Protein AF-A0A7L3HP27-F1 (afdb_monomer)

InterPro domains:
  IPR001217 Transcription factor STAT [PTHR11801] (2-447)
  IPR008967 p53-like transcription factor, DNA-binding domain superfamily [SSF49417] (355-447)
  IPR012345 STAT transcription factor, DNA-binding, N-terminal [G3DSA:2.60.40.630] (361-447)
  IPR013799 STAT transcription factor, protein interaction [PF02865] (3-96)
  IPR013799 STAT transcription factor, protein interaction [SM00964] (3-154)
  IPR013800 STAT transcription factor, all-alpha domain [PF01017] (174-351)
  IPR013801 STAT transcription factor, DNA-binding [PF02864] (364-447)
  IPR015988 STAT transcription factor, coiled coil [SSF47655] (164-360)
  IPR036535 STAT transcription factor, N-terminal domain superfamily [G3DSA:1.10.532.10] (1-100)
  IPR036535 STAT transcription factor, N-terminal domain superfamily [SSF48092] (2-98)
  IPR046994 STAT5a/5b, coiled-coil domain [cd16855] (167-358)

Solvent-accessible surface area (backbone atoms only — not comparable to full-atom values): 25496 Å² total; per-residue (Å²): 128,84,57,67,64,65,54,49,71,68,48,57,72,68,57,33,52,57,56,54,68,70,36,64,68,86,43,56,58,63,58,52,62,78,40,37,71,62,62,71,68,51,71,65,87,77,59,59,89,88,44,79,81,45,46,62,58,29,42,51,51,52,52,50,52,34,50,52,31,44,53,57,18,70,71,44,68,62,84,86,25,50,66,54,23,54,54,32,44,48,52,30,51,61,52,57,63,82,84,76,79,92,81,85,80,91,75,80,89,77,68,76,65,66,68,66,64,70,77,78,61,87,58,77,43,36,63,83,41,28,56,58,48,52,52,50,51,49,50,50,55,52,51,48,53,49,49,43,50,52,60,74,70,48,93,53,72,66,59,56,52,54,52,50,52,51,50,52,55,48,52,55,52,50,53,51,51,52,53,51,51,54,55,53,50,52,51,51,52,51,53,50,52,49,54,52,50,54,52,49,52,52,56,48,51,49,51,55,51,54,56,55,51,58,70,56,46,76,79,51,57,76,71,64,30,55,58,50,49,54,53,49,50,53,52,48,52,55,48,53,54,48,50,57,52,49,53,52,51,52,51,49,54,50,43,55,51,50,54,49,48,51,55,50,51,52,53,48,49,54,53,46,43,52,48,55,67,43,53,46,44,52,40,54,52,32,43,56,40,27,77,75,73,44,68,79,52,71,82,61,62,67,60,27,54,52,41,30,52,49,51,51,55,53,50,52,52,52,52,50,53,55,49,51,51,50,53,41,70,76,55,79,70,94,65,70,52,64,61,52,53,52,51,51,52,50,54,53,49,50,52,49,52,50,50,60,60,70,36,53,40,72,76,38,72,54,72,92,77,76,62,87,98,54,76,42,43,36,27,35,32,32,45,43,29,58,74,69,54,41,66,80,65,48,55,75,46,73,65,78,52,62,45,75,66,55,52,57,36,52,78,69,70,46,96,55,93,83,69,61,73,59,87,67,55,72,30,66,37,59,41,44,72,40,81,95,76,51,43,28,34,28,74,40,72,64,52

Mean predicted aligned error: 16.18 Å

Foldseek 3Di:
DPQLVVLLVVDDDPLVVVLPVLADQAHHVLLCVQCSVVLSPDPLVVQDLPDPVSQVVLVVVLVVSLVVLQVSLVPQDDPVRPVVNVVSPVVSVQLDPDDDPDDDDPDDDDDPVVVVVSPPRNHDNCVVPSSSVSVSSVVSVVSSVVSSVCVVPDPDCVVVVVVVVVVLLVVLVVLLVVLVVLLVVLVVLLVVLVVLLVVLVVLVVVLVVLVVVLVVLVVDDDVVSVVVVVVSVVVNVVSVVVSVVSLVVSVVSLVVSLVSLVVSLVSLVVSLCCLLVPVVVQLVVQCVVVLVVHDHSDDCQSSLVSLQSSLVSLVSSLVSLVSSVVSCVVPPDDDDSVVSSVVSNVSSVVSVVCSQVSQFAWPADWNPDDDPPDWIKTKTWRSNCLNVVCQVPWDKDFDAADDPVLVVCVVVVNPPPPDGPDDDPPRIFTWDADPVSRITMTIGGGD

Secondary structure (DSSP, 8-state):
---HHHHHTT--HHHHHHHHHTSSSSS-HHHHHHTHHHHHHS-GGGS-TT-GGGHHHHHHHHHHHHHHHHHHHHT--STTTHHHHHHHHHHHHHHH-SS----S--SS---THHHHHTTS-----TTT-HHHHHHHHHHHHHHHHHHHHHHHH---HHHHHHHHHHHHHHHHHHHHHHHHHHHHHHHHHHHHHHHHHHHHHHHHHHHHHHHHHHHHGGGS-HHHHHHHHHHHHHHHHHHHHHHHHHHHHHHHHHHHHHHHHHHHHHHHHHHHHIIIIIIHHHHHHHHHHHHTT-S----SHHHHHHHHHHHHHHHHHHHHHHHHHHHHHHS---STHHHHHHHHHHHHHHHHHHHHHHHEEEEEPPPSS--TT----EEEEETTTTTTTGGGSPPEEE-----HHHHHHHHTT-S-TT--SS--TT-EEE-EEETTTTEEEEEE---

Organism: NCBI:txid245048

Structure (mmCIF, N/CA/C/O backbone):
data_AF-A0A7L3HP27-F1
#
_entry.id   AF-A0A7L3HP27-F1
#
loop_
_atom_site.group_PDB
_atom_site.id
_atom_site.type_symbol
_atom_site.label_atom_id
_atom_site.label_alt_id
_atom_site.label_comp_id
_atom_site.label_asym_id
_atom_site.label_entity_id
_atom_site.label_seq_id
_atom_site.pdbx_PDB_ins_code
_atom_site.Cartn_x
_atom_site.Cartn_y
_atom_site.Cartn_z
_atom_site.occupancy
_atom_site.B_iso_or_equiv
_atom_site.auth_seq_id
_atom_site.auth_comp_id
_atom_site.auth_asym_id
_atom_site.auth_atom_id
_atom_site.pdbx_PDB_model_num
ATOM 1 N N . THR A 1 1 ? 5.873 41.128 -27.837 1.00 43.28 1 THR A N 1
ATOM 2 C CA . THR A 1 1 ? 5.773 39.832 -28.541 1.00 43.28 1 THR A CA 1
ATOM 3 C C . THR A 1 1 ? 6.577 38.838 -27.732 1.00 43.28 1 THR A C 1
ATOM 5 O O . THR A 1 1 ? 7.699 39.183 -27.385 1.00 43.28 1 THR A O 1
ATOM 8 N N . MET A 1 2 ? 6.016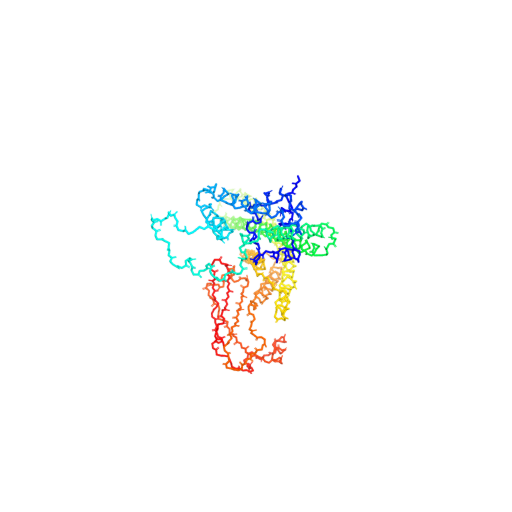 37.700 -27.302 1.00 51.94 2 MET A N 1
ATOM 9 C CA . MET A 1 2 ? 6.828 36.690 -26.599 1.00 51.94 2 MET A CA 1
ATOM 10 C C . MET A 1 2 ? 7.944 36.218 -27.535 1.00 51.94 2 MET A C 1
ATOM 12 O O . MET A 1 2 ? 7.677 36.007 -28.717 1.00 51.94 2 MET A O 1
ATOM 16 N N . ALA A 1 3 ? 9.166 36.082 -27.017 1.00 69.62 3 ALA A N 1
ATOM 17 C CA . ALA A 1 3 ? 10.281 35.519 -27.774 1.00 69.62 3 ALA A CA 1
ATOM 18 C C . ALA A 1 3 ? 9.918 34.102 -28.242 1.00 69.62 3 ALA A C 1
ATOM 20 O O . ALA A 1 3 ? 9.350 33.325 -27.465 1.00 69.62 3 ALA A O 1
ATOM 21 N N . VAL A 1 4 ? 10.247 33.763 -29.490 1.00 80.94 4 VAL A N 1
ATOM 22 C CA . VAL A 1 4 ? 9.984 32.437 -30.082 1.00 80.94 4 VAL A CA 1
ATOM 23 C C . VAL A 1 4 ? 10.604 31.348 -29.211 1.00 80.94 4 VAL A C 1
ATOM 25 O O . VAL A 1 4 ? 9.995 30.303 -28.995 1.00 80.94 4 VAL A O 1
ATOM 28 N N . TRP A 1 5 ? 11.761 31.638 -28.616 1.00 87.75 5 TRP A N 1
ATOM 29 C CA . TRP A 1 5 ? 12.429 30.757 -27.669 1.00 87.75 5 TRP A CA 1
ATOM 30 C C . TRP A 1 5 ? 11.568 30.339 -26.473 1.00 87.75 5 TRP A C 1
ATOM 32 O O . TRP A 1 5 ? 11.575 29.173 -26.095 1.00 87.75 5 TRP A O 1
ATOM 42 N N . ILE A 1 6 ? 10.794 31.261 -25.888 1.00 83.69 6 ILE A N 1
ATOM 43 C CA . ILE A 1 6 ? 9.945 30.961 -24.721 1.00 83.69 6 ILE A CA 1
ATOM 44 C C . ILE A 1 6 ? 8.849 29.962 -25.107 1.00 83.69 6 ILE A C 1
ATOM 46 O O . ILE A 1 6 ? 8.510 29.079 -24.326 1.00 83.69 6 ILE A O 1
ATOM 50 N N . GLN A 1 7 ? 8.319 30.076 -26.325 1.00 82.94 7 GLN A N 1
ATOM 51 C CA . GLN A 1 7 ? 7.328 29.136 -26.850 1.00 82.94 7 GLN A CA 1
ATOM 52 C C . GLN A 1 7 ? 7.978 27.796 -27.220 1.00 82.94 7 GLN A C 1
ATOM 54 O O . GLN A 1 7 ? 7.426 26.741 -26.922 1.00 82.94 7 GLN A O 1
ATOM 59 N N . ALA A 1 8 ? 9.186 27.816 -27.790 1.00 83.94 8 ALA A N 1
ATOM 60 C CA . ALA A 1 8 ? 9.949 26.609 -28.101 1.00 83.94 8 ALA A CA 1
ATOM 61 C C . ALA A 1 8 ? 10.299 25.794 -26.840 1.00 83.94 8 ALA A C 1
ATOM 63 O O . ALA A 1 8 ? 10.256 24.567 -26.869 1.00 83.94 8 ALA A O 1
ATOM 64 N N . GLN A 1 9 ? 10.563 26.456 -25.708 1.00 84.12 9 GLN A N 1
ATOM 65 C CA . GLN A 1 9 ? 10.792 25.803 -24.410 1.00 84.12 9 GLN A CA 1
ATOM 66 C C . GLN A 1 9 ? 9.570 25.049 -23.867 1.00 84.12 9 GLN A C 1
ATOM 68 O O . GLN A 1 9 ? 9.723 24.191 -23.001 1.00 84.12 9 GLN A O 1
ATOM 73 N N . GLN A 1 10 ? 8.369 25.364 -24.355 1.00 81.75 10 GLN A N 1
ATOM 74 C CA . GLN A 1 10 ? 7.125 24.706 -23.953 1.00 81.75 10 GLN A CA 1
ATOM 75 C C . GLN A 1 10 ? 6.784 23.496 -24.836 1.00 81.75 10 GLN A C 1
ATOM 77 O O . GLN A 1 10 ? 5.823 22.786 -24.541 1.00 81.75 10 GLN A O 1
ATOM 82 N N . LEU A 1 11 ? 7.558 23.236 -25.899 1.00 82.31 11 LEU A N 1
ATOM 83 C CA . LEU A 1 11 ? 7.376 22.055 -26.742 1.00 82.31 11 LEU A CA 1
ATOM 84 C C . LEU A 1 11 ? 7.579 20.771 -25.928 1.00 82.31 11 LEU A C 1
ATOM 86 O O . LEU A 1 11 ? 8.460 20.678 -25.074 1.00 82.31 11 LEU A O 1
ATOM 90 N N . GLN A 1 12 ? 6.780 19.749 -26.231 1.00 77.38 12 GLN A N 1
ATOM 91 C CA . GLN A 1 12 ? 6.839 18.437 -25.583 1.00 77.38 12 GLN A CA 1
ATOM 92 C C . GLN A 1 12 ? 6.890 17.310 -26.623 1.00 77.38 12 GLN A C 1
ATOM 94 O O . GLN A 1 12 ? 6.641 17.514 -27.812 1.00 77.38 12 GLN A O 1
ATOM 99 N N . GLY A 1 13 ? 7.217 16.096 -26.172 1.00 82.06 13 GLY A N 1
ATOM 100 C CA . GLY A 1 13 ? 7.156 14.891 -27.001 1.00 82.06 13 GLY A CA 1
ATOM 101 C C . GLY A 1 13 ? 8.091 14.930 -28.214 1.00 82.06 13 GLY A C 1
ATOM 102 O O . GLY A 1 13 ? 9.275 15.244 -28.095 1.00 82.06 13 GLY A O 1
ATOM 103 N N . GLU A 1 14 ? 7.568 14.564 -29.385 1.00 76.56 14 GLU A N 1
ATOM 104 C CA . GLU A 1 14 ? 8.347 14.498 -30.626 1.00 76.56 14 GLU A CA 1
ATOM 105 C C . GLU A 1 14 ? 8.834 15.877 -31.089 1.00 76.56 14 GLU A C 1
ATOM 107 O O . GLU A 1 14 ? 9.984 15.999 -31.506 1.00 76.56 14 GLU A O 1
ATOM 112 N N . ALA A 1 15 ? 8.023 16.925 -30.916 1.00 81.31 15 ALA A N 1
ATOM 113 C CA .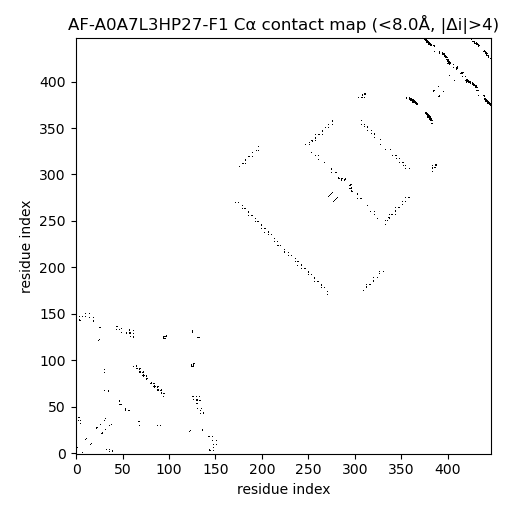 ALA A 1 15 ? 8.408 18.291 -31.266 1.00 81.31 15 ALA A CA 1
ATOM 114 C C . ALA A 1 15 ? 9.619 18.774 -30.449 1.00 81.31 15 ALA A C 1
ATOM 116 O O . ALA A 1 15 ? 10.523 19.399 -31.001 1.00 81.31 15 ALA A O 1
ATOM 117 N N . LEU A 1 16 ? 9.695 18.417 -29.158 1.00 85.12 16 LEU A N 1
ATOM 118 C CA . LEU A 1 16 ? 10.864 18.717 -28.325 1.00 85.12 16 LEU A CA 1
ATOM 119 C C . LEU A 1 16 ? 12.108 17.944 -28.779 1.00 85.12 16 LEU A C 1
ATOM 121 O O . LEU A 1 16 ? 13.196 18.509 -28.805 1.00 85.12 16 LEU A O 1
ATOM 125 N N . ARG A 1 17 ? 11.971 16.669 -29.170 1.00 82.44 17 ARG A N 1
ATOM 126 C CA . ARG A 1 17 ? 13.107 15.884 -29.691 1.00 82.44 17 ARG A CA 1
ATOM 127 C C . ARG A 1 17 ? 13.627 16.448 -31.009 1.00 82.44 17 ARG A C 1
ATOM 129 O O . ARG A 1 17 ? 14.837 16.547 -31.186 1.00 82.44 17 ARG A O 1
ATOM 136 N N . GLN A 1 18 ? 12.723 16.829 -31.911 1.00 84.12 18 GLN A N 1
ATOM 137 C CA . GLN A 1 18 ? 13.087 17.479 -33.169 1.00 84.12 18 GLN A CA 1
ATOM 138 C C . GLN A 1 18 ? 13.772 18.826 -32.907 1.00 84.12 18 GLN A C 1
ATOM 140 O O . GLN A 1 18 ? 14.791 19.107 -33.525 1.00 84.12 18 GLN A O 1
ATOM 145 N N . MET A 1 19 ? 13.283 19.607 -31.938 1.00 88.06 19 MET A N 1
ATOM 146 C CA . MET A 1 19 ? 13.918 20.853 -31.502 1.00 88.06 19 MET A CA 1
ATOM 147 C C . MET A 1 19 ? 15.325 20.612 -30.928 1.00 88.06 19 MET A C 1
ATOM 149 O O . MET A 1 19 ? 16.268 21.282 -31.334 1.00 88.06 19 MET A O 1
ATOM 153 N N . GLN A 1 20 ? 15.508 19.619 -30.052 1.00 84.56 20 GLN A N 1
ATOM 154 C CA . GLN A 1 20 ? 16.817 19.269 -29.482 1.00 84.56 20 GLN A CA 1
ATOM 155 C C . GLN A 1 20 ? 17.821 18.818 -30.550 1.00 84.56 20 GLN A C 1
ATOM 157 O O . GLN A 1 20 ? 19.000 19.149 -30.450 1.00 84.56 20 GLN A O 1
ATOM 162 N N . ALA A 1 21 ? 17.358 18.114 -31.587 1.00 84.31 21 ALA A N 1
ATOM 163 C CA . ALA A 1 21 ? 18.195 17.664 -32.697 1.00 84.31 21 ALA A CA 1
ATOM 164 C C . ALA A 1 21 ? 18.736 18.813 -33.572 1.00 84.31 21 ALA A C 1
ATOM 166 O O . ALA A 1 21 ? 19.707 18.603 -34.297 1.00 84.31 21 ALA A O 1
ATOM 167 N N . LEU A 1 22 ? 18.156 20.021 -33.494 1.00 83.69 22 LEU A N 1
ATOM 168 C CA . LEU A 1 22 ? 18.671 21.212 -34.188 1.00 83.69 22 LEU A CA 1
ATOM 169 C C . LEU A 1 22 ? 19.979 21.739 -33.572 1.00 83.69 22 LEU A C 1
ATOM 171 O O . LEU A 1 22 ? 20.691 22.509 -34.217 1.00 83.69 22 LEU A O 1
ATOM 175 N N . TYR A 1 23 ? 20.305 21.340 -32.339 1.00 83.06 23 TYR A N 1
ATOM 176 C CA . TYR A 1 23 ? 21.460 21.840 -31.594 1.00 83.06 23 TYR A CA 1
ATOM 177 C C . TYR A 1 23 ? 22.509 20.755 -31.343 1.00 83.06 23 TYR A C 1
ATOM 179 O O . TYR A 1 23 ? 22.212 19.565 -31.285 1.00 83.06 23 TYR A O 1
ATOM 187 N N . GLY A 1 24 ? 23.762 21.177 -31.152 1.00 70.50 24 GLY A N 1
ATOM 188 C CA . GLY A 1 24 ? 24.864 20.302 -30.735 1.00 70.50 24 GLY A CA 1
ATOM 189 C C . GLY A 1 24 ? 26.041 20.294 -31.705 1.00 70.50 24 GLY A C 1
ATOM 190 O O . GLY A 1 24 ? 27.128 20.732 -31.335 1.00 70.50 24 GLY A O 1
ATOM 191 N N . GLN A 1 25 ? 25.845 19.820 -32.941 1.00 65.75 25 GLN A N 1
ATOM 192 C CA . GLN A 1 25 ? 26.948 19.721 -33.914 1.00 65.75 25 GLN A CA 1
ATOM 193 C C . GLN A 1 25 ? 27.324 21.070 -34.540 1.00 65.75 25 GLN A C 1
ATOM 195 O O . GLN A 1 25 ? 28.505 21.335 -34.747 1.00 65.75 25 GLN A O 1
ATOM 200 N N . HIS A 1 26 ? 26.337 21.931 -34.808 1.00 71.50 26 HIS A N 1
ATOM 201 C CA . HIS A 1 26 ? 26.550 23.182 -35.545 1.00 71.50 26 HIS A CA 1
ATOM 202 C C . HIS A 1 26 ? 26.404 24.426 -34.664 1.00 71.50 26 HIS A C 1
ATOM 204 O O . HIS A 1 26 ? 27.229 25.330 -34.744 1.00 71.50 26 HIS A O 1
ATOM 210 N N . PHE A 1 27 ? 25.415 24.466 -33.768 1.00 83.12 27 PHE A N 1
ATOM 211 C CA . PHE A 1 27 ? 25.201 25.604 -32.873 1.00 83.12 27 PHE A CA 1
ATOM 212 C C . PHE A 1 27 ? 24.903 25.134 -31.440 1.00 83.12 27 PHE A C 1
ATOM 214 O O . PHE A 1 27 ? 24.058 24.246 -31.261 1.00 83.12 27 PHE A O 1
ATOM 221 N N . PRO A 1 28 ? 25.564 25.692 -30.408 1.00 85.00 28 PRO A N 1
ATOM 222 C CA . PRO A 1 28 ? 25.279 25.340 -29.021 1.00 85.00 28 PRO A CA 1
ATOM 223 C C . PRO A 1 28 ? 23.900 25.845 -28.580 1.00 85.00 28 PRO A C 1
ATOM 225 O O . PRO A 1 28 ? 23.584 27.032 -28.717 1.00 85.00 28 PRO A O 1
ATOM 228 N N . ILE A 1 29 ? 23.092 24.963 -27.985 1.00 86.69 29 ILE A N 1
ATOM 229 C CA . ILE A 1 29 ? 21.766 25.327 -27.461 1.00 86.69 29 ILE A CA 1
ATOM 230 C C . ILE A 1 29 ? 21.869 26.369 -26.343 1.00 86.69 29 ILE A C 1
ATOM 232 O O . ILE A 1 29 ? 20.979 27.192 -26.160 1.00 86.69 29 ILE A O 1
ATOM 236 N N . GLU A 1 30 ? 22.982 26.385 -25.617 1.00 86.38 30 GLU A N 1
ATOM 237 C CA . GLU A 1 30 ? 23.238 27.344 -24.552 1.00 86.38 30 GLU A CA 1
ATOM 238 C C . GLU A 1 30 ? 23.428 28.761 -25.093 1.00 86.38 30 GLU A C 1
ATOM 240 O O . GLU A 1 30 ? 22.888 29.704 -24.516 1.00 86.38 30 GLU A O 1
ATOM 245 N N . VAL A 1 31 ? 24.114 28.925 -26.229 1.00 88.00 31 VAL A N 1
ATOM 246 C CA . VAL A 1 31 ? 24.237 30.234 -26.894 1.00 88.00 31 VAL A CA 1
ATOM 247 C C . VAL A 1 31 ? 22.854 30.708 -27.347 1.00 88.00 31 VAL A C 1
ATOM 249 O O . VAL A 1 31 ? 22.474 31.846 -27.065 1.00 88.00 31 VAL A O 1
ATOM 252 N N . ARG A 1 32 ? 22.052 29.814 -27.947 1.00 89.88 32 ARG A N 1
ATOM 253 C CA . ARG A 1 32 ? 20.653 30.099 -28.312 1.00 89.88 32 ARG A CA 1
ATOM 254 C C . ARG A 1 32 ? 19.805 30.508 -27.107 1.00 89.88 32 ARG A C 1
ATOM 256 O O . ARG A 1 32 ? 19.007 31.437 -27.225 1.00 89.88 32 ARG A O 1
ATOM 263 N N . HIS A 1 33 ? 19.969 29.825 -25.974 1.00 89.06 33 HIS A N 1
ATOM 264 C CA . HIS A 1 33 ? 19.206 30.057 -24.752 1.00 89.06 33 HIS A CA 1
ATOM 265 C C . HIS A 1 33 ? 19.539 31.412 -24.129 1.00 89.06 33 HIS A C 1
ATOM 267 O O . HIS A 1 33 ? 18.656 32.252 -23.927 1.00 89.06 33 HIS A O 1
ATOM 273 N N . TYR A 1 34 ? 20.823 31.643 -23.853 1.00 87.31 34 TYR A N 1
ATOM 274 C CA . TYR A 1 34 ? 21.265 32.827 -23.131 1.00 87.31 34 TYR A CA 1
ATOM 275 C C . TYR A 1 34 ? 21.212 34.087 -23.993 1.00 87.31 34 TYR A C 1
ATOM 277 O O . TYR A 1 34 ? 20.931 35.150 -23.451 1.00 87.31 34 TYR A O 1
ATOM 285 N N . LEU A 1 35 ? 21.404 34.009 -25.309 1.00 90.19 35 LEU A N 1
ATOM 286 C CA . LEU A 1 35 ? 21.303 35.172 -26.200 1.00 90.19 35 LEU A CA 1
ATOM 287 C C . LEU A 1 35 ? 20.021 35.195 -27.035 1.00 90.19 35 LEU A C 1
ATOM 289 O O . LEU A 1 35 ? 19.952 35.905 -28.032 1.00 90.19 35 LEU A O 1
ATOM 293 N N . SER A 1 36 ? 18.982 34.474 -26.609 1.00 90.06 36 SER A N 1
ATOM 294 C CA . SER A 1 36 ? 17.710 34.351 -27.334 1.00 90.06 36 SER A CA 1
ATOM 295 C C . SER A 1 36 ? 17.125 35.684 -27.805 1.00 90.06 36 SER A C 1
ATOM 297 O O . SER A 1 36 ? 16.789 35.819 -28.976 1.00 90.06 36 SER A O 1
ATOM 299 N N . GLN A 1 37 ? 17.066 36.687 -26.927 1.00 86.62 37 GLN A N 1
ATOM 300 C CA . GLN A 1 37 ? 16.538 38.014 -27.263 1.00 86.62 37 GLN A CA 1
ATOM 301 C C . GLN A 1 37 ? 17.392 38.770 -28.286 1.00 86.62 37 GLN A C 1
ATOM 303 O O . GLN A 1 37 ? 16.846 39.458 -29.144 1.00 86.62 37 GLN A O 1
ATOM 308 N N . TRP A 1 38 ? 18.720 38.663 -28.189 1.00 92.38 38 TRP A N 1
ATOM 309 C CA . TRP A 1 38 ? 19.624 39.330 -29.123 1.00 92.38 38 TRP A CA 1
ATOM 310 C C . TRP A 1 38 ? 19.594 38.647 -30.488 1.00 92.38 38 TRP A C 1
ATOM 312 O O . TRP A 1 38 ? 19.499 39.323 -31.504 1.00 92.38 38 TRP A O 1
ATOM 322 N N . ILE A 1 39 ? 19.605 37.312 -30.513 1.00 91.25 39 ILE A N 1
ATOM 323 C CA . ILE A 1 39 ? 19.528 36.532 -31.750 1.00 91.25 39 ILE A CA 1
ATOM 324 C C . ILE A 1 39 ? 18.209 36.832 -32.469 1.00 91.25 39 ILE A C 1
ATOM 326 O O . ILE A 1 39 ? 18.220 37.110 -33.660 1.00 91.25 39 ILE A O 1
ATOM 330 N N . GLU A 1 40 ? 17.075 36.840 -31.771 1.00 91.06 40 GLU A N 1
ATOM 331 C CA . GLU A 1 40 ? 15.768 37.087 -32.398 1.00 91.06 40 GLU A CA 1
ATOM 332 C C . GLU A 1 40 ? 15.563 38.537 -32.871 1.00 91.06 40 GLU A C 1
ATOM 334 O O . GLU A 1 40 ? 14.672 38.784 -33.681 1.00 91.06 40 GLU A O 1
ATOM 339 N N . SER A 1 41 ? 16.366 39.495 -32.396 1.00 88.94 41 SER A N 1
ATOM 340 C CA . SER A 1 41 ? 16.258 40.900 -32.806 1.00 88.94 41 SER A CA 1
ATOM 341 C C . SER A 1 41 ? 17.072 41.253 -34.053 1.00 88.94 41 SER A C 1
ATOM 343 O O . SER A 1 41 ? 16.875 42.336 -34.607 1.00 88.94 41 SER A O 1
ATOM 345 N N . GLN A 1 42 ? 17.954 40.363 -34.524 1.00 91.75 42 GLN A N 1
ATOM 346 C CA . GLN A 1 42 ? 18.734 40.610 -35.739 1.00 91.75 42 GLN A CA 1
ATOM 347 C C . GLN A 1 42 ? 17.931 40.285 -37.002 1.00 91.75 42 GLN A C 1
ATOM 349 O O . GLN A 1 42 ? 17.168 39.320 -37.064 1.00 91.75 42 GLN A O 1
ATOM 354 N N . ALA A 1 43 ? 18.162 41.060 -38.060 1.00 87.38 43 ALA A N 1
ATOM 355 C CA . ALA A 1 43 ? 17.510 40.887 -39.354 1.00 87.38 43 ALA A CA 1
ATOM 356 C C . ALA A 1 43 ? 18.203 39.810 -40.213 1.00 87.38 43 ALA A C 1
ATOM 358 O O . ALA A 1 43 ? 18.672 40.099 -41.315 1.00 87.38 43 ALA A O 1
ATOM 359 N N . TRP A 1 44 ? 18.275 38.565 -39.726 1.00 87.81 44 TRP A N 1
ATOM 360 C CA . TRP A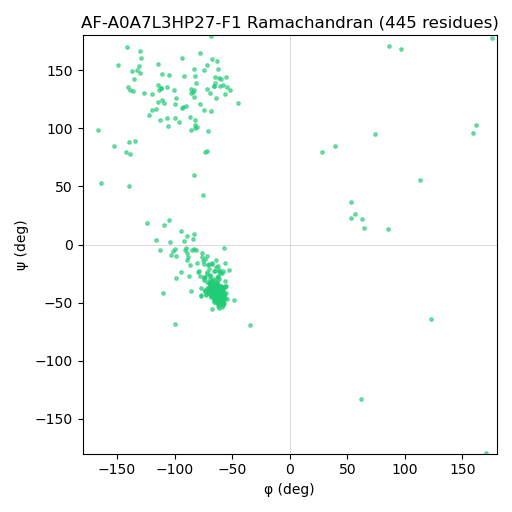 1 44 ? 18.980 37.471 -40.413 1.00 87.81 44 TRP A CA 1
ATOM 361 C C . TRP A 1 44 ? 18.485 37.234 -41.848 1.00 87.81 44 TRP A C 1
ATOM 363 O O . TRP A 1 44 ? 19.285 36.948 -42.734 1.00 87.81 44 TRP A O 1
ATOM 373 N N . ASP A 1 45 ? 17.180 37.391 -42.097 1.00 84.81 45 ASP A N 1
ATOM 374 C CA . ASP A 1 45 ? 16.572 37.195 -43.422 1.00 84.81 45 ASP A CA 1
ATOM 375 C C . ASP A 1 45 ? 16.861 38.313 -44.431 1.00 84.81 45 ASP A C 1
ATOM 377 O O . ASP A 1 45 ? 16.612 38.135 -45.620 1.00 84.81 45 ASP A O 1
ATOM 381 N N . SER A 1 46 ? 17.400 39.448 -43.974 1.00 83.50 46 SER A N 1
ATOM 382 C CA . SER A 1 46 ? 17.792 40.569 -44.841 1.00 83.50 46 SER A CA 1
ATOM 383 C C . SER A 1 46 ? 19.163 40.389 -45.499 1.00 83.50 46 SER A C 1
ATOM 385 O O . SER A 1 46 ? 19.550 41.231 -46.307 1.00 83.50 46 SER A O 1
ATOM 387 N N . ILE A 1 47 ? 19.884 39.317 -45.144 1.00 85.62 47 ILE A N 1
ATOM 388 C CA . ILE A 1 47 ? 21.185 38.979 -45.718 1.00 85.62 47 ILE A CA 1
ATOM 389 C C . ILE A 1 47 ? 20.987 38.036 -46.906 1.00 85.62 47 ILE A C 1
ATOM 391 O O . ILE A 1 47 ? 20.500 36.909 -46.753 1.00 85.62 47 ILE A O 1
ATOM 395 N N . ASP A 1 48 ? 21.398 38.501 -48.078 1.00 82.00 48 ASP A N 1
ATOM 396 C CA . ASP A 1 48 ? 21.480 37.731 -49.307 1.00 82.00 48 ASP A CA 1
ATOM 397 C C . ASP A 1 48 ? 22.681 36.778 -49.246 1.00 82.00 48 ASP A C 1
ATOM 399 O O . ASP A 1 48 ? 23.843 37.185 -49.167 1.00 82.00 48 ASP A O 1
ATOM 403 N N . LEU A 1 49 ? 22.383 35.478 -49.263 1.00 79.44 49 LEU A N 1
ATOM 404 C CA . LEU A 1 49 ? 23.377 34.420 -49.119 1.00 79.44 49 LEU A CA 1
ATOM 405 C C . LEU A 1 49 ? 24.230 34.210 -50.375 1.00 79.44 49 LEU A C 1
ATOM 407 O O . LEU A 1 49 ? 25.286 33.580 -50.269 1.00 79.44 49 LEU A O 1
ATOM 411 N N . ASP A 1 50 ? 23.783 34.731 -51.520 1.00 75.81 50 ASP A N 1
ATOM 412 C CA . ASP A 1 50 ? 24.427 34.563 -52.824 1.00 75.81 50 ASP A CA 1
ATOM 413 C C . ASP A 1 50 ? 25.241 35.798 -53.237 1.00 75.81 50 ASP A C 1
ATOM 415 O O . ASP A 1 50 ? 25.966 35.762 -54.234 1.00 75.81 50 ASP A O 1
ATOM 419 N N . ASN A 1 51 ? 25.178 36.881 -52.451 1.00 79.69 51 ASN A N 1
ATOM 420 C CA . ASN A 1 51 ? 25.922 38.111 -52.689 1.00 79.69 51 ASN A CA 1
ATOM 421 C C . ASN A 1 51 ? 27.190 38.193 -51.807 1.00 79.69 51 ASN A C 1
ATOM 423 O O . ASN A 1 51 ? 27.101 38.473 -50.607 1.00 79.69 51 ASN A O 1
ATOM 427 N N . PRO A 1 52 ? 28.405 38.058 -52.380 1.00 73.94 52 PRO A N 1
ATOM 428 C CA . PRO A 1 52 ? 29.657 38.108 -51.620 1.00 73.94 52 PRO A CA 1
ATOM 429 C C . PRO A 1 52 ? 29.915 39.442 -50.905 1.00 73.94 52 PRO A C 1
ATOM 431 O O . PRO A 1 52 ? 30.684 39.483 -49.945 1.00 73.94 52 PRO A O 1
ATOM 434 N N . GLN A 1 53 ? 29.289 40.537 -51.351 1.00 75.94 53 GLN A N 1
ATOM 435 C CA . GLN A 1 53 ? 29.439 41.858 -50.730 1.00 75.94 53 GLN A CA 1
ATOM 436 C C . GLN A 1 53 ? 28.762 41.936 -49.354 1.00 75.94 53 GLN A C 1
ATOM 438 O O . GLN A 1 53 ? 29.134 42.768 -48.527 1.00 75.94 53 GLN A O 1
ATOM 443 N N . GLU A 1 54 ? 27.811 41.044 -49.071 1.00 83.12 54 GLU A N 1
ATOM 444 C CA . GLU A 1 54 ? 27.110 40.995 -47.786 1.00 83.12 54 GLU A CA 1
ATOM 445 C C . GLU A 1 54 ? 27.852 40.194 -46.714 1.00 83.12 54 GLU A C 1
ATOM 447 O O . GLU A 1 54 ? 27.470 40.232 -45.544 1.00 83.12 54 GLU A O 1
ATOM 452 N N . ASN A 1 55 ? 28.977 39.564 -47.070 1.00 81.12 55 ASN A N 1
ATOM 453 C CA . ASN A 1 55 ? 29.839 38.873 -46.114 1.00 81.12 55 ASN A CA 1
ATOM 454 C C . ASN A 1 55 ? 30.301 39.810 -44.981 1.00 81.12 55 ASN A C 1
ATOM 456 O O . ASN A 1 55 ? 30.415 39.384 -43.839 1.00 81.12 55 ASN A O 1
ATOM 460 N N . VAL A 1 56 ? 30.464 41.110 -45.261 1.00 83.69 56 VAL A N 1
ATOM 461 C CA . VAL A 1 56 ? 30.782 42.129 -44.244 1.00 83.69 56 VAL A CA 1
ATOM 462 C C . VAL A 1 56 ? 29.688 42.225 -43.172 1.00 83.69 56 VAL A C 1
ATOM 464 O O . VAL A 1 56 ? 29.998 42.334 -41.988 1.00 83.69 56 VAL A O 1
ATOM 467 N N . LYS A 1 57 ? 28.407 42.134 -43.558 1.00 84.81 57 LYS A N 1
ATOM 468 C CA . LYS A 1 57 ? 27.275 42.135 -42.613 1.00 84.81 57 LYS A CA 1
ATOM 469 C C . LYS A 1 57 ? 27.266 40.857 -41.770 1.00 84.81 57 LYS A C 1
ATOM 471 O O . LYS A 1 57 ? 26.998 40.911 -40.573 1.00 84.81 57 LYS A O 1
ATOM 476 N N . ALA A 1 58 ? 27.592 39.714 -42.376 1.00 83.69 58 ALA A N 1
ATOM 477 C CA . ALA A 1 58 ? 27.699 38.445 -41.662 1.00 83.69 58 ALA A CA 1
ATOM 478 C C . ALA A 1 58 ? 28.851 38.452 -40.639 1.00 83.69 58 ALA A C 1
ATOM 480 O O . ALA A 1 58 ? 28.662 37.995 -39.512 1.00 83.69 58 ALA A O 1
ATOM 481 N N . THR A 1 59 ? 30.005 39.038 -40.982 1.00 84.50 59 THR A N 1
ATOM 482 C CA . THR A 1 59 ? 31.117 39.252 -40.041 1.00 84.50 59 THR A CA 1
ATOM 483 C C . THR A 1 59 ? 30.701 40.149 -38.874 1.00 84.50 59 THR A C 1
ATOM 485 O O . THR A 1 59 ? 30.950 39.799 -37.725 1.00 84.50 59 THR A O 1
ATOM 488 N N . GLN A 1 60 ? 29.994 41.254 -39.137 1.00 86.94 60 GLN A N 1
ATOM 489 C CA . GLN A 1 60 ? 29.490 42.147 -38.083 1.00 86.94 60 GLN A CA 1
ATOM 490 C C . GLN A 1 60 ? 28.527 41.439 -37.120 1.00 86.94 60 GLN A C 1
ATOM 492 O O . GLN A 1 60 ? 28.566 41.681 -35.914 1.00 86.94 60 GLN A O 1
ATOM 497 N N . LEU A 1 61 ? 27.676 40.540 -37.624 1.00 89.12 61 LEU A N 1
ATOM 498 C CA . LEU A 1 61 ? 26.788 39.739 -36.779 1.00 89.12 61 LEU A CA 1
ATOM 499 C C . LEU A 1 61 ? 27.551 38.709 -35.940 1.00 89.12 61 LEU A C 1
ATOM 501 O O . LEU A 1 61 ? 27.203 38.500 -34.780 1.00 89.12 61 LEU A O 1
ATOM 505 N N . LEU A 1 62 ? 28.598 38.090 -36.489 1.00 87.25 62 LEU A N 1
ATOM 506 C CA . LEU A 1 62 ? 29.469 37.194 -35.726 1.00 87.25 62 LEU A CA 1
ATOM 507 C C . LEU A 1 62 ? 30.193 37.950 -34.600 1.00 87.25 62 LEU A C 1
ATOM 509 O O . LEU A 1 62 ? 30.166 37.508 -33.452 1.00 87.25 62 LEU A O 1
ATOM 513 N N . GLU A 1 63 ? 30.776 39.111 -34.899 1.00 86.25 63 GLU A N 1
ATOM 514 C CA . GLU A 1 63 ? 31.428 39.967 -33.901 1.00 86.25 63 GLU A CA 1
ATOM 515 C C . GLU A 1 63 ? 30.442 40.432 -32.821 1.00 86.25 63 GLU A C 1
ATOM 517 O O . GLU A 1 63 ? 30.747 40.355 -31.630 1.00 86.25 63 GLU A O 1
ATOM 522 N N . GLY A 1 64 ? 29.233 40.844 -33.214 1.00 88.19 64 GLY A N 1
ATOM 523 C CA . GLY A 1 64 ? 28.172 41.231 -32.284 1.00 88.19 64 GLY A CA 1
ATOM 524 C C . GLY A 1 64 ? 27.733 40.088 -31.363 1.00 88.19 64 GLY A C 1
ATOM 525 O O . GLY A 1 64 ? 27.541 40.301 -30.165 1.00 88.19 64 GLY A O 1
ATOM 526 N N . LEU A 1 65 ? 27.644 38.860 -31.887 1.00 88.62 65 LEU A N 1
ATOM 527 C CA . LEU A 1 65 ? 27.319 37.671 -31.096 1.00 88.62 65 LEU A CA 1
ATOM 528 C C . LEU A 1 65 ? 28.409 37.383 -30.052 1.00 88.62 65 LEU A C 1
ATOM 530 O O . LEU A 1 65 ? 28.096 37.098 -28.894 1.00 88.62 65 LEU A O 1
ATOM 534 N N . ILE A 1 66 ? 29.684 37.483 -30.443 1.00 87.31 66 ILE A N 1
ATOM 535 C CA . ILE A 1 66 ? 30.832 37.291 -29.543 1.00 87.31 66 ILE A CA 1
ATOM 536 C C . ILE A 1 66 ? 30.837 38.361 -28.444 1.00 87.31 66 ILE A C 1
ATOM 538 O O . ILE A 1 66 ? 30.987 38.026 -27.267 1.00 87.31 66 ILE A O 1
ATOM 542 N N . GLN A 1 67 ? 30.618 39.628 -28.802 1.00 89.12 67 GLN A N 1
ATOM 543 C CA . GLN A 1 67 ? 30.566 40.730 -27.839 1.00 89.12 67 GLN A CA 1
ATOM 544 C C . GLN A 1 67 ? 29.440 40.549 -26.817 1.00 89.12 67 GLN A C 1
ATOM 546 O O . GLN A 1 67 ? 29.656 40.746 -25.622 1.00 89.12 67 GLN A O 1
ATOM 551 N N . GLU A 1 68 ? 28.248 40.129 -27.245 1.00 90.56 68 GLU A N 1
ATOM 552 C CA . GLU A 1 68 ? 27.140 39.883 -26.318 1.00 90.56 68 GLU A CA 1
ATOM 553 C C . GLU A 1 68 ? 27.375 38.654 -25.429 1.00 90.56 68 GLU A C 1
ATOM 555 O O . GLU A 1 68 ? 26.995 38.672 -24.255 1.00 90.56 68 GLU A O 1
ATOM 560 N N . LEU A 1 69 ? 28.070 37.617 -25.914 1.00 87.81 69 LEU A N 1
ATOM 561 C CA . LEU A 1 69 ? 28.507 36.499 -25.066 1.00 87.81 69 LEU A CA 1
ATOM 562 C C . LEU A 1 69 ? 29.492 36.959 -23.987 1.00 87.81 69 LEU A C 1
ATOM 564 O O . LEU A 1 69 ? 29.312 36.613 -22.818 1.00 87.81 69 LEU A O 1
ATOM 568 N N . GLN A 1 70 ? 30.501 37.750 -24.362 1.00 86.94 70 GLN A N 1
ATOM 569 C CA . GLN A 1 70 ? 31.504 38.293 -23.438 1.00 86.94 70 GLN A CA 1
ATOM 570 C C . GLN A 1 70 ? 30.853 39.198 -22.394 1.00 86.94 70 GLN A C 1
ATOM 572 O O . GLN A 1 70 ? 30.987 38.966 -21.194 1.00 86.94 70 GLN A O 1
ATOM 577 N N . LYS A 1 71 ? 30.032 40.151 -22.842 1.00 88.88 71 LYS A N 1
ATOM 578 C CA . LYS A 1 71 ? 29.254 41.029 -21.968 1.00 88.88 71 LYS A CA 1
ATOM 579 C C . LYS A 1 71 ? 28.399 40.219 -21.000 1.00 88.88 71 LYS A C 1
ATOM 581 O O . LYS A 1 71 ? 28.410 40.494 -19.802 1.00 88.88 71 LYS A O 1
ATOM 586 N N . LYS A 1 72 ? 27.687 39.194 -21.474 1.00 86.56 72 LYS A N 1
ATOM 587 C CA . LYS A 1 72 ? 26.833 38.367 -20.614 1.00 86.56 72 LYS A CA 1
ATOM 588 C C . LYS A 1 72 ? 27.626 37.509 -19.628 1.00 86.56 72 LYS A C 1
ATOM 590 O O . LYS A 1 72 ? 27.121 37.279 -18.529 1.00 86.56 72 LYS A O 1
ATOM 595 N N . ALA A 1 73 ? 28.835 37.076 -19.986 1.00 86.31 73 ALA A N 1
ATOM 596 C CA . ALA A 1 73 ? 29.765 36.390 -19.091 1.00 86.31 73 ALA A CA 1
ATOM 597 C C . ALA A 1 73 ? 30.302 37.330 -17.997 1.00 86.31 73 ALA A C 1
ATOM 599 O O . ALA A 1 73 ? 30.328 36.958 -16.825 1.00 86.31 73 ALA A O 1
ATOM 600 N N . ASP A 1 74 ? 30.673 38.561 -18.354 1.00 84.38 74 ASP A N 1
ATOM 601 C CA . ASP A 1 74 ? 31.234 39.545 -17.422 1.00 84.38 74 ASP A CA 1
ATOM 602 C C . ASP A 1 74 ? 30.220 40.058 -16.398 1.00 84.38 74 ASP A C 1
ATOM 604 O O . ASP A 1 74 ? 30.591 40.346 -15.261 1.00 84.38 74 ASP A O 1
ATOM 608 N N . HIS A 1 75 ? 28.938 40.097 -16.766 1.00 85.19 75 HIS A N 1
ATOM 609 C CA . HIS A 1 75 ? 27.847 40.459 -15.858 1.00 85.19 75 HIS A CA 1
ATOM 610 C C . HIS A 1 75 ? 27.463 39.338 -14.872 1.00 85.19 75 HIS A C 1
ATOM 612 O O . HIS A 1 75 ? 26.652 39.583 -13.979 1.00 85.19 75 HIS A O 1
ATOM 618 N N . GLN A 1 76 ? 28.010 38.119 -14.998 1.00 82.31 76 GLN A N 1
ATOM 619 C CA . GLN A 1 76 ? 27.780 37.062 -14.005 1.00 82.31 76 GLN A CA 1
ATOM 620 C C . GLN A 1 76 ? 28.655 37.295 -12.762 1.00 82.31 76 GLN A C 1
ATOM 622 O O . GLN A 1 76 ? 29.885 37.311 -12.851 1.00 82.31 76 GLN A O 1
ATOM 627 N N . VAL A 1 77 ? 28.018 37.437 -11.595 1.00 75.12 77 VAL A N 1
ATOM 628 C CA . VAL A 1 77 ? 28.666 37.645 -10.287 1.00 75.12 77 VAL A CA 1
ATOM 629 C C . VAL A 1 77 ? 28.098 36.644 -9.270 1.00 75.12 77 VAL A C 1
ATOM 631 O O . VAL A 1 77 ? 26.924 36.295 -9.348 1.00 75.12 77 VAL A O 1
ATOM 634 N N . GLY A 1 78 ? 28.915 36.201 -8.307 1.00 69.88 78 GLY A N 1
ATOM 635 C CA . GLY A 1 78 ? 28.521 35.268 -7.238 1.00 69.88 78 GLY A CA 1
ATOM 636 C C . GLY A 1 78 ? 28.873 33.800 -7.519 1.00 69.88 78 GLY A C 1
ATOM 637 O O . GLY A 1 78 ? 29.257 33.450 -8.636 1.00 69.88 78 GLY A O 1
ATOM 638 N N . GLU A 1 79 ? 28.757 32.944 -6.496 1.00 60.31 79 GLU A N 1
ATOM 639 C CA . GLU A 1 79 ? 29.094 31.508 -6.582 1.00 60.31 79 GLU A CA 1
ATOM 640 C C . GLU A 1 79 ? 28.223 30.766 -7.613 1.00 60.31 79 GLU A C 1
ATOM 642 O O . GLU A 1 79 ? 28.744 29.968 -8.392 1.00 60.31 79 GLU A O 1
ATOM 647 N N . ASP A 1 80 ? 26.939 31.124 -7.724 1.00 60.84 80 ASP A N 1
ATOM 648 C CA . ASP A 1 80 ? 26.002 30.521 -8.685 1.00 60.84 80 ASP A CA 1
ATOM 649 C C . ASP A 1 80 ? 26.272 30.937 -10.149 1.00 60.84 80 ASP A C 1
ATOM 651 O O . ASP A 1 80 ? 25.955 30.204 -11.088 1.00 60.84 80 ASP A O 1
ATOM 655 N N . GLY A 1 81 ? 26.893 32.104 -10.370 1.00 74.75 81 GLY A N 1
ATOM 656 C CA . GLY A 1 81 ? 27.194 32.650 -11.702 1.00 74.75 81 GLY A CA 1
ATOM 657 C C . GLY A 1 81 ? 28.548 32.217 -12.275 1.00 74.75 81 GLY A C 1
ATOM 658 O O . GLY A 1 81 ? 28.799 32.384 -13.473 1.00 74.75 81 GLY A O 1
ATOM 659 N N . PHE A 1 82 ? 29.426 31.642 -11.448 1.00 79.31 82 PHE A N 1
ATOM 660 C CA . PHE A 1 82 ? 30.802 31.302 -11.819 1.00 79.31 82 PHE A CA 1
ATOM 661 C C . PHE A 1 82 ? 30.878 30.290 -12.971 1.00 79.31 82 PHE A C 1
ATOM 663 O O . PHE A 1 82 ? 31.595 30.501 -13.952 1.00 79.31 82 PHE A O 1
ATOM 670 N N . LEU A 1 83 ? 30.091 29.212 -12.895 1.00 81.06 83 LEU A N 1
ATOM 671 C CA . LEU A 1 83 ? 30.082 28.175 -13.929 1.00 81.06 83 LEU A CA 1
ATOM 672 C C . LEU A 1 83 ? 29.543 28.713 -15.262 1.00 81.06 83 LEU A C 1
ATOM 674 O O . LEU A 1 83 ? 30.074 28.398 -16.330 1.00 81.06 83 LEU A O 1
ATOM 678 N N . LEU A 1 84 ? 28.515 29.564 -15.201 1.00 81.62 84 LEU A N 1
ATOM 679 C CA . LEU A 1 84 ? 27.934 30.196 -16.380 1.00 81.62 84 LEU A CA 1
ATOM 680 C C . LEU A 1 84 ? 28.926 31.161 -17.043 1.00 81.62 84 LEU A C 1
ATOM 682 O O . LEU A 1 84 ? 29.057 31.147 -18.266 1.00 81.62 84 LEU A O 1
ATOM 686 N N . LYS A 1 85 ? 29.681 31.933 -16.250 1.00 83.50 85 LYS A N 1
ATOM 687 C CA . LYS A 1 85 ? 30.750 32.811 -16.744 1.00 83.50 85 LYS A CA 1
ATOM 688 C C . LYS A 1 85 ? 31.804 32.045 -17.542 1.00 83.50 85 LYS A C 1
ATOM 690 O O . LYS A 1 85 ? 32.108 32.426 -18.670 1.00 83.50 85 LYS A O 1
ATOM 695 N N . ILE A 1 86 ? 32.317 30.943 -16.987 1.00 83.88 86 ILE A N 1
ATOM 696 C CA . ILE A 1 86 ? 33.307 30.091 -17.667 1.00 83.88 86 ILE A CA 1
ATOM 697 C C . ILE A 1 86 ? 32.733 29.544 -18.976 1.00 83.88 86 ILE A C 1
ATOM 699 O O . ILE A 1 86 ? 33.386 29.605 -20.017 1.00 83.88 86 ILE A O 1
ATOM 703 N N . LYS A 1 87 ? 31.496 29.037 -18.940 1.00 83.31 87 LYS A N 1
ATOM 704 C CA . LYS A 1 87 ? 30.857 28.413 -20.100 1.00 83.31 87 LYS A CA 1
ATOM 705 C C . LYS A 1 87 ? 30.607 29.413 -21.237 1.00 83.31 87 LYS A C 1
ATOM 707 O O . LYS A 1 87 ? 30.926 29.114 -22.385 1.00 83.31 87 LYS A O 1
ATOM 712 N N . LEU A 1 88 ? 30.097 30.610 -20.934 1.00 84.19 88 LEU A N 1
ATOM 713 C CA . LEU A 1 88 ? 29.879 31.669 -21.930 1.00 84.19 88 LEU A CA 1
ATOM 714 C C . LEU A 1 88 ? 31.198 32.210 -22.502 1.00 84.19 88 LEU A C 1
ATOM 716 O O . LEU A 1 88 ? 31.299 32.395 -23.714 1.00 84.19 88 LEU A O 1
ATOM 720 N N . GLY A 1 89 ? 32.223 32.392 -21.661 1.00 82.88 89 GLY A N 1
ATOM 721 C CA . GLY A 1 89 ? 33.559 32.800 -22.108 1.00 82.88 89 GLY A CA 1
ATOM 722 C C . GLY A 1 89 ? 34.219 31.767 -23.027 1.00 82.88 89 GLY A C 1
ATOM 723 O O . GLY A 1 89 ? 34.851 32.127 -24.022 1.00 82.88 89 GLY A O 1
ATOM 724 N N . HIS A 1 90 ? 34.007 30.477 -22.755 1.00 83.69 90 HIS A N 1
ATOM 725 C CA . HIS A 1 90 ? 34.453 29.402 -23.635 1.00 83.69 90 HIS A CA 1
ATOM 726 C C . HIS A 1 90 ? 33.769 29.466 -25.008 1.00 83.69 90 HIS A C 1
ATOM 728 O O . HIS A 1 90 ? 34.467 29.424 -26.017 1.00 83.69 90 HIS A O 1
ATOM 734 N N . TYR A 1 91 ? 32.445 29.658 -25.073 1.00 82.75 91 TYR A N 1
ATOM 735 C CA . TYR A 1 91 ? 31.746 29.813 -26.358 1.00 82.75 91 TYR A CA 1
ATOM 736 C C . TYR A 1 91 ? 32.209 31.045 -27.143 1.00 82.75 91 TYR A C 1
ATOM 738 O O . TYR A 1 91 ? 32.429 30.941 -28.346 1.00 82.75 91 TYR A O 1
ATOM 746 N N . ALA A 1 92 ? 32.416 32.187 -26.479 1.00 82.69 92 ALA A N 1
ATOM 747 C CA . ALA A 1 92 ? 32.963 33.380 -27.129 1.00 82.69 92 ALA A CA 1
ATOM 748 C C . ALA A 1 92 ? 34.341 33.099 -27.750 1.00 82.69 92 ALA A C 1
ATOM 750 O O . ALA A 1 92 ? 34.594 33.470 -28.891 1.00 82.69 92 ALA A O 1
ATOM 751 N N . THR A 1 93 ? 35.197 32.370 -27.030 1.00 79.75 93 THR A N 1
ATOM 752 C CA . THR A 1 93 ? 36.537 31.997 -27.504 1.00 79.75 93 THR A CA 1
ATOM 753 C C . THR A 1 93 ? 36.471 31.005 -28.667 1.00 79.75 93 THR A C 1
ATOM 755 O O . THR A 1 93 ? 37.185 31.171 -29.651 1.00 79.75 93 THR A O 1
ATOM 758 N N . GLN A 1 94 ? 35.591 30.000 -28.601 1.00 75.69 94 GLN A N 1
ATOM 759 C CA . GLN A 1 94 ? 35.398 29.019 -29.677 1.00 75.69 94 GLN A CA 1
ATOM 760 C C . GLN A 1 94 ? 34.951 29.666 -30.994 1.00 75.69 94 GLN A C 1
ATOM 762 O O . GLN A 1 94 ? 35.370 29.233 -32.065 1.00 75.69 94 GLN A O 1
ATOM 767 N N . LEU A 1 95 ? 34.132 30.717 -30.918 1.00 72.94 95 LEU A N 1
ATOM 768 C CA . LEU A 1 95 ? 33.653 31.459 -32.084 1.00 72.94 95 LEU A CA 1
ATOM 769 C C . LEU A 1 95 ? 34.718 32.393 -32.698 1.00 72.94 95 LEU A C 1
ATOM 771 O O . LEU A 1 95 ? 34.528 32.837 -33.826 1.00 72.94 95 LEU A O 1
ATOM 775 N N . GLN A 1 96 ? 35.828 32.664 -31.994 1.00 67.12 96 GLN A N 1
ATOM 776 C CA . GLN A 1 96 ? 36.815 33.704 -32.333 1.00 67.12 96 GLN A CA 1
ATOM 777 C C . GLN A 1 96 ? 38.127 33.181 -32.974 1.00 67.12 96 GLN A C 1
ATOM 779 O O . GLN A 1 96 ? 38.953 33.978 -33.409 1.00 67.12 96 GLN A O 1
ATOM 784 N N . VAL A 1 97 ? 38.389 31.868 -33.031 1.00 52.47 97 VAL A N 1
ATOM 785 C CA . VAL A 1 97 ? 39.694 31.340 -33.505 1.00 52.47 97 VAL A CA 1
ATOM 786 C C . VAL A 1 97 ? 39.755 31.314 -35.046 1.00 52.47 97 VAL A C 1
ATOM 788 O O . VAL A 1 97 ? 39.281 30.368 -35.676 1.00 52.47 97 VAL A O 1
ATOM 791 N N . SER A 1 98 ? 40.410 32.275 -35.708 1.00 46.94 98 SER A N 1
ATOM 792 C CA . SER A 1 98 ? 41.863 32.336 -35.935 1.00 46.94 98 SER A CA 1
ATOM 793 C C . SER A 1 98 ? 42.309 33.725 -36.437 1.00 46.94 98 SER A C 1
ATOM 795 O O . SER A 1 98 ? 42.329 33.983 -37.638 1.00 46.94 98 SER A O 1
ATOM 797 N N . GLY A 1 99 ? 42.806 34.586 -35.547 1.00 37.03 99 GLY A N 1
ATOM 798 C CA . GLY A 1 99 ? 43.355 35.883 -35.957 1.00 37.03 99 GLY A CA 1
ATOM 799 C C . GLY A 1 99 ? 44.218 36.560 -34.900 1.00 37.03 99 GLY A C 1
ATOM 800 O O . GLY A 1 99 ? 43.962 37.701 -34.543 1.00 37.03 99 GLY A O 1
ATOM 801 N N . GLY A 1 100 ? 45.228 35.870 -34.365 1.00 33.66 100 GLY A N 1
ATOM 802 C CA . GLY A 1 100 ? 46.198 36.509 -33.475 1.00 33.66 100 GLY A CA 1
ATOM 803 C C . GLY A 1 100 ? 46.990 35.520 -32.638 1.00 33.66 100 GLY A C 1
ATOM 804 O O . GLY A 1 100 ? 46.504 35.000 -31.639 1.00 33.66 100 GLY A O 1
ATOM 805 N N . LEU A 1 101 ? 48.234 35.274 -33.041 1.00 36.62 101 LEU A N 1
ATOM 806 C CA . LEU A 1 101 ? 49.242 34.710 -32.156 1.00 36.62 101 LEU A CA 1
ATOM 807 C C . LEU A 1 101 ? 49.367 35.565 -30.886 1.00 36.62 101 LEU A C 1
ATOM 809 O O . LEU A 1 101 ? 49.483 36.782 -30.974 1.00 36.62 101 LEU A O 1
ATOM 813 N N . TRP A 1 102 ? 49.432 34.892 -29.735 1.00 41.44 102 TRP A N 1
ATOM 814 C CA . TRP A 1 102 ? 50.379 35.169 -28.651 1.00 41.44 102 TRP A CA 1
ATOM 815 C C . TRP A 1 102 ? 50.867 36.621 -28.533 1.00 41.44 102 TRP A C 1
ATOM 817 O O . TRP A 1 102 ? 51.998 36.938 -28.893 1.00 41.44 102 TRP A O 1
ATOM 827 N N . ALA A 1 103 ? 50.054 37.491 -27.945 1.00 32.34 103 ALA A N 1
ATOM 828 C CA . ALA A 1 103 ? 50.541 38.758 -27.416 1.00 32.34 103 ALA A CA 1
ATOM 829 C C . ALA A 1 103 ? 49.849 39.046 -26.082 1.00 32.34 103 ALA A C 1
ATOM 831 O O . ALA A 1 103 ? 48.806 39.687 -26.031 1.00 32.34 103 ALA A O 1
ATOM 832 N N . GLY A 1 104 ? 50.445 38.550 -24.993 1.00 35.59 104 GLY A N 1
ATOM 833 C CA . GLY A 1 104 ? 50.193 39.104 -23.661 1.00 35.59 104 GLY A CA 1
ATOM 834 C C . GLY A 1 104 ? 49.470 38.211 -22.657 1.00 35.59 104 GLY A C 1
ATOM 835 O O . GLY A 1 104 ? 48.505 38.657 -22.058 1.00 35.59 104 GLY A O 1
ATOM 836 N N . VAL A 1 105 ? 49.973 37.002 -22.383 1.00 36.25 105 VAL A N 1
ATOM 837 C CA . VAL A 1 105 ? 49.784 36.379 -21.056 1.00 36.25 105 VAL A CA 1
ATOM 838 C C . VAL A 1 105 ? 51.093 35.706 -20.631 1.00 36.25 105 VAL A C 1
ATOM 840 O O . VAL A 1 105 ? 51.271 34.496 -20.738 1.00 36.25 105 VAL A O 1
ATOM 843 N N . GLN A 1 106 ? 52.054 36.505 -20.165 1.00 37.97 106 GLN A N 1
ATOM 844 C CA . GLN A 1 106 ? 53.044 36.010 -19.209 1.00 37.97 106 GLN A CA 1
ATOM 845 C C . GLN A 1 106 ? 52.392 36.084 -17.829 1.00 37.97 106 GLN A C 1
ATOM 847 O O . GLN A 1 106 ? 52.308 37.156 -17.240 1.00 37.97 106 GLN A O 1
ATOM 852 N N . GLY A 1 107 ? 51.897 34.955 -17.327 1.00 37.00 107 GLY A N 1
ATOM 853 C CA . GLY A 1 107 ? 51.376 34.899 -15.966 1.00 37.00 107 GLY A CA 1
ATOM 854 C C . GLY A 1 107 ? 50.431 33.736 -15.720 1.00 37.00 107 GLY A C 1
ATOM 855 O O . GLY A 1 107 ? 49.238 33.859 -15.939 1.00 37.00 107 GLY A O 1
ATOM 856 N N . GLN A 1 108 ? 50.998 32.656 -15.181 1.00 36.59 108 GLN A N 1
ATOM 857 C CA . GLN A 1 108 ? 50.328 31.580 -14.441 1.00 36.59 108 GLN A CA 1
ATOM 858 C C . GLN A 1 108 ? 49.483 30.568 -15.244 1.00 36.59 108 GLN A C 1
ATOM 860 O O . GLN A 1 108 ? 48.299 30.733 -15.496 1.00 36.59 108 GLN A O 1
ATOM 865 N N . GLY A 1 109 ? 50.150 29.451 -15.564 1.00 43.41 109 GLY A N 1
ATOM 866 C CA . GLY A 1 109 ? 49.640 28.076 -15.494 1.00 43.41 109 GLY A CA 1
ATOM 867 C C . GLY A 1 109 ? 48.197 27.801 -15.913 1.00 43.41 109 GLY A C 1
ATOM 868 O O . GLY A 1 109 ? 47.338 27.608 -15.060 1.00 43.41 109 GLY A O 1
ATOM 869 N N . VAL A 1 110 ? 47.977 27.604 -17.213 1.00 37.34 110 VAL A N 1
ATOM 870 C CA . VAL A 1 110 ? 46.840 26.813 -17.708 1.00 37.34 110 VAL A CA 1
ATOM 871 C C . VAL A 1 110 ? 47.361 25.405 -18.036 1.00 37.34 110 VAL A C 1
ATOM 873 O O . VAL A 1 110 ? 48.352 25.292 -18.762 1.00 37.34 110 VAL A O 1
ATOM 876 N N . PRO A 1 111 ? 46.772 24.319 -17.501 1.00 37.75 111 PRO A N 1
ATOM 877 C CA . PRO A 1 111 ? 47.263 22.969 -17.745 1.00 37.75 111 PRO A CA 1
ATOM 878 C C . PRO A 1 111 ? 47.094 22.581 -19.220 1.00 37.75 111 PRO A C 1
ATOM 880 O O . PRO A 1 111 ? 46.042 22.788 -19.825 1.00 37.75 111 PRO A O 1
ATOM 883 N N . ALA A 1 112 ? 48.133 21.952 -19.777 1.00 34.09 112 ALA A N 1
ATOM 884 C CA . ALA A 1 112 ? 48.254 21.513 -21.172 1.00 34.09 112 ALA A CA 1
ATOM 885 C C . ALA A 1 112 ? 47.143 20.553 -21.669 1.00 34.09 112 ALA A C 1
ATOM 887 O O . ALA A 1 112 ? 47.102 20.218 -22.850 1.00 34.09 112 ALA A O 1
ATOM 888 N N . LEU A 1 113 ? 46.210 20.147 -20.801 1.00 34.94 113 LEU A N 1
ATOM 889 C CA . LEU A 1 113 ? 45.021 19.366 -21.148 1.00 34.94 113 LEU A CA 1
ATOM 890 C C . LEU A 1 113 ? 43.934 20.182 -21.870 1.00 34.94 113 LEU A C 1
ATOM 892 O O . LEU A 1 113 ? 43.244 19.618 -22.716 1.00 34.94 113 LEU A O 1
ATOM 896 N N . CYS A 1 114 ? 43.820 21.498 -21.640 1.00 37.84 114 CYS A N 1
ATOM 897 C CA . CYS A 1 114 ? 42.839 22.325 -22.367 1.00 37.84 114 CYS A CA 1
ATOM 898 C C . CYS A 1 114 ? 43.185 22.490 -23.858 1.00 37.84 114 CYS A C 1
ATOM 900 O O . CYS A 1 114 ? 42.293 22.652 -24.687 1.00 37.84 114 CYS A O 1
ATOM 902 N N . LEU A 1 115 ? 44.470 22.404 -24.222 1.00 36.66 115 LEU A N 1
ATOM 903 C CA . LEU A 1 115 ? 44.921 22.546 -25.611 1.00 36.66 115 LEU A CA 1
ATOM 904 C C . LEU A 1 115 ? 44.686 21.276 -26.443 1.00 36.66 115 LEU A C 1
ATOM 906 O O . LEU A 1 115 ? 44.482 21.366 -27.650 1.00 36.66 115 LEU A O 1
ATOM 910 N N . ALA A 1 116 ? 44.655 20.101 -25.810 1.00 31.23 116 ALA A N 1
ATOM 911 C CA . ALA A 1 116 ? 44.436 18.833 -26.507 1.00 31.23 116 ALA A CA 1
ATOM 912 C C . ALA A 1 116 ? 42.954 18.577 -26.850 1.00 31.23 116 ALA A C 1
ATOM 914 O O . ALA A 1 116 ? 42.658 17.838 -27.785 1.00 31.23 116 ALA A O 1
ATOM 915 N N . GLN A 1 117 ? 42.016 19.211 -26.138 1.00 34.16 117 GLN A N 1
ATOM 916 C CA . GLN A 1 117 ? 40.574 19.031 -26.358 1.00 34.16 117 GLN A CA 1
ATOM 917 C C . GLN A 1 117 ? 40.000 19.954 -27.448 1.00 34.16 117 GLN A C 1
ATOM 919 O O . GLN A 1 117 ? 38.945 19.664 -28.011 1.00 34.16 117 GLN A O 1
ATOM 924 N N . ALA A 1 118 ? 40.724 21.016 -27.811 1.00 35.06 118 ALA A N 1
ATOM 925 C CA . ALA A 1 118 ? 40.321 21.962 -28.853 1.00 35.06 118 ALA A CA 1
ATOM 926 C C . ALA A 1 118 ? 40.517 21.436 -30.293 1.00 35.06 118 ALA A C 1
ATOM 928 O O . ALA A 1 118 ? 40.024 22.047 -31.235 1.00 35.06 118 ALA A O 1
ATOM 929 N N . VAL A 1 119 ? 41.213 20.307 -30.486 1.00 36.09 119 VAL A N 1
ATOM 930 C CA . VAL A 1 119 ? 41.628 19.822 -31.822 1.00 36.09 119 VAL A CA 1
ATOM 931 C C . VAL A 1 119 ? 40.717 18.712 -32.384 1.00 36.09 119 VAL A C 1
ATOM 933 O O . VAL A 1 119 ? 40.871 18.312 -33.533 1.00 36.09 119 VAL A O 1
ATOM 936 N N . LEU A 1 120 ? 39.720 18.229 -31.629 1.00 33.22 120 LEU A N 1
ATOM 937 C CA . LEU A 1 120 ? 38.884 17.078 -32.029 1.00 33.22 120 LEU A CA 1
ATOM 938 C C . LEU A 1 120 ? 37.367 17.341 -32.075 1.00 33.22 120 LEU A C 1
ATOM 940 O O . LEU A 1 120 ? 36.588 16.391 -32.094 1.00 33.22 120 LEU A O 1
ATOM 944 N N . SER A 1 121 ? 36.922 18.599 -32.132 1.00 39.59 121 SER A N 1
ATOM 945 C CA . SER A 1 121 ? 35.495 18.917 -32.308 1.00 39.59 121 SER A CA 1
ATOM 946 C C . SER A 1 121 ? 35.244 19.486 -33.712 1.00 39.59 121 SER A C 1
ATOM 948 O O . SER A 1 121 ? 35.830 20.515 -34.036 1.00 39.59 121 SER A O 1
ATOM 950 N N . PRO A 1 122 ? 34.374 18.887 -34.550 1.00 38.34 122 PRO A N 1
ATOM 951 C CA . PRO A 1 122 ? 34.018 19.405 -35.876 1.00 38.34 122 PRO A CA 1
ATOM 952 C C . PRO A 1 122 ? 33.060 20.613 -35.788 1.00 38.34 122 PRO A C 1
ATOM 954 O O . PRO A 1 122 ? 32.087 20.711 -36.530 1.00 38.34 122 PRO A O 1
ATOM 957 N N . GLN A 1 123 ? 33.312 21.532 -34.852 1.00 44.38 123 GLN A N 1
ATOM 958 C CA . GLN A 1 123 ? 32.569 22.780 -34.710 1.00 44.38 123 GLN A CA 1
ATOM 959 C C . GLN A 1 123 ? 33.214 23.810 -35.641 1.00 44.38 123 GLN A C 1
ATOM 961 O O . GLN A 1 123 ? 34.267 24.369 -35.341 1.00 44.38 123 GLN A O 1
ATOM 966 N N . ASN A 1 124 ? 32.606 23.976 -36.818 1.00 51.22 124 ASN A N 1
ATOM 967 C CA . ASN A 1 124 ? 32.996 24.936 -37.850 1.00 51.22 124 ASN A CA 1
ATOM 968 C C . ASN A 1 124 ? 33.293 26.312 -37.241 1.00 51.22 124 ASN A C 1
ATOM 970 O O . ASN A 1 124 ? 32.431 26.932 -36.619 1.00 51.22 124 ASN A O 1
ATOM 974 N N . THR A 1 125 ? 34.510 26.804 -37.456 1.00 62.81 125 THR A N 1
ATOM 975 C CA . THR A 1 125 ? 34.898 28.163 -37.093 1.00 62.81 125 THR A CA 1
ATOM 976 C C . THR A 1 125 ? 34.197 29.135 -38.035 1.00 62.81 125 THR A C 1
ATOM 978 O O . THR A 1 125 ? 34.637 29.363 -39.161 1.00 62.81 125 THR A O 1
ATOM 981 N N . TYR A 1 126 ? 33.080 29.706 -37.578 1.00 69.19 126 TYR A N 1
ATOM 982 C CA . TYR A 1 126 ? 32.331 30.753 -38.284 1.00 69.19 126 TYR A CA 1
ATOM 983 C C . TYR A 1 126 ? 33.207 31.944 -38.697 1.00 69.19 126 TYR A C 1
ATOM 985 O O . TYR A 1 126 ? 32.892 32.629 -39.659 1.00 69.19 126 TYR A O 1
ATOM 993 N N . ASP A 1 127 ? 34.349 32.130 -38.040 1.00 64.62 127 ASP A N 1
ATOM 994 C CA . ASP A 1 127 ? 35.403 33.073 -38.413 1.00 64.62 127 ASP A CA 1
ATOM 995 C C . ASP A 1 127 ? 35.939 32.873 -39.850 1.00 64.62 127 ASP A C 1
ATOM 997 O O . ASP A 1 127 ? 36.205 33.832 -40.569 1.00 64.62 127 ASP A O 1
ATOM 1001 N N . ARG A 1 128 ? 36.022 31.623 -40.337 1.00 69.50 128 ARG A N 1
ATOM 1002 C CA . ARG A 1 128 ? 36.470 31.317 -41.712 1.00 69.50 128 ARG A CA 1
ATOM 1003 C C . ARG A 1 128 ? 35.381 31.522 -42.763 1.00 69.50 128 ARG A C 1
ATOM 1005 O O . ARG A 1 128 ? 35.693 31.689 -43.940 1.00 69.50 128 ARG A O 1
ATOM 1012 N N . CYS A 1 129 ? 34.114 31.460 -42.359 1.00 79.06 129 CYS A N 1
ATOM 1013 C CA . CYS A 1 129 ? 32.968 31.675 -43.235 1.00 79.06 129 CYS A CA 1
ATOM 1014 C C . CYS A 1 129 ? 31.766 32.202 -42.426 1.00 79.06 129 CYS A C 1
ATOM 1016 O O . CYS A 1 129 ? 30.902 31.416 -42.026 1.00 79.06 129 CYS A O 1
ATOM 1018 N N . PRO A 1 130 ? 31.675 33.527 -42.192 1.00 81.12 130 PRO A N 1
ATOM 1019 C CA . PRO A 1 130 ? 30.605 34.126 -41.383 1.00 81.12 130 PRO A CA 1
ATOM 1020 C C . PRO A 1 130 ? 29.202 33.872 -41.946 1.00 81.12 130 PRO A C 1
ATOM 1022 O O . PRO A 1 130 ? 28.218 33.817 -41.210 1.00 81.12 130 PRO A O 1
ATOM 1025 N N . MET A 1 131 ? 29.105 33.632 -43.254 1.00 82.44 131 MET A N 1
ATOM 1026 C CA . MET A 1 131 ? 27.859 33.255 -43.926 1.00 82.44 131 MET A CA 1
ATOM 1027 C C . MET A 1 131 ? 27.274 31.927 -43.421 1.00 82.44 131 MET A C 1
ATOM 1029 O O . MET A 1 131 ? 26.054 31.770 -43.403 1.00 82.44 131 MET A O 1
ATOM 1033 N N . GLU A 1 132 ? 28.104 30.990 -42.953 1.00 81.81 132 GLU A N 1
ATOM 1034 C CA . GLU A 1 132 ? 27.624 29.741 -42.349 1.00 81.81 132 GLU A CA 1
ATOM 1035 C C . GLU A 1 132 ? 26.893 29.993 -41.025 1.00 81.81 132 GLU A C 1
ATOM 1037 O O . GLU A 1 132 ? 25.941 29.279 -40.711 1.00 81.81 132 GLU A O 1
ATOM 1042 N N . LEU A 1 133 ? 27.261 31.046 -40.279 1.00 85.31 133 LEU A N 1
ATOM 1043 C CA . LEU A 1 133 ? 26.549 31.439 -39.057 1.00 85.31 133 LEU A CA 1
ATOM 1044 C C . LEU A 1 133 ? 25.140 31.913 -39.400 1.00 85.31 133 LEU A C 1
ATOM 1046 O O . LEU A 1 133 ? 24.168 31.471 -38.790 1.00 85.31 133 LEU A O 1
ATOM 1050 N N . VAL A 1 134 ? 25.031 32.781 -40.408 1.00 86.00 134 VAL A N 1
ATOM 1051 C CA . VAL A 1 134 ? 23.747 33.303 -40.885 1.00 86.00 134 VAL A CA 1
ATOM 1052 C C . VAL A 1 134 ? 22.866 32.155 -41.383 1.00 86.00 134 VAL A C 1
ATOM 1054 O O . VAL A 1 134 ? 21.703 32.070 -40.995 1.00 86.00 134 VAL A O 1
ATOM 1057 N N . ARG A 1 135 ? 23.415 31.221 -42.173 1.00 85.75 135 ARG A N 1
ATOM 1058 C CA . ARG A 1 135 ? 22.697 30.017 -42.633 1.00 85.75 135 ARG A CA 1
ATOM 1059 C C . ARG A 1 135 ? 22.213 29.160 -41.467 1.00 85.75 135 ARG A C 1
ATOM 1061 O O . ARG A 1 135 ? 21.046 28.772 -41.442 1.00 85.75 135 ARG A O 1
ATOM 1068 N N . CYS A 1 136 ? 23.083 28.905 -40.493 1.00 86.12 136 CYS A N 1
ATOM 1069 C CA . CYS A 1 136 ? 22.768 28.089 -39.328 1.00 86.12 136 CYS A CA 1
ATOM 1070 C C . CYS A 1 136 ? 21.665 28.723 -38.468 1.00 86.12 136 CYS A C 1
ATOM 1072 O O . CYS A 1 136 ? 20.670 28.068 -38.160 1.00 86.12 136 CYS A O 1
ATOM 1074 N N . ILE A 1 137 ? 21.783 30.013 -38.140 1.00 88.56 137 ILE A N 1
ATOM 1075 C CA . ILE A 1 137 ? 20.797 30.709 -37.307 1.00 88.56 137 ILE A CA 1
ATOM 1076 C C . ILE A 1 137 ? 19.455 30.849 -38.034 1.00 88.56 137 ILE A C 1
ATOM 1078 O O . ILE A 1 137 ? 18.419 30.588 -37.424 1.00 88.56 137 ILE A O 1
ATOM 1082 N N . ARG A 1 138 ? 19.441 31.170 -39.337 1.00 88.81 138 ARG A N 1
ATOM 1083 C CA . ARG A 1 138 ? 18.196 31.199 -40.132 1.00 88.81 138 ARG A CA 1
ATOM 1084 C C . ARG A 1 138 ? 17.507 29.840 -40.151 1.00 88.81 138 ARG A C 1
ATOM 1086 O O . ARG A 1 138 ? 16.300 29.768 -39.939 1.00 88.81 138 ARG A O 1
ATOM 1093 N N . HIS A 1 139 ? 18.272 28.770 -40.363 1.00 87.12 139 HIS A N 1
ATOM 1094 C CA . HIS A 1 139 ? 17.758 27.404 -40.340 1.00 87.12 139 HIS A CA 1
ATOM 1095 C C . HIS A 1 139 ? 17.131 27.068 -38.981 1.00 87.12 139 HIS A C 1
ATOM 1097 O O . HIS A 1 139 ? 15.981 26.635 -38.923 1.00 87.12 139 HIS A O 1
ATOM 1103 N N . ILE A 1 140 ? 17.844 27.341 -37.887 1.00 89.00 140 ILE A N 1
ATOM 1104 C CA . ILE A 1 140 ? 17.359 27.103 -36.524 1.00 89.00 140 ILE A CA 1
ATOM 1105 C C . ILE A 1 140 ? 16.069 27.887 -36.260 1.00 89.00 140 ILE A C 1
ATOM 1107 O O . ILE A 1 140 ? 15.058 27.284 -35.908 1.00 89.00 140 ILE A O 1
ATOM 1111 N N . LEU A 1 141 ? 16.069 29.205 -36.484 1.00 90.31 141 LEU A N 1
ATOM 1112 C CA . LEU A 1 141 ? 14.908 30.058 -36.213 1.00 90.31 141 LEU A CA 1
ATOM 1113 C C . LEU A 1 141 ? 13.690 29.657 -37.057 1.00 90.31 141 LEU A C 1
ATOM 1115 O O . LEU A 1 141 ? 12.567 29.647 -36.551 1.00 90.31 141 LEU A O 1
ATOM 1119 N N . TYR A 1 142 ? 13.897 29.285 -38.323 1.00 89.88 142 TYR A N 1
ATOM 1120 C CA . TYR A 1 142 ? 12.832 28.790 -39.193 1.00 89.88 142 TYR A CA 1
ATOM 1121 C C . TYR A 1 142 ? 12.210 27.498 -38.650 1.00 89.88 142 TYR A C 1
ATOM 1123 O O . TYR A 1 142 ? 10.985 27.396 -38.538 1.00 89.88 142 TYR A O 1
ATOM 1131 N N . HIS A 1 143 ? 13.038 26.519 -38.279 1.00 87.38 143 HIS A N 1
ATOM 1132 C CA . HIS A 1 143 ? 12.556 25.239 -37.766 1.00 87.38 143 HIS A CA 1
ATOM 1133 C C . HIS A 1 143 ? 11.905 25.365 -36.385 1.00 87.38 143 HIS A C 1
ATOM 1135 O O . HIS A 1 143 ? 10.868 24.745 -36.161 1.00 87.38 143 HIS A O 1
ATOM 1141 N N . GLU A 1 144 ? 12.423 26.215 -35.497 1.00 89.12 144 GLU A N 1
ATOM 1142 C CA . GLU A 1 144 ? 11.774 26.533 -34.220 1.00 89.12 144 GLU A CA 1
ATOM 1143 C C . GLU A 1 144 ? 10.380 27.131 -34.427 1.00 89.12 144 GLU A C 1
ATOM 1145 O O . GLU A 1 144 ? 9.405 26.655 -33.846 1.00 89.12 144 GLU A O 1
ATOM 1150 N N . GLN A 1 145 ? 10.258 28.143 -35.293 1.00 88.19 145 GLN A N 1
ATOM 1151 C CA . GLN A 1 145 ? 8.965 28.764 -35.585 1.00 88.19 145 GLN A CA 1
ATOM 1152 C C . GLN A 1 145 ? 7.989 27.778 -36.225 1.00 88.19 145 GLN A C 1
ATOM 1154 O O . GLN A 1 145 ? 6.796 27.818 -35.920 1.00 88.19 145 GLN A O 1
ATOM 1159 N N . ARG A 1 146 ? 8.472 26.889 -37.101 1.00 88.81 146 ARG A N 1
ATOM 1160 C CA . ARG A 1 146 ? 7.645 25.849 -37.716 1.00 88.81 146 ARG A CA 1
ATOM 1161 C C . ARG A 1 146 ? 7.122 24.869 -36.666 1.00 88.81 146 ARG A C 1
ATOM 1163 O O . ARG A 1 146 ? 5.915 24.666 -36.607 1.00 88.81 146 ARG A O 1
ATOM 1170 N N . LEU A 1 147 ? 7.995 24.352 -35.799 1.00 85.12 147 LEU A N 1
ATOM 1171 C CA . LEU A 1 147 ? 7.631 23.418 -34.727 1.00 85.12 147 LEU A CA 1
ATOM 1172 C C . LEU A 1 147 ? 6.648 24.040 -33.730 1.00 85.12 147 LEU A C 1
ATOM 1174 O O . LEU A 1 147 ? 5.672 23.403 -33.345 1.00 85.12 147 LEU A O 1
ATOM 1178 N N . VAL A 1 148 ? 6.856 25.303 -33.352 1.00 85.62 148 VAL A N 1
ATOM 1179 C CA . VAL A 1 148 ? 5.934 26.041 -32.475 1.00 85.62 148 VAL A CA 1
ATOM 1180 C C . VAL A 1 148 ? 4.569 26.241 -33.142 1.00 85.62 148 VAL A C 1
ATOM 1182 O O . VAL A 1 148 ? 3.536 26.057 -32.500 1.00 85.62 148 VAL A O 1
ATOM 1185 N N . ARG A 1 149 ? 4.526 26.567 -34.441 1.00 83.88 149 ARG A N 1
ATOM 1186 C CA . ARG A 1 149 ? 3.262 26.684 -35.192 1.00 83.88 149 ARG A CA 1
ATOM 1187 C C . ARG A 1 149 ? 2.552 25.339 -35.344 1.00 83.88 149 ARG A C 1
ATOM 1189 O O . ARG A 1 149 ? 1.338 25.288 -35.186 1.00 83.88 149 ARG A O 1
ATOM 1196 N N . GLU A 1 150 ? 3.284 24.265 -35.629 1.00 81.25 150 GLU A N 1
ATOM 1197 C CA . GLU A 1 150 ? 2.750 22.900 -35.745 1.00 81.25 150 GLU A CA 1
ATOM 1198 C C . GLU A 1 150 ? 2.187 22.394 -34.409 1.00 81.25 150 GLU A C 1
ATOM 1200 O O . GLU A 1 150 ? 1.114 21.787 -34.391 1.00 81.25 150 GLU A O 1
ATOM 1205 N N . ALA A 1 151 ? 2.855 22.706 -33.294 1.00 74.06 151 ALA A N 1
ATOM 1206 C CA . ALA A 1 151 ? 2.386 22.395 -31.947 1.00 74.06 151 ALA A CA 1
ATOM 1207 C C . ALA A 1 151 ? 1.141 23.206 -31.550 1.00 74.06 151 ALA A C 1
ATOM 1209 O O . ALA A 1 151 ? 0.232 22.657 -30.934 1.00 74.06 151 ALA A O 1
ATOM 1210 N N . ASN A 1 152 ? 1.063 24.481 -31.946 1.00 74.19 152 ASN A N 1
ATOM 1211 C CA . ASN A 1 152 ? -0.097 25.336 -31.671 1.00 74.19 152 ASN A CA 1
ATOM 1212 C C . ASN A 1 152 ? -1.318 25.012 -32.552 1.00 74.19 152 ASN A C 1
ATOM 1214 O O . ASN A 1 152 ? -2.448 25.243 -32.128 1.00 74.19 152 ASN A O 1
ATOM 1218 N N . ASN A 1 153 ? -1.109 24.490 -33.767 1.00 66.00 153 ASN A N 1
ATOM 1219 C CA . ASN A 1 153 ? -2.179 24.204 -34.732 1.00 66.00 153 ASN A CA 1
ATOM 1220 C C . ASN A 1 153 ? -2.627 22.732 -34.769 1.00 66.00 153 ASN A C 1
ATOM 1222 O O . ASN A 1 153 ? -3.628 22.432 -35.418 1.00 66.00 153 ASN A O 1
ATOM 1226 N N . SER A 1 154 ? -1.922 21.806 -34.109 1.00 49.12 154 SER A N 1
ATOM 1227 C CA . SER A 1 154 ? -2.329 20.395 -34.067 1.00 49.12 154 SER A CA 1
ATOM 1228 C C . SER A 1 154 ? -3.252 20.106 -32.880 1.00 49.12 154 SER A C 1
ATOM 1230 O O . SER A 1 154 ? -2.795 20.185 -31.737 1.00 49.12 154 SER A O 1
ATOM 1232 N N . PRO A 1 155 ? -4.501 19.644 -33.094 1.00 48.62 155 PRO A N 1
ATOM 1233 C CA . PRO A 1 155 ? -5.253 18.953 -32.054 1.00 48.62 155 PRO A CA 1
ATOM 1234 C C . PRO A 1 155 ? -4.616 17.568 -31.863 1.00 48.62 155 PRO A C 1
ATOM 1236 O O . PRO A 1 155 ? -5.034 16.574 -32.453 1.00 48.62 155 PRO A O 1
ATOM 1239 N N . SER A 1 156 ? -3.518 17.510 -31.110 1.00 44.34 156 SER A N 1
ATOM 1240 C CA . SER A 1 156 ? -2.721 16.291 -30.955 1.00 44.34 156 SER A CA 1
ATOM 1241 C C . SER A 1 156 ? -3.319 15.382 -29.868 1.00 44.34 156 SER A C 1
ATOM 1243 O O . SER A 1 156 ? -3.441 15.825 -28.723 1.00 44.34 156 SER A O 1
ATOM 1245 N N . PRO A 1 157 ? -3.595 14.091 -30.140 1.00 46.19 157 PRO A N 1
ATOM 1246 C CA . PRO A 1 157 ? -4.056 13.124 -29.131 1.00 46.19 157 PRO A CA 1
ATOM 1247 C C . PRO A 1 157 ? -3.019 12.846 -28.022 1.00 46.19 157 PRO A C 1
ATOM 1249 O O . PRO A 1 157 ? -3.355 12.306 -26.971 1.00 46.19 157 PRO A O 1
ATOM 1252 N N . SER A 1 158 ? -1.764 13.259 -28.216 1.00 44.84 158 SER A N 1
ATOM 1253 C CA . SER A 1 158 ? -0.682 13.147 -27.231 1.00 44.84 158 SER A CA 1
ATOM 1254 C C . SER A 1 158 ? -0.891 14.040 -26.002 1.00 44.84 158 SER A C 1
ATOM 1256 O O . SER A 1 158 ? -0.569 13.615 -24.897 1.00 44.84 158 SER A O 1
ATOM 1258 N N . GLY A 1 159 ? -1.472 15.238 -26.169 1.00 45.72 159 GLY A N 1
ATOM 1259 C CA . GLY A 1 159 ? -1.827 16.113 -25.041 1.00 45.72 159 GLY A CA 1
ATOM 1260 C C . GLY A 1 159 ? -2.936 15.503 -24.184 1.00 45.72 159 GLY A C 1
ATOM 1261 O O . GLY A 1 159 ? -2.826 15.458 -22.965 1.00 45.72 159 GLY A O 1
ATOM 1262 N N . SER A 1 160 ? -3.930 14.882 -24.831 1.00 48.44 160 SER A N 1
ATOM 1263 C CA . SER A 1 160 ? -5.029 14.190 -24.149 1.00 48.44 160 SER A CA 1
ATOM 1264 C C . SER A 1 160 ? -4.563 12.991 -23.311 1.00 48.44 160 SER A C 1
ATOM 1266 O O . SER A 1 160 ? -5.134 12.745 -22.252 1.00 48.44 160 SER A O 1
ATOM 1268 N N . LEU A 1 161 ? -3.522 12.263 -23.734 1.00 50.34 161 LEU A N 1
ATOM 1269 C CA . LEU A 1 161 ? -2.967 11.143 -22.962 1.00 50.34 161 LEU A CA 1
ATOM 1270 C C . LEU A 1 161 ? -2.172 11.608 -21.732 1.00 50.34 161 LEU A C 1
ATOM 1272 O O . LEU A 1 161 ? -2.288 10.997 -20.672 1.00 50.34 161 LEU A O 1
ATOM 1276 N N . VAL A 1 162 ? -1.391 12.688 -21.847 1.00 55.22 162 VAL A N 1
ATOM 1277 C CA . VAL A 1 162 ? -0.640 13.261 -20.713 1.00 55.22 162 VAL A CA 1
ATOM 1278 C C . VAL A 1 162 ? -1.592 13.924 -19.713 1.00 55.22 162 VAL A C 1
ATOM 1280 O O . VAL A 1 162 ? -1.422 13.748 -18.504 1.00 55.22 162 VAL A O 1
ATOM 1283 N N . ASP A 1 163 ? -2.645 14.585 -20.198 1.00 57.47 163 ASP A N 1
ATOM 1284 C CA . ASP A 1 163 ? -3.721 15.124 -19.364 1.00 57.47 163 ASP A CA 1
ATOM 1285 C C . ASP A 1 163 ? -4.503 14.006 -18.663 1.00 57.47 163 ASP A C 1
ATOM 1287 O O . ASP A 1 163 ? -4.735 14.087 -17.458 1.00 57.47 163 ASP A O 1
ATOM 1291 N N . ALA A 1 164 ? -4.824 12.908 -19.358 1.00 61.81 164 ALA A N 1
ATOM 1292 C CA . ALA A 1 164 ? -5.499 11.756 -18.758 1.00 61.81 164 ALA A CA 1
ATOM 1293 C C . ALA A 1 164 ? -4.636 11.050 -17.695 1.00 61.81 164 ALA A C 1
ATOM 1295 O O . ALA A 1 164 ? -5.138 10.693 -16.628 1.00 61.81 164 ALA A O 1
ATOM 1296 N N . MET A 1 165 ? -3.330 10.880 -17.941 1.00 63.97 165 MET A N 1
ATOM 1297 C CA . MET A 1 165 ? -2.400 10.321 -16.949 1.00 63.97 165 MET A CA 1
ATOM 1298 C C . MET A 1 165 ? -2.261 11.234 -15.725 1.00 63.97 165 MET A C 1
ATOM 1300 O O . MET A 1 165 ? -2.273 10.755 -14.589 1.00 63.97 165 MET A O 1
ATOM 1304 N N . SER A 1 166 ? -2.188 12.548 -15.939 1.00 74.75 166 SER A N 1
ATOM 1305 C CA . SER A 1 166 ? -2.124 13.543 -14.861 1.00 74.75 166 SER A CA 1
ATOM 1306 C C . SER A 1 166 ? -3.421 13.578 -14.046 1.00 74.75 166 SER A C 1
ATOM 1308 O O . SER A 1 166 ? -3.386 13.657 -12.817 1.00 74.75 166 SER A O 1
ATOM 1310 N N . GLN A 1 167 ? -4.568 13.430 -14.710 1.00 80.56 167 GLN A N 1
ATOM 1311 C CA . GLN A 1 167 ? -5.880 13.341 -14.075 1.00 80.56 167 GLN A CA 1
ATOM 1312 C C . GLN A 1 167 ? -6.028 12.061 -13.242 1.00 80.56 167 GLN A C 1
ATOM 1314 O O . GLN A 1 167 ? -6.501 12.128 -12.106 1.00 80.56 167 GLN A O 1
ATOM 1319 N N . LYS A 1 168 ? -5.567 10.908 -13.747 1.00 83.31 168 LYS A N 1
ATOM 1320 C CA . LYS A 1 168 ? -5.564 9.647 -12.987 1.00 83.31 168 LYS A CA 1
ATOM 1321 C C . LYS A 1 168 ? -4.639 9.736 -11.769 1.00 83.31 168 LYS A C 1
ATOM 1323 O O . LYS A 1 168 ? -5.032 9.349 -10.670 1.00 83.31 168 LYS A O 1
ATOM 1328 N N . HIS A 1 169 ? -3.455 10.333 -11.927 1.00 85.81 169 HIS A N 1
ATOM 1329 C CA . HIS A 1 169 ? -2.538 10.598 -10.816 1.00 85.81 169 HIS A CA 1
ATOM 1330 C C . HIS A 1 169 ? -3.181 11.501 -9.747 1.00 85.81 169 HIS A C 1
ATOM 1332 O O . HIS A 1 169 ? -3.049 11.239 -8.548 1.00 85.81 169 HIS A O 1
ATOM 1338 N N . LEU A 1 170 ? -3.921 12.538 -10.154 1.00 88.38 170 LEU A N 1
ATOM 1339 C CA . LEU A 1 170 ? -4.663 13.401 -9.233 1.00 88.38 170 LEU A CA 1
ATOM 1340 C C . LEU A 1 170 ? -5.763 12.629 -8.491 1.00 88.38 170 LEU A C 1
ATOM 1342 O O . LEU A 1 170 ? -5.847 12.724 -7.270 1.00 88.38 170 LEU A O 1
ATOM 1346 N N . GLN A 1 171 ? -6.555 11.823 -9.200 1.00 91.88 171 GLN A N 1
ATOM 1347 C CA . GLN A 1 171 ? -7.639 11.029 -8.615 1.00 91.88 171 GLN A CA 1
ATOM 1348 C C . GLN A 1 171 ? -7.126 10.001 -7.593 1.00 91.88 171 GLN A C 1
ATOM 1350 O O . GLN A 1 171 ? -7.704 9.842 -6.514 1.00 91.88 171 GLN A O 1
ATOM 1355 N N . ILE A 1 172 ? -6.004 9.342 -7.897 1.00 93.44 172 ILE A N 1
ATOM 1356 C CA . ILE A 1 172 ? -5.322 8.428 -6.972 1.00 93.44 172 ILE A CA 1
ATOM 1357 C C . ILE A 1 172 ? -4.926 9.177 -5.692 1.00 93.44 172 ILE A C 1
ATOM 1359 O O . ILE A 1 172 ? -5.196 8.694 -4.594 1.00 93.44 172 ILE A O 1
ATOM 1363 N N . ASN A 1 173 ? -4.334 10.369 -5.810 1.00 91.69 173 ASN A N 1
ATOM 1364 C CA . ASN A 1 173 ? -3.932 11.164 -4.646 1.00 91.69 173 ASN A CA 1
ATOM 1365 C C . ASN A 1 173 ? -5.123 11.721 -3.848 1.00 91.69 173 ASN A C 1
ATOM 1367 O O . ASN A 1 173 ? -5.046 11.766 -2.624 1.00 91.69 173 ASN A O 1
ATOM 1371 N N . GLN A 1 174 ? -6.230 12.083 -4.500 1.00 92.94 174 GLN A N 1
ATOM 1372 C CA . GLN A 1 174 ? -7.466 12.482 -3.815 1.00 92.94 174 GLN A CA 1
ATOM 1373 C C . GLN A 1 174 ? -8.039 11.333 -2.981 1.00 92.94 174 GLN A C 1
ATOM 1375 O O . GLN A 1 174 ? -8.371 11.526 -1.816 1.00 92.94 174 GLN A O 1
ATOM 1380 N N . THR A 1 175 ? -8.073 10.124 -3.546 1.00 96.44 175 THR A N 1
ATOM 1381 C CA . THR A 1 175 ? -8.540 8.926 -2.830 1.00 96.44 175 THR A CA 1
ATOM 1382 C C . THR A 1 175 ? -7.626 8.592 -1.645 1.00 96.44 175 THR A C 1
ATOM 1384 O O . THR A 1 175 ? -8.098 8.175 -0.591 1.00 96.44 175 THR A O 1
ATOM 1387 N N . PHE A 1 176 ? -6.311 8.811 -1.772 1.00 97.19 176 PHE A N 1
ATOM 1388 C CA . PHE A 1 176 ? -5.393 8.690 -0.636 1.00 97.19 176 PHE A CA 1
ATOM 1389 C C . PHE A 1 176 ? -5.688 9.693 0.476 1.00 97.19 176 PHE A C 1
ATOM 1391 O O . PHE A 1 176 ? -5.613 9.327 1.646 1.00 97.19 176 PHE A O 1
ATOM 1398 N N . GLU A 1 177 ? -6.006 10.938 0.127 1.00 95.44 177 GLU A N 1
ATOM 1399 C CA . GLU A 1 177 ? -6.340 11.960 1.117 1.00 95.44 177 GLU A CA 1
ATOM 1400 C C . GLU A 1 177 ? -7.660 11.640 1.828 1.00 95.44 177 GLU A C 1
ATOM 1402 O O . GLU A 1 177 ? -7.737 11.728 3.050 1.00 95.44 177 GLU A O 1
ATOM 1407 N N . GLU A 1 178 ? -8.664 11.162 1.092 1.00 96.81 178 GLU A N 1
ATOM 1408 C CA . GLU A 1 178 ? -9.911 10.652 1.668 1.00 96.81 178 GLU A CA 1
ATOM 1409 C C . GLU A 1 178 ? -9.647 9.493 2.644 1.00 96.81 178 GLU A C 1
ATOM 1411 O O . GLU A 1 178 ? -10.060 9.547 3.804 1.00 96.81 178 GLU A O 1
ATOM 1416 N N . LEU A 1 179 ? -8.885 8.479 2.219 1.00 98.31 179 LEU A N 1
ATOM 1417 C CA . LEU A 1 179 ? -8.500 7.353 3.075 1.00 98.31 179 LEU A CA 1
ATOM 1418 C C . LEU A 1 179 ? -7.735 7.808 4.325 1.00 98.31 179 LEU A C 1
ATOM 1420 O O . LEU A 1 179 ? -7.958 7.263 5.409 1.00 98.31 179 LEU A O 1
ATOM 1424 N N . ARG A 1 180 ? -6.854 8.808 4.198 1.00 97.69 180 ARG A N 1
ATOM 1425 C CA . ARG A 1 180 ? -6.100 9.387 5.318 1.00 97.69 180 ARG A CA 1
ATOM 1426 C C . ARG A 1 180 ? -7.037 10.029 6.339 1.00 97.69 180 ARG A C 1
ATOM 1428 O O . ARG A 1 180 ? -6.899 9.761 7.531 1.00 97.69 180 ARG A O 1
ATOM 1435 N N . LEU A 1 181 ? -7.993 10.837 5.881 1.00 97.44 181 LEU A N 1
ATOM 1436 C CA . LEU A 1 181 ? -8.964 11.510 6.745 1.00 97.44 181 LEU A CA 1
ATOM 1437 C C . LEU A 1 181 ? -9.881 10.508 7.453 1.00 97.44 181 LEU A C 1
ATOM 1439 O O . LEU A 1 181 ? -10.031 10.589 8.671 1.00 97.44 181 LEU A O 1
ATOM 1443 N N . ILE A 1 182 ? -10.424 9.522 6.731 1.00 97.94 182 ILE A N 1
ATOM 1444 C CA . ILE A 1 182 ? -11.292 8.491 7.323 1.00 97.94 182 ILE A CA 1
ATOM 1445 C C . ILE A 1 182 ? -10.523 7.662 8.365 1.00 97.94 182 ILE A C 1
ATOM 1447 O O . ILE A 1 182 ? -11.052 7.396 9.442 1.00 97.94 182 ILE A O 1
ATOM 1451 N N . THR A 1 183 ? -9.264 7.306 8.082 1.00 97.88 183 THR A N 1
ATOM 1452 C CA . THR A 1 183 ? -8.403 6.543 9.010 1.00 97.88 183 THR A CA 1
ATOM 1453 C C . THR A 1 183 ? -8.044 7.345 10.266 1.00 97.88 183 THR A C 1
ATOM 1455 O O . THR A 1 183 ? -7.908 6.785 11.356 1.00 97.88 183 THR A O 1
ATOM 1458 N N . GLN A 1 184 ? -7.878 8.664 10.135 1.00 97.88 184 GLN A N 1
ATOM 1459 C CA . GLN A 1 184 ? -7.651 9.548 11.276 1.00 97.88 184 GLN A CA 1
ATOM 1460 C C . GLN A 1 184 ? -8.915 9.694 12.133 1.00 97.88 184 GLN A C 1
ATOM 1462 O O . GLN A 1 184 ? -8.832 9.736 13.360 1.00 97.88 184 GLN A O 1
ATOM 1467 N N . ASP A 1 185 ? -10.080 9.753 11.498 1.00 98.00 185 ASP A N 1
ATOM 1468 C CA . ASP A 1 185 ? -11.359 9.869 12.186 1.00 98.00 185 ASP A CA 1
ATOM 1469 C C . ASP A 1 185 ? -11.729 8.579 12.941 1.00 98.00 185 ASP A C 1
ATOM 1471 O O . ASP A 1 185 ? -12.139 8.638 14.100 1.00 98.00 185 ASP A O 1
ATOM 1475 N N . SER A 1 186 ? -11.490 7.398 12.354 1.00 98.19 186 SER A N 1
ATOM 1476 C CA . SER A 1 186 ? -11.660 6.114 13.056 1.00 98.19 186 SER A CA 1
ATOM 1477 C C . SER A 1 186 ? -10.703 5.957 14.246 1.00 98.19 186 SER A C 1
ATOM 1479 O O . SER A 1 186 ? -11.095 5.425 15.282 1.00 98.19 186 SER A O 1
ATOM 1481 N N . GLU A 1 187 ? -9.477 6.491 14.169 1.00 98.19 187 GLU A N 1
ATOM 1482 C CA . GLU A 1 187 ? -8.561 6.526 15.322 1.00 98.19 187 GLU A CA 1
ATOM 1483 C C . GLU A 1 187 ? -9.121 7.378 16.472 1.00 98.19 187 GLU A C 1
ATOM 1485 O O . GLU A 1 187 ? -8.971 7.026 17.645 1.00 98.19 187 GLU A O 1
ATOM 1490 N N . ASN A 1 188 ? -9.767 8.505 16.161 1.00 98.06 188 ASN A N 1
ATOM 1491 C CA . ASN A 1 188 ? -10.376 9.366 17.174 1.00 98.06 188 ASN A CA 1
ATOM 1492 C C . ASN A 1 188 ? -11.576 8.684 17.844 1.00 98.06 188 ASN A C 1
ATOM 1494 O O . ASN A 1 188 ? -11.701 8.726 19.070 1.00 98.06 188 ASN A O 1
ATOM 1498 N N . GLU A 1 189 ? -12.424 8.016 17.064 1.00 98.12 189 GLU A N 1
ATOM 1499 C CA . GLU A 1 189 ? -13.537 7.215 17.584 1.00 98.12 189 GLU A CA 1
ATOM 1500 C C . GLU A 1 189 ? -13.049 6.055 18.452 1.00 98.12 189 GLU A C 1
ATOM 1502 O O . GLU A 1 189 ? -13.583 5.847 19.539 1.00 98.12 189 GLU A O 1
ATOM 1507 N N . LEU A 1 190 ? -11.987 5.359 18.040 1.00 98.38 190 LEU A N 1
ATOM 1508 C CA . LEU A 1 190 ? -11.369 4.294 18.827 1.00 98.38 190 LEU A CA 1
ATOM 1509 C C . LEU A 1 190 ? -10.840 4.812 20.174 1.00 98.38 190 LEU A C 1
ATOM 1511 O O . LEU A 1 190 ? -11.051 4.175 21.207 1.00 98.38 190 LEU A O 1
ATOM 1515 N N . LYS A 1 191 ? -10.186 5.982 20.196 1.00 98.19 191 LYS A N 1
ATOM 1516 C CA . LYS A 1 191 ? -9.740 6.625 21.447 1.00 98.19 191 LYS A CA 1
ATOM 1517 C C . LYS A 1 191 ? -10.915 6.992 22.349 1.00 98.19 191 LYS A C 1
ATOM 1519 O O . LYS A 1 191 ? -10.847 6.761 23.554 1.00 98.19 191 LYS A O 1
ATOM 1524 N N . LYS A 1 192 ? -11.990 7.540 21.778 1.00 97.56 192 LYS A N 1
ATOM 1525 C CA . LYS A 1 192 ? -13.213 7.866 22.521 1.00 97.56 192 LYS A CA 1
ATOM 1526 C C . LYS A 1 192 ? -13.849 6.602 23.104 1.00 97.56 192 LYS A C 1
ATOM 1528 O O . LYS A 1 192 ? -14.152 6.579 24.291 1.00 97.56 192 LYS A O 1
ATOM 1533 N N . LEU A 1 193 ? -13.988 5.544 22.303 1.00 97.94 193 LEU A N 1
ATOM 1534 C CA . LEU A 1 193 ? -14.500 4.242 22.733 1.00 97.94 193 LEU A CA 1
ATOM 1535 C C . LEU A 1 193 ? -13.680 3.681 23.900 1.00 97.94 193 LEU A C 1
ATOM 1537 O O . LEU A 1 193 ? -14.254 3.254 24.899 1.00 97.94 193 LEU A O 1
ATOM 1541 N N . GLN A 1 194 ? -12.349 3.729 23.798 1.00 98.12 194 GLN A N 1
ATOM 1542 C CA . GLN A 1 194 ? -11.448 3.300 24.865 1.00 98.12 194 GLN A CA 1
ATOM 1543 C C . GLN A 1 194 ? -11.701 4.075 26.169 1.00 98.12 194 GLN A C 1
ATOM 1545 O O . GLN A 1 194 ? -11.897 3.458 27.212 1.00 98.12 194 GLN A O 1
ATOM 1550 N N . GLN A 1 195 ? -11.760 5.408 26.113 1.00 98.00 195 GLN A N 1
ATOM 1551 C CA . GLN A 1 195 ? -12.015 6.247 27.292 1.00 98.00 195 GLN A CA 1
ATOM 1552 C C . GLN A 1 195 ? -13.385 5.964 27.922 1.00 98.00 195 GLN A C 1
ATOM 1554 O O . GLN A 1 195 ? -13.505 5.863 29.143 1.00 98.00 195 GLN A O 1
ATOM 1559 N N . THR A 1 196 ? -14.426 5.808 27.098 1.00 97.25 196 THR A N 1
ATOM 1560 C CA . THR A 1 196 ? -15.769 5.454 27.571 1.00 97.25 196 THR A CA 1
ATOM 1561 C C . THR A 1 196 ? -15.773 4.081 28.242 1.00 97.25 196 THR A C 1
ATOM 1563 O O . THR A 1 196 ? -16.365 3.921 29.307 1.00 97.25 196 THR A O 1
ATOM 1566 N N . GLN A 1 197 ? -15.068 3.101 27.672 1.00 98.12 197 GLN A N 1
ATOM 1567 C CA . GLN A 1 197 ? -14.949 1.764 28.248 1.00 98.12 197 GLN A CA 1
ATOM 1568 C C . GLN A 1 197 ? -14.195 1.782 29.585 1.00 98.12 197 GLN A C 1
ATOM 1570 O O . GLN A 1 197 ? -14.632 1.144 30.541 1.00 98.12 197 GLN A O 1
ATOM 1575 N N . GLU A 1 198 ? -13.097 2.531 29.688 1.00 97.69 198 GLU A N 1
ATOM 1576 C CA . GLU A 1 198 ? -12.348 2.698 30.939 1.00 97.69 198 GLU A CA 1
ATOM 1577 C C . GLU A 1 198 ? -13.230 3.320 32.035 1.00 97.69 198 GLU A C 1
ATOM 1579 O O . GLU A 1 198 ? -13.282 2.813 33.158 1.00 97.69 198 GLU A O 1
ATOM 1584 N N . TYR A 1 199 ? -13.997 4.363 31.700 1.00 97.88 199 TYR A N 1
ATOM 1585 C CA . TYR A 1 199 ? -14.941 4.976 32.635 1.00 97.88 199 TYR A CA 1
ATOM 1586 C C . TYR A 1 199 ? -16.052 4.007 33.057 1.00 97.88 199 TYR A C 1
ATOM 1588 O O . TYR A 1 199 ? -16.362 3.901 34.247 1.00 97.88 199 TYR A O 1
ATOM 1596 N N . PHE A 1 200 ? -16.607 3.253 32.107 1.00 98.06 200 PHE A N 1
ATOM 1597 C CA . PHE A 1 200 ? -17.593 2.215 32.383 1.00 98.06 200 PHE A CA 1
ATOM 1598 C C . PHE A 1 200 ? -17.060 1.169 33.365 1.00 98.06 200 PHE A C 1
ATOM 1600 O O . PHE A 1 200 ? -17.753 0.832 34.318 1.00 98.06 200 PHE A O 1
ATOM 1607 N N . ILE A 1 201 ? -15.824 0.690 33.187 1.00 97.25 201 ILE A N 1
ATOM 1608 C CA . ILE A 1 201 ? -15.205 -0.302 34.081 1.00 97.25 201 ILE A CA 1
ATOM 1609 C C . ILE A 1 201 ? -15.074 0.245 35.511 1.00 97.25 201 ILE A C 1
ATOM 1611 O O . ILE A 1 201 ? -15.315 -0.488 36.472 1.00 97.25 201 ILE A O 1
ATOM 1615 N N . ILE A 1 202 ? -14.751 1.531 35.675 1.00 97.50 202 ILE A N 1
ATOM 1616 C CA . ILE A 1 202 ? -14.663 2.175 36.997 1.00 97.50 202 ILE A CA 1
ATOM 1617 C C . ILE A 1 202 ? -16.043 2.233 37.668 1.00 97.50 202 ILE A C 1
ATOM 1619 O O . ILE A 1 202 ? -16.185 1.836 38.826 1.00 97.50 202 ILE A O 1
ATOM 1623 N N . GLN A 1 203 ? -17.077 2.678 36.946 1.00 97.50 203 GLN A N 1
ATOM 1624 C CA . GLN A 1 203 ? -18.460 2.666 37.450 1.00 97.50 203 GLN A CA 1
ATOM 1625 C C . GLN A 1 203 ? -18.940 1.230 37.739 1.00 97.50 203 GLN A C 1
ATOM 1627 O O . GLN A 1 203 ? -19.625 0.978 38.731 1.00 97.50 203 GLN A O 1
ATOM 1632 N N . TYR A 1 204 ? -18.467 0.295 36.911 1.00 96.06 204 TYR A N 1
ATOM 1633 C CA . TYR A 1 204 ? -18.398 -1.153 37.082 1.00 96.06 204 TYR A CA 1
ATOM 1634 C C . TYR A 1 204 ? -18.144 -1.564 38.531 1.00 96.06 204 TYR A C 1
ATOM 1636 O O . TYR A 1 204 ? -18.961 -2.117 39.272 1.00 96.06 204 TYR A O 1
ATOM 1644 N N . GLN A 1 205 ? -16.914 -1.249 38.914 1.00 96.19 205 GLN A N 1
ATOM 1645 C CA . GLN A 1 205 ? -16.318 -1.583 40.194 1.00 96.19 205 GLN A CA 1
ATOM 1646 C C . GLN A 1 205 ? -17.001 -0.853 41.351 1.00 96.19 205 GLN A C 1
ATOM 1648 O O . GLN A 1 205 ? -17.177 -1.444 42.417 1.00 96.19 205 GLN A O 1
ATOM 1653 N N . GLU A 1 206 ? -17.442 0.394 41.155 1.00 95.06 206 GLU A N 1
ATOM 1654 C CA . GLU A 1 206 ? -18.195 1.117 42.183 1.00 95.06 206 GLU A CA 1
ATOM 1655 C C . GLU A 1 206 ? -19.539 0.442 42.481 1.00 95.06 206 GLU A C 1
ATOM 1657 O O . GLU A 1 206 ? -19.919 0.335 43.647 1.00 95.06 206 GLU A O 1
ATOM 1662 N N . ASN A 1 207 ? -20.228 -0.096 41.469 1.00 93.81 207 ASN A N 1
ATOM 1663 C CA . ASN A 1 207 ? -21.452 -0.870 41.681 1.00 93.81 207 ASN A CA 1
ATOM 1664 C C . ASN A 1 207 ? -21.192 -2.110 42.549 1.00 93.81 207 ASN A C 1
ATOM 1666 O O . ASN A 1 207 ? -21.899 -2.345 43.532 1.00 93.81 207 ASN A O 1
ATOM 1670 N N . MET A 1 208 ? -20.108 -2.836 42.266 1.00 93.31 208 MET A N 1
ATOM 1671 C CA . MET A 1 208 ? -19.671 -3.970 43.088 1.00 93.31 208 MET A CA 1
ATOM 1672 C C . MET A 1 208 ? -19.316 -3.559 44.517 1.00 93.31 208 MET A C 1
ATOM 1674 O O . MET A 1 208 ? -19.677 -4.253 45.470 1.00 93.31 208 MET A O 1
ATOM 1678 N N . ARG A 1 209 ? -18.690 -2.392 44.698 1.00 94.31 209 ARG A N 1
ATOM 1679 C CA . ARG A 1 209 ? -18.405 -1.841 46.027 1.00 94.31 209 ARG A CA 1
ATOM 1680 C C . ARG A 1 209 ? -19.685 -1.499 46.790 1.00 94.31 209 ARG A C 1
ATOM 1682 O O . ARG A 1 209 ? -19.786 -1.828 47.972 1.00 94.31 209 ARG A O 1
ATOM 1689 N N . LEU A 1 210 ? -20.670 -0.882 46.135 1.00 91.38 210 LEU A N 1
ATOM 1690 C CA . LEU A 1 210 ? -21.981 -0.609 46.731 1.00 91.38 210 LEU A CA 1
ATOM 1691 C C . LEU A 1 210 ? -22.697 -1.908 47.120 1.00 91.38 210 LEU A C 1
ATOM 1693 O O . LEU A 1 210 ? -23.280 -1.985 48.199 1.00 91.38 210 LEU A O 1
ATOM 1697 N N . GLN A 1 211 ? -22.603 -2.954 46.297 1.00 89.88 211 GLN A N 1
ATOM 1698 C CA . GLN A 1 211 ? -23.181 -4.261 46.608 1.00 89.88 211 GLN A CA 1
ATOM 1699 C C . GLN A 1 211 ? -22.513 -4.924 47.823 1.00 89.88 211 GLN A C 1
ATOM 1701 O O . GLN A 1 211 ? -23.207 -5.501 48.657 1.00 89.88 211 GLN A O 1
ATOM 1706 N N . ALA A 1 212 ? -21.199 -4.769 48.001 1.00 90.81 212 ALA A N 1
ATOM 1707 C CA . ALA A 1 212 ? -20.511 -5.224 49.210 1.00 90.81 212 ALA A CA 1
ATOM 1708 C C . ALA A 1 212 ? -20.938 -4.442 50.472 1.00 90.81 212 ALA A C 1
ATOM 1710 O O . ALA A 1 212 ? -21.038 -5.021 51.556 1.00 90.81 212 ALA A O 1
ATOM 1711 N N . GLN A 1 213 ? -21.242 -3.142 50.349 1.00 90.06 213 GLN A N 1
ATOM 1712 C CA . GLN A 1 213 ? -21.763 -2.339 51.467 1.00 90.06 213 GLN A CA 1
ATOM 1713 C C . GLN A 1 213 ? -23.141 -2.823 51.939 1.00 90.06 213 GLN A C 1
ATOM 1715 O O . GLN A 1 213 ? -23.421 -2.757 53.135 1.00 90.06 213 GLN A O 1
ATOM 1720 N N . PHE A 1 214 ? -23.974 -3.373 51.046 1.00 87.50 214 PHE A N 1
ATOM 1721 C CA . PHE A 1 214 ? -25.246 -3.992 51.438 1.00 87.50 214 PHE A CA 1
ATOM 1722 C C . PHE A 1 214 ? -25.049 -5.168 52.399 1.00 87.50 214 PHE A C 1
ATOM 1724 O O . PHE A 1 214 ? -25.773 -5.280 53.385 1.00 87.50 214 PHE A O 1
ATOM 1731 N N . SER A 1 215 ? -24.032 -6.005 52.184 1.00 85.25 215 SER A N 1
ATOM 1732 C CA . SER A 1 215 ? -23.723 -7.118 53.093 1.00 85.25 215 SER A CA 1
ATOM 1733 C C . SER A 1 215 ? -23.324 -6.643 54.501 1.00 85.25 215 SER A C 1
ATOM 1735 O O . SER A 1 215 ? -23.592 -7.329 55.490 1.00 85.25 215 SER A O 1
ATOM 1737 N N . GLN A 1 216 ? -22.742 -5.443 54.616 1.00 86.62 216 GLN A N 1
ATOM 1738 C CA . GLN A 1 216 ? -22.311 -4.840 55.885 1.00 86.62 216 GLN A CA 1
ATOM 1739 C C . GLN A 1 216 ? -23.459 -4.188 56.678 1.00 86.62 216 GLN A C 1
ATOM 1741 O O . GLN A 1 216 ? -23.321 -3.968 57.882 1.00 86.62 216 GLN A O 1
ATOM 1746 N N . LEU A 1 217 ? -24.620 -3.932 56.056 1.00 85.19 217 LEU A N 1
ATOM 1747 C CA . LEU A 1 217 ? -25.797 -3.353 56.730 1.00 85.19 217 LEU A CA 1
ATOM 1748 C C . LEU A 1 217 ? -26.331 -4.233 57.873 1.00 85.19 217 LEU A C 1
ATOM 1750 O O . LEU A 1 217 ? -26.973 -3.733 58.802 1.00 85.19 217 LEU A O 1
ATOM 1754 N N . SER A 1 218 ? -26.031 -5.534 57.842 1.00 81.38 218 SER A N 1
ATOM 1755 C CA . SER A 1 218 ? -26.372 -6.493 58.899 1.00 81.38 218 SER A CA 1
ATOM 1756 C C . SER A 1 218 ? -25.795 -6.118 60.276 1.00 81.38 218 SER A C 1
ATOM 1758 O O . SER A 1 218 ? -26.383 -6.484 61.290 1.00 81.38 218 SER A O 1
ATOM 1760 N N . GLN A 1 219 ? -24.726 -5.315 60.337 1.00 83.12 219 GLN A N 1
ATOM 1761 C CA . GLN A 1 219 ? -24.041 -4.932 61.582 1.00 83.12 219 GLN A CA 1
ATOM 1762 C C . GLN A 1 219 ? -24.591 -3.659 62.261 1.00 83.12 219 GLN A C 1
ATOM 1764 O O . GLN A 1 219 ? -24.172 -3.335 63.368 1.00 83.12 219 GLN A O 1
ATOM 1769 N N . LEU A 1 220 ? -25.521 -2.933 61.627 1.00 85.19 220 LEU A N 1
ATOM 1770 C CA . LEU A 1 220 ? -26.054 -1.654 62.132 1.00 85.19 220 LEU A CA 1
ATOM 1771 C C . LEU A 1 220 ? -27.344 -1.809 62.957 1.00 85.19 220 LEU A C 1
ATOM 1773 O O . LEU A 1 220 ? -28.065 -2.798 62.822 1.00 85.19 220 LEU A O 1
ATOM 1777 N N . GLY A 1 221 ? -27.668 -0.802 63.778 1.00 85.56 221 GLY A N 1
ATOM 1778 C CA . GLY A 1 221 ? -28.928 -0.733 64.530 1.00 85.56 221 GLY A CA 1
ATOM 1779 C C . GLY A 1 221 ? -30.172 -0.547 63.631 1.00 85.56 221 GLY A C 1
ATOM 1780 O O . GLY A 1 221 ? -30.042 -0.074 62.503 1.00 85.56 221 GLY A O 1
ATOM 1781 N N . PRO A 1 222 ? -31.397 -0.872 64.099 1.00 82.38 222 PRO A N 1
ATOM 1782 C CA . PRO A 1 222 ? -32.591 -0.966 63.244 1.00 82.38 222 PRO A CA 1
ATOM 1783 C C . PRO A 1 222 ? -32.984 0.330 62.512 1.00 82.38 222 PRO A C 1
ATOM 1785 O O . PRO A 1 222 ? -33.307 0.288 61.327 1.00 82.38 222 PRO A O 1
ATOM 1788 N N . GLN A 1 223 ? -32.944 1.483 63.191 1.00 82.69 223 GLN A N 1
ATOM 1789 C CA . GLN A 1 223 ? -33.310 2.776 62.589 1.00 82.69 223 GLN A CA 1
ATOM 1790 C C . GLN A 1 223 ? -32.252 3.290 61.600 1.00 82.69 223 GLN A C 1
ATOM 1792 O O . GLN A 1 223 ? -32.602 3.750 60.514 1.00 82.69 223 GLN A O 1
ATOM 1797 N N . GLU A 1 224 ? -30.966 3.184 61.945 1.00 83.38 224 GLU A N 1
ATOM 1798 C CA . GLU A 1 224 ? -29.857 3.594 61.068 1.00 83.38 224 GLU A CA 1
ATOM 1799 C C . GLU A 1 224 ? -29.718 2.680 59.847 1.00 83.38 224 GLU A C 1
ATOM 1801 O O . GLU A 1 224 ? -29.363 3.141 58.761 1.00 83.38 224 GLU A O 1
ATOM 1806 N N . ARG A 1 225 ? -30.037 1.389 60.002 1.00 86.62 225 ARG A N 1
ATOM 1807 C CA . ARG A 1 225 ? -30.067 0.426 58.900 1.00 86.62 225 ARG A CA 1
ATOM 1808 C C . ARG A 1 225 ? -31.093 0.835 57.847 1.00 86.62 225 ARG A C 1
ATOM 1810 O O . ARG A 1 225 ? -30.716 0.973 56.691 1.00 86.62 225 ARG A O 1
ATOM 1817 N N . MET A 1 226 ? -32.340 1.102 58.242 1.00 83.75 226 MET A N 1
ATOM 1818 C CA . MET A 1 226 ? -33.427 1.446 57.311 1.00 83.75 226 MET A CA 1
ATOM 1819 C C . MET A 1 226 ? -33.128 2.702 56.472 1.00 83.75 226 MET A C 1
ATOM 1821 O O . MET A 1 226 ? -33.359 2.718 55.260 1.00 83.75 226 MET A O 1
ATOM 1825 N N . SER A 1 227 ? -32.590 3.763 57.085 1.00 85.62 227 SER A N 1
ATOM 1826 C CA . SER A 1 227 ? -32.272 5.008 56.367 1.00 85.62 227 SER A CA 1
ATOM 1827 C C . SER A 1 227 ? -31.083 4.845 55.410 1.00 85.62 227 SER A C 1
ATOM 1829 O O . SER A 1 227 ? -31.113 5.328 54.269 1.00 85.62 227 SER A O 1
ATOM 1831 N N . ARG A 1 228 ? -30.043 4.120 55.842 1.00 86.81 228 ARG A N 1
ATOM 1832 C CA . ARG A 1 228 ? -28.840 3.859 55.043 1.00 86.81 228 ARG A CA 1
ATOM 1833 C C . ARG A 1 228 ? -29.105 2.876 53.907 1.00 86.81 228 ARG A C 1
ATOM 1835 O O . ARG A 1 228 ? -28.610 3.096 52.806 1.00 86.81 228 ARG A O 1
ATOM 1842 N N . GLU A 1 229 ? -29.930 1.862 54.144 1.00 89.00 229 GLU A N 1
ATOM 1843 C CA . GLU A 1 229 ? -30.405 0.909 53.138 1.00 89.00 229 GLU A CA 1
ATOM 1844 C C . GLU A 1 229 ? -31.172 1.623 52.024 1.00 89.00 229 GLU A C 1
ATOM 1846 O O . GLU A 1 229 ? -30.801 1.504 50.859 1.00 89.00 229 GLU A O 1
ATOM 1851 N N . THR A 1 230 ? -32.139 2.476 52.375 1.00 89.44 230 THR A N 1
ATOM 1852 C CA . THR A 1 230 ? -32.914 3.253 51.390 1.00 89.44 230 THR A CA 1
ATOM 1853 C C . THR A 1 230 ? -32.005 4.120 50.507 1.00 89.44 230 THR A C 1
ATOM 1855 O O . THR A 1 230 ? -32.141 4.139 49.282 1.00 89.44 230 THR A O 1
ATOM 1858 N N . THR A 1 231 ? -31.026 4.800 51.116 1.00 90.69 231 THR A N 1
ATOM 1859 C CA . THR A 1 231 ? -30.075 5.665 50.394 1.00 90.69 231 THR A CA 1
ATOM 1860 C C . THR A 1 231 ? -29.157 4.858 49.469 1.00 90.69 231 THR A C 1
ATOM 1862 O O . THR A 1 231 ? -28.921 5.248 48.324 1.00 90.69 231 THR A O 1
ATOM 1865 N N . LEU A 1 232 ? -28.629 3.726 49.946 1.00 91.25 232 LEU A N 1
ATOM 1866 C CA . LEU A 1 232 ? -27.785 2.839 49.143 1.00 91.25 232 LEU A CA 1
ATOM 1867 C C . LEU A 1 232 ? -28.567 2.215 47.989 1.00 91.25 232 LEU A C 1
ATOM 1869 O O . LEU A 1 232 ? -28.029 2.095 46.892 1.00 91.25 232 LEU A O 1
ATOM 1873 N N . GLN A 1 233 ? -29.838 1.881 48.204 1.00 92.44 233 GLN A N 1
ATOM 1874 C CA . GLN A 1 233 ? -30.691 1.278 47.187 1.00 92.44 233 GLN A CA 1
ATOM 1875 C C . GLN A 1 233 ? -31.020 2.256 46.064 1.00 92.44 233 GLN A C 1
ATOM 1877 O O . GLN A 1 233 ? -30.937 1.884 44.896 1.00 92.44 233 GLN A O 1
ATOM 1882 N N . GLN A 1 234 ? -31.283 3.524 46.391 1.00 93.00 234 GLN A N 1
ATOM 1883 C CA . GLN A 1 234 ? -31.441 4.581 45.387 1.00 93.00 234 GLN A CA 1
ATOM 1884 C C . GLN A 1 234 ? -30.157 4.800 44.576 1.00 93.00 234 GLN A C 1
ATOM 1886 O O . GLN A 1 234 ? -30.207 4.833 43.346 1.00 93.00 234 GLN A O 1
ATOM 1891 N N . LYS A 1 235 ? -28.995 4.891 45.243 1.00 93.00 235 LYS A N 1
ATOM 1892 C CA . LYS A 1 235 ? -27.697 5.021 44.557 1.00 93.00 235 LYS A CA 1
ATOM 1893 C C . LYS A 1 235 ? -27.433 3.833 43.635 1.00 93.00 235 LYS A C 1
ATOM 1895 O O . LYS A 1 235 ? -27.094 4.037 42.472 1.00 93.00 235 LYS A O 1
ATOM 1900 N N . LYS A 1 236 ? -27.651 2.610 44.126 1.00 92.62 236 LYS A N 1
ATOM 1901 C CA . LYS A 1 236 ? -27.481 1.379 43.352 1.00 92.62 236 LYS A CA 1
ATOM 1902 C C . LYS A 1 236 ? -28.388 1.359 42.123 1.00 92.62 236 LYS A C 1
ATOM 1904 O O . LYS A 1 236 ? -27.878 1.178 41.027 1.00 92.62 236 LYS A O 1
ATOM 1909 N N . ALA A 1 237 ? -29.683 1.633 42.283 1.00 94.62 237 ALA A N 1
ATOM 1910 C CA . ALA A 1 237 ? -30.634 1.653 41.172 1.00 94.62 237 ALA A CA 1
ATOM 1911 C C . ALA A 1 237 ? -30.255 2.691 40.101 1.00 94.62 237 ALA A C 1
ATOM 1913 O O . ALA A 1 237 ? -30.310 2.400 38.908 1.00 94.62 237 ALA A O 1
ATOM 1914 N N . SER A 1 238 ? -29.815 3.887 40.517 1.00 95.44 238 SER A N 1
ATOM 1915 C CA . SER A 1 238 ? -29.359 4.923 39.581 1.00 95.44 238 SER A CA 1
ATOM 1916 C C . SER A 1 238 ? -28.117 4.496 38.791 1.00 95.44 238 SER A C 1
ATOM 1918 O O . SER A 1 238 ? -28.051 4.711 37.582 1.00 95.44 238 SER A O 1
ATOM 1920 N N . LEU A 1 239 ? -27.165 3.832 39.454 1.00 95.75 239 LEU A N 1
ATOM 1921 C CA . LEU A 1 239 ? -25.935 3.351 38.834 1.00 95.75 239 LEU A CA 1
ATOM 1922 C C . LEU A 1 239 ? -26.181 2.133 37.936 1.00 95.75 239 LEU A C 1
ATOM 1924 O O . LEU A 1 239 ? -25.615 2.063 36.854 1.00 95.75 239 LEU A O 1
ATOM 1928 N N . GLU A 1 240 ? -27.041 1.194 38.338 1.00 95.31 240 GLU A N 1
ATOM 1929 C CA . GLU A 1 240 ? -27.459 0.053 37.508 1.00 95.31 240 GLU A CA 1
ATOM 1930 C C . GLU A 1 240 ? -28.165 0.521 36.228 1.00 95.31 240 GLU A C 1
ATOM 1932 O O . GLU A 1 240 ? -27.851 0.036 35.141 1.00 95.31 240 GLU A O 1
ATOM 1937 N N . ALA A 1 241 ? -29.061 1.510 36.331 1.00 96.94 241 ALA A N 1
ATOM 1938 C CA . ALA A 1 241 ? -29.717 2.104 35.167 1.00 96.94 241 ALA A CA 1
ATOM 1939 C C . ALA A 1 241 ? -28.710 2.793 34.231 1.00 96.94 241 ALA A C 1
ATOM 1941 O O . ALA A 1 241 ? -28.799 2.651 33.009 1.00 96.94 241 ALA A O 1
ATOM 1942 N N . TRP A 1 242 ? -27.731 3.508 34.799 1.00 97.94 242 TRP A N 1
ATOM 1943 C CA . TRP A 1 242 ? -26.653 4.118 34.025 1.00 97.94 242 TRP A CA 1
ATOM 1944 C C . TRP A 1 242 ? -25.784 3.063 33.331 1.00 97.94 242 TRP A C 1
ATOM 1946 O O . TRP A 1 242 ? -25.578 3.160 32.127 1.00 97.94 242 TRP A O 1
ATOM 1956 N N . LEU A 1 243 ? -25.351 2.017 34.044 1.00 96.81 243 LEU A N 1
ATOM 1957 C CA . LEU A 1 243 ? -24.549 0.922 33.491 1.00 96.81 243 LEU A CA 1
ATOM 1958 C C . LEU A 1 243 ? -25.277 0.206 32.352 1.00 96.81 243 LEU A C 1
ATOM 1960 O O . LEU A 1 243 ? -24.675 -0.080 31.323 1.00 96.81 243 LEU A O 1
ATOM 1964 N N . HIS A 1 244 ? -26.575 -0.057 32.497 1.00 95.50 244 HIS A N 1
ATOM 1965 C CA . HIS A 1 244 ? -27.339 -0.701 31.433 1.00 95.50 244 HIS A CA 1
ATOM 1966 C C . HIS A 1 244 ? -27.388 0.159 30.163 1.00 95.50 244 HIS A C 1
ATOM 1968 O O . HIS A 1 244 ? -27.154 -0.342 29.063 1.00 95.50 244 HIS A O 1
ATOM 1974 N N . ARG A 1 245 ? -27.634 1.467 30.314 1.00 96.81 245 ARG A N 1
ATOM 1975 C CA . ARG A 1 245 ? -27.621 2.417 29.196 1.00 96.81 245 ARG A CA 1
ATOM 1976 C C . ARG A 1 245 ? -26.235 2.527 28.565 1.00 96.81 245 ARG A C 1
ATOM 1978 O O . ARG A 1 245 ? -26.115 2.504 27.346 1.00 96.81 245 ARG A O 1
ATOM 1985 N N . GLU A 1 246 ? -25.194 2.636 29.380 1.00 97.31 246 GLU A N 1
ATOM 1986 C CA . GLU A 1 246 ? -23.835 2.835 28.888 1.00 97.31 246 GLU A CA 1
ATOM 1987 C C . GLU A 1 246 ? -23.285 1.584 28.193 1.00 97.31 246 GLU A C 1
ATOM 1989 O O . GLU A 1 246 ? -22.583 1.702 27.193 1.00 97.31 246 GLU A O 1
ATOM 1994 N N . ALA A 1 247 ? -23.671 0.384 28.638 1.00 96.06 247 ALA A N 1
ATOM 1995 C CA . ALA A 1 247 ? -23.353 -0.858 27.937 1.00 96.06 247 ALA A CA 1
ATOM 1996 C C . ALA A 1 247 ? -23.947 -0.882 26.516 1.00 96.06 247 ALA A C 1
ATOM 1998 O O . ALA A 1 247 ? -23.267 -1.292 25.575 1.00 96.06 247 ALA A O 1
ATOM 1999 N N . GLN A 1 248 ? -25.181 -0.391 26.337 1.00 95.19 248 GLN A N 1
ATOM 2000 C CA . GLN A 1 248 ? -25.792 -0.245 25.010 1.00 95.19 248 GLN A CA 1
ATOM 2001 C C . GLN A 1 248 ? -25.053 0.801 24.162 1.00 95.19 248 GLN A C 1
ATOM 2003 O O . GLN A 1 248 ? -24.767 0.544 22.995 1.00 95.19 248 GLN A O 1
ATOM 2008 N N . THR A 1 249 ? -24.682 1.945 24.748 1.00 96.31 249 THR A N 1
ATOM 2009 C CA . THR A 1 249 ? -23.879 2.980 24.072 1.00 96.31 249 THR A CA 1
ATOM 2010 C C . THR A 1 249 ? -22.528 2.433 23.600 1.00 96.31 249 THR A C 1
ATOM 2012 O O . THR A 1 249 ? -22.142 2.649 22.453 1.00 96.31 249 THR A O 1
ATOM 2015 N N . LEU A 1 250 ? -21.813 1.698 24.460 1.00 97.19 250 LEU A N 1
ATOM 2016 C CA . LEU A 1 250 ? -20.540 1.059 24.119 1.00 97.19 250 LEU A CA 1
ATOM 2017 C C . LEU A 1 250 ? -20.702 0.052 22.985 1.00 97.19 250 LEU A C 1
ATOM 2019 O O . LEU A 1 250 ? -19.888 0.034 22.063 1.00 97.19 250 LEU A O 1
ATOM 2023 N N . GLN A 1 251 ? -21.756 -0.764 23.037 1.00 95.69 251 GLN A N 1
ATOM 2024 C CA . GLN A 1 251 ? -22.035 -1.724 21.980 1.00 95.69 251 GLN A CA 1
ATOM 2025 C C . GLN A 1 251 ? -22.319 -1.027 20.645 1.00 95.69 251 GLN A C 1
ATOM 2027 O O . GLN A 1 251 ? -21.791 -1.458 19.622 1.00 95.69 251 GLN A O 1
ATOM 2032 N N . GLN A 1 252 ? -23.074 0.075 20.654 1.00 96.06 252 GLN A N 1
ATOM 2033 C CA . GLN A 1 252 ? -23.327 0.869 19.452 1.00 96.06 252 GLN A CA 1
ATOM 2034 C C . GLN A 1 252 ? -22.028 1.449 18.881 1.00 96.06 252 GLN A C 1
ATOM 2036 O O . GLN A 1 252 ? -21.741 1.246 17.708 1.00 96.06 252 GLN A O 1
ATOM 2041 N N . TYR A 1 253 ? -21.187 2.077 19.711 1.00 97.31 253 TYR A N 1
ATOM 2042 C CA . TYR A 1 253 ? -19.894 2.605 19.263 1.00 97.31 253 TYR A CA 1
ATOM 2043 C C . TYR A 1 253 ? -18.973 1.525 18.684 1.00 97.31 253 TYR A C 1
ATOM 2045 O O . TYR A 1 253 ? -18.245 1.792 17.730 1.00 97.31 253 TYR A O 1
ATOM 2053 N N . ARG A 1 254 ? -18.996 0.304 19.235 1.00 97.56 254 ARG A N 1
ATOM 2054 C CA . ARG A 1 254 ? -18.237 -0.831 18.691 1.00 97.56 254 ARG A CA 1
ATOM 2055 C C . ARG A 1 254 ? -18.734 -1.241 17.301 1.00 97.56 254 ARG A C 1
ATOM 2057 O O . ARG A 1 254 ? -17.907 -1.479 16.424 1.00 97.56 254 ARG A O 1
ATOM 2064 N N . VAL A 1 255 ? -20.053 -1.311 17.101 1.00 97.19 255 VAL A N 1
ATOM 2065 C CA . VAL A 1 255 ? -20.656 -1.630 15.795 1.00 97.19 255 VAL A CA 1
ATOM 2066 C C . VAL A 1 255 ? -20.359 -0.526 14.781 1.00 97.19 255 VAL A C 1
ATOM 2068 O O . VAL A 1 255 ? -19.839 -0.828 13.711 1.00 97.19 255 VAL A O 1
ATOM 2071 N N . ASP A 1 256 ? -20.586 0.739 15.138 1.00 97.50 256 ASP A N 1
ATOM 2072 C CA . ASP A 1 256 ? -20.337 1.890 14.260 1.00 97.50 256 ASP A CA 1
ATOM 2073 C C . ASP A 1 256 ? -18.874 1.930 13.789 1.00 97.50 256 ASP A C 1
ATOM 2075 O O . ASP A 1 256 ? -18.595 2.109 12.600 1.00 97.50 256 ASP A O 1
ATOM 2079 N N . LEU A 1 257 ? -17.928 1.700 14.709 1.00 98.25 257 LEU A N 1
ATOM 2080 C CA . LEU A 1 257 ? -16.501 1.649 14.393 1.00 98.25 257 LEU A CA 1
ATOM 2081 C C . LEU A 1 257 ? -16.164 0.473 13.461 1.00 98.25 257 LEU A C 1
ATOM 2083 O O . LEU A 1 257 ? -15.381 0.634 12.522 1.00 98.25 257 LEU A O 1
ATOM 2087 N N . ALA A 1 258 ? -16.759 -0.703 13.684 1.00 98.06 258 ALA A N 1
ATOM 2088 C CA . ALA A 1 258 ? -16.563 -1.869 12.825 1.00 98.06 258 ALA A CA 1
ATOM 2089 C C . ALA A 1 258 ? -17.123 -1.638 11.408 1.00 98.06 258 ALA A C 1
ATOM 2091 O O . ALA A 1 258 ? -16.424 -1.888 10.425 1.00 98.06 258 ALA A O 1
ATOM 2092 N N . GLU A 1 259 ? -18.334 -1.089 11.276 1.00 98.00 259 GLU A N 1
ATOM 2093 C CA . GLU A 1 259 ? -18.916 -0.722 9.977 1.00 98.00 259 GLU A CA 1
ATOM 2094 C C . GLU A 1 259 ? -18.075 0.330 9.247 1.00 98.00 259 GLU A C 1
ATOM 2096 O O . GLU A 1 259 ? -17.897 0.278 8.025 1.00 98.00 259 GLU A O 1
ATOM 2101 N N . LYS A 1 260 ? -17.528 1.296 9.989 1.00 98.25 260 LYS A N 1
ATOM 2102 C CA . LYS A 1 260 ? -16.635 2.306 9.428 1.00 98.25 260 LYS A CA 1
ATOM 2103 C C . LYS A 1 260 ? -15.358 1.677 8.891 1.00 98.25 260 LYS A C 1
ATOM 2105 O O . LYS A 1 260 ? -14.993 1.950 7.749 1.00 98.25 260 LYS A O 1
ATOM 2110 N N . HIS A 1 261 ? -14.723 0.783 9.649 1.00 98.56 261 HIS A N 1
ATOM 2111 C CA . HIS A 1 261 ? -13.584 0.013 9.153 1.00 98.56 261 HIS A CA 1
ATOM 2112 C C . HIS A 1 261 ? -13.945 -0.813 7.918 1.00 98.56 261 HIS A C 1
ATOM 2114 O O . HIS A 1 261 ? -13.168 -0.822 6.967 1.00 98.56 261 HIS A O 1
ATOM 2120 N N . GLN A 1 262 ? -15.125 -1.434 7.869 1.00 98.38 262 GLN A N 1
ATOM 2121 C CA . GLN A 1 262 ? -15.576 -2.187 6.697 1.00 98.38 262 GLN A CA 1
ATOM 2122 C C . GLN A 1 262 ? -15.606 -1.307 5.439 1.00 98.38 262 GLN A C 1
ATOM 2124 O O . GLN A 1 262 ? -15.032 -1.675 4.411 1.00 98.38 262 GLN A O 1
ATOM 2129 N N . LYS A 1 263 ? -16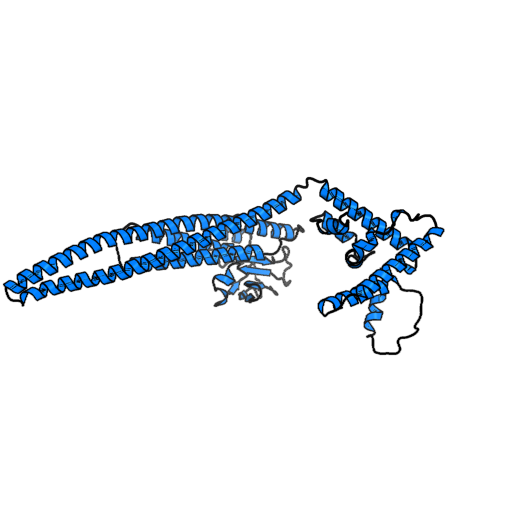.198 -0.110 5.531 1.00 98.12 263 LYS A N 1
ATOM 2130 C CA . LYS A 1 263 ? -16.234 0.874 4.434 1.00 98.12 263 LYS A CA 1
ATOM 2131 C C . LYS A 1 263 ? -14.827 1.341 4.043 1.00 98.12 263 LYS A C 1
ATOM 2133 O O . LYS A 1 263 ? -14.508 1.394 2.855 1.00 98.12 263 LYS A O 1
ATOM 2138 N N . THR A 1 264 ? -13.962 1.613 5.022 1.00 98.44 264 THR A N 1
ATOM 2139 C CA . THR A 1 264 ? -12.561 1.990 4.776 1.00 98.44 264 THR A CA 1
ATOM 2140 C C . THR A 1 264 ? -11.807 0.890 4.035 1.00 98.44 264 THR A C 1
ATOM 2142 O O . THR A 1 264 ? -11.129 1.175 3.049 1.00 98.44 264 THR A O 1
ATOM 2145 N N . LEU A 1 265 ? -11.947 -0.374 4.450 1.00 98.50 265 LEU A N 1
ATOM 2146 C CA . LEU A 1 265 ? -11.291 -1.506 3.793 1.00 98.50 265 LEU A CA 1
ATOM 2147 C C . LEU A 1 265 ? -11.806 -1.727 2.367 1.00 98.50 265 LEU A C 1
ATOM 2149 O O . LEU A 1 265 ? -11.007 -2.050 1.491 1.00 98.50 265 LEU A O 1
ATOM 2153 N N . GLN 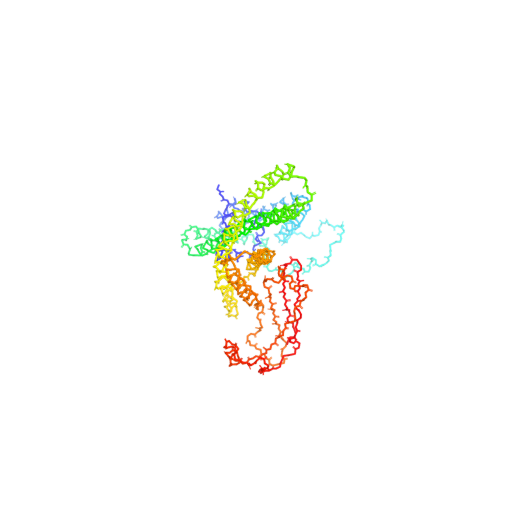A 1 266 ? -13.096 -1.500 2.100 1.00 98.25 266 GLN A N 1
ATOM 2154 C CA . GLN A 1 266 ? -13.651 -1.553 0.742 1.00 98.25 266 GLN A CA 1
ATOM 2155 C C . GLN A 1 266 ? -13.037 -0.484 -0.171 1.00 98.25 266 GLN A C 1
ATOM 2157 O O . GLN A 1 266 ? -12.584 -0.798 -1.276 1.00 98.25 266 GLN A O 1
ATOM 2162 N N . LEU A 1 267 ? -12.969 0.771 0.290 1.00 98.25 267 LEU A N 1
ATOM 2163 C CA . LEU A 1 267 ? -12.333 1.853 -0.467 1.00 98.25 267 LEU A CA 1
ATOM 2164 C C . LEU A 1 267 ? -10.843 1.573 -0.686 1.00 98.25 267 LEU A C 1
ATOM 2166 O O . LEU A 1 267 ? -10.313 1.763 -1.781 1.00 98.25 267 LEU A O 1
ATOM 2170 N N . LEU A 1 268 ? -10.178 1.053 0.340 1.00 98.12 268 LEU A N 1
ATOM 2171 C CA . LEU A 1 268 ? -8.770 0.714 0.285 1.00 98.12 268 LEU A CA 1
ATOM 2172 C C . LEU A 1 268 ? -8.493 -0.446 -0.682 1.00 98.12 268 LEU A C 1
ATOM 2174 O O . LEU A 1 268 ? -7.516 -0.393 -1.426 1.00 98.12 268 LEU A O 1
ATOM 2178 N N . ARG A 1 269 ? -9.372 -1.455 -0.740 1.00 98.12 269 ARG A N 1
ATOM 2179 C CA . ARG A 1 269 ? -9.319 -2.543 -1.729 1.00 98.12 269 ARG A CA 1
ATOM 2180 C C . ARG A 1 269 ? -9.449 -1.997 -3.148 1.00 98.12 269 ARG A C 1
ATOM 2182 O O . ARG A 1 269 ? -8.653 -2.356 -4.009 1.00 98.12 269 ARG A O 1
ATOM 2189 N N . LYS A 1 270 ? -10.395 -1.083 -3.381 1.00 97.00 270 LYS A N 1
ATOM 2190 C CA . LYS A 1 270 ? -10.573 -0.420 -4.682 1.00 97.00 270 LYS A CA 1
ATOM 2191 C C . LYS A 1 270 ? -9.318 0.354 -5.091 1.00 97.00 270 LYS A C 1
ATOM 2193 O O . LYS A 1 270 ? -8.849 0.218 -6.217 1.00 97.00 270 LYS A O 1
ATOM 2198 N N . GLN A 1 271 ? -8.755 1.132 -4.171 1.00 97.06 271 GLN A N 1
ATOM 2199 C CA . GLN A 1 271 ? -7.528 1.889 -4.411 1.00 97.06 271 GLN A CA 1
ATOM 2200 C C . GLN A 1 271 ? -6.329 0.967 -4.682 1.00 97.06 271 GLN A C 1
ATOM 2202 O O . GLN A 1 271 ? -5.529 1.234 -5.580 1.00 97.06 271 GLN A O 1
ATOM 2207 N N . GLN A 1 272 ? -6.223 -0.139 -3.940 1.00 97.31 272 GLN A N 1
ATOM 2208 C CA . GLN A 1 272 ? -5.221 -1.176 -4.156 1.00 97.31 272 GLN A CA 1
ATOM 2209 C C . GLN A 1 272 ? -5.332 -1.781 -5.561 1.00 97.31 272 GLN A C 1
ATOM 2211 O O . GLN A 1 272 ? -4.313 -1.870 -6.236 1.00 97.31 272 GLN A O 1
ATOM 2216 N N . THR A 1 273 ? -6.533 -2.143 -6.019 1.00 96.31 273 THR A N 1
ATOM 2217 C CA . THR A 1 273 ? -6.760 -2.661 -7.379 1.00 96.31 273 THR A CA 1
ATOM 2218 C C . THR A 1 273 ? -6.327 -1.653 -8.441 1.00 96.31 273 THR A C 1
ATOM 2220 O O . THR A 1 273 ? -5.554 -2.007 -9.322 1.00 96.31 273 THR A O 1
ATOM 2223 N N . THR A 1 274 ? -6.699 -0.375 -8.323 1.00 95.06 274 THR A N 1
ATOM 2224 C CA . THR A 1 274 ? -6.249 0.656 -9.279 1.00 95.06 274 THR A CA 1
ATOM 2225 C C . THR A 1 274 ? -4.718 0.737 -9.364 1.00 95.06 274 THR A C 1
ATOM 2227 O O . THR A 1 274 ? -4.150 0.839 -10.447 1.00 95.06 274 THR A O 1
ATOM 2230 N N . ILE A 1 275 ? -4.013 0.682 -8.231 1.00 95.62 275 ILE A N 1
ATOM 2231 C CA . ILE A 1 275 ? -2.547 0.813 -8.217 1.00 95.62 275 ILE A CA 1
ATOM 2232 C C . ILE A 1 275 ? -1.854 -0.478 -8.675 1.00 95.62 275 ILE A C 1
ATOM 2234 O O . ILE A 1 275 ? -0.891 -0.422 -9.439 1.00 95.62 275 ILE A O 1
ATOM 2238 N N . LEU A 1 276 ? -2.306 -1.640 -8.201 1.00 95.31 276 LEU A N 1
ATOM 2239 C CA . LEU A 1 276 ? -1.633 -2.917 -8.446 1.00 95.31 276 LEU A CA 1
ATOM 2240 C C . LEU A 1 276 ? -2.049 -3.570 -9.761 1.00 95.31 276 LEU A C 1
ATOM 2242 O O . LEU A 1 276 ? -1.183 -4.109 -10.448 1.00 95.31 276 LEU A O 1
ATOM 2246 N N . ASP A 1 277 ? -3.331 -3.510 -10.112 1.00 93.38 277 ASP A N 1
ATOM 2247 C CA . ASP A 1 277 ? -3.889 -4.227 -11.259 1.00 93.38 277 ASP A CA 1
ATOM 2248 C C . ASP A 1 277 ? -3.938 -3.349 -12.521 1.00 93.38 277 ASP A C 1
ATOM 2250 O O . ASP A 1 277 ? -3.838 -3.890 -13.622 1.00 93.38 277 ASP A O 1
ATOM 2254 N N . ASP A 1 278 ? -3.966 -2.013 -12.387 1.00 90.81 278 ASP A N 1
ATOM 2255 C CA . ASP A 1 278 ? -3.811 -1.109 -13.536 1.00 90.81 278 ASP A CA 1
ATOM 2256 C C . ASP A 1 278 ? -2.383 -0.563 -13.643 1.00 90.81 278 ASP A C 1
ATOM 2258 O O . ASP A 1 278 ? -1.661 -0.889 -14.583 1.00 90.81 278 ASP A O 1
ATOM 2262 N N . GLU A 1 279 ? -1.955 0.283 -12.698 1.00 92.75 279 GLU A N 1
ATOM 2263 C CA . GLU A 1 279 ? -0.739 1.095 -12.864 1.00 92.75 279 GLU A CA 1
ATOM 2264 C C . GLU A 1 279 ? 0.535 0.243 -12.864 1.00 92.75 279 GLU A C 1
ATOM 2266 O O . GLU A 1 279 ? 1.409 0.391 -13.728 1.00 92.75 279 GLU A O 1
ATOM 2271 N N . LEU A 1 280 ? 0.634 -0.697 -11.923 1.00 93.94 280 LEU A N 1
ATOM 2272 C CA . LEU A 1 280 ? 1.772 -1.604 -11.839 1.00 93.94 280 LEU A CA 1
ATOM 2273 C C . LEU A 1 280 ? 1.792 -2.600 -13.007 1.00 93.94 280 LEU A C 1
ATOM 2275 O O . LEU A 1 280 ? 2.865 -2.870 -13.551 1.00 93.94 280 LEU A O 1
ATOM 2279 N N . ILE A 1 281 ? 0.639 -3.122 -13.441 1.00 92.81 281 ILE A N 1
ATOM 2280 C CA . ILE A 1 281 ? 0.566 -3.989 -14.629 1.00 92.81 281 ILE A CA 1
ATOM 2281 C C . ILE A 1 281 ? 0.936 -3.212 -15.894 1.00 92.81 281 ILE A C 1
ATOM 2283 O O . ILE A 1 281 ? 1.703 -3.713 -16.719 1.00 92.81 281 ILE A O 1
ATOM 2287 N N . GLN A 1 282 ? 0.477 -1.969 -16.034 1.00 91.19 282 GLN A N 1
ATOM 2288 C CA . GLN A 1 282 ? 0.840 -1.104 -17.153 1.00 91.19 282 GLN A CA 1
ATOM 2289 C C . GLN A 1 282 ? 2.342 -0.798 -17.162 1.00 91.19 282 GLN A C 1
ATOM 2291 O O . GLN A 1 282 ? 2.960 -0.783 -18.229 1.00 91.19 282 GLN A O 1
ATOM 2296 N N . TRP A 1 283 ? 2.963 -0.583 -15.999 1.00 94.38 283 TRP A N 1
ATOM 2297 C CA . TRP A 1 283 ? 4.419 -0.460 -15.900 1.00 94.38 283 TRP A CA 1
ATOM 2298 C C . TRP A 1 283 ? 5.137 -1.759 -16.302 1.00 94.38 283 TRP A C 1
ATOM 2300 O O . TRP A 1 283 ? 6.020 -1.714 -17.157 1.00 94.38 283 TRP A O 1
ATOM 2310 N N . LYS A 1 284 ? 4.698 -2.928 -15.808 1.00 92.50 284 LYS A N 1
ATOM 2311 C CA . LYS A 1 284 ? 5.252 -4.240 -16.209 1.00 92.50 284 LYS A CA 1
ATOM 2312 C C . LYS A 1 284 ? 5.136 -4.466 -17.721 1.00 92.50 284 LYS A C 1
ATOM 2314 O O . LYS A 1 284 ? 6.066 -4.963 -18.355 1.00 92.50 284 LYS A O 1
ATOM 2319 N N . ARG A 1 285 ? 4.017 -4.057 -18.329 1.00 91.94 285 ARG A N 1
ATOM 2320 C CA . ARG A 1 285 ? 3.814 -4.132 -19.782 1.00 91.94 285 ARG A CA 1
ATOM 2321 C C . ARG A 1 285 ? 4.763 -3.206 -20.540 1.00 91.94 285 ARG A C 1
ATOM 2323 O O . ARG A 1 285 ? 5.305 -3.618 -21.563 1.00 91.94 285 ARG A O 1
ATOM 2330 N N . ARG A 1 286 ? 4.995 -1.985 -20.049 1.00 92.31 286 ARG A N 1
ATOM 2331 C CA . ARG A 1 286 ? 5.989 -1.070 -20.631 1.00 92.31 286 ARG A CA 1
ATOM 2332 C C . ARG A 1 286 ? 7.402 -1.648 -20.545 1.00 92.31 286 ARG A C 1
ATOM 2334 O O . ARG A 1 286 ? 8.084 -1.645 -21.561 1.00 92.31 286 ARG A O 1
ATOM 2341 N N . GLN A 1 287 ? 7.792 -2.234 -19.410 1.00 94.38 287 GLN A N 1
ATOM 2342 C CA . GLN A 1 287 ? 9.084 -2.922 -19.251 1.00 94.38 287 GLN A CA 1
ATOM 2343 C C . GLN A 1 287 ? 9.246 -4.074 -20.256 1.00 94.38 287 GLN A C 1
ATOM 2345 O O . GLN A 1 287 ? 10.291 -4.214 -20.891 1.00 94.38 287 GLN A O 1
ATOM 2350 N N . GLN A 1 288 ? 8.195 -4.872 -20.467 1.00 90.00 288 GLN A N 1
ATOM 2351 C CA . GLN A 1 288 ? 8.207 -5.940 -21.469 1.00 90.00 288 GLN A CA 1
ATOM 2352 C C . GLN A 1 288 ? 8.419 -5.398 -22.892 1.00 90.00 288 GLN A C 1
ATOM 2354 O O . GLN A 1 288 ? 9.190 -5.965 -23.662 1.00 90.00 288 GLN A O 1
ATOM 2359 N N . LEU A 1 289 ? 7.738 -4.305 -23.253 1.00 90.44 289 LEU A N 1
ATOM 2360 C CA . LEU A 1 289 ? 7.876 -3.684 -24.572 1.00 90.44 289 LEU A CA 1
ATOM 2361 C C . LEU A 1 289 ? 9.239 -3.001 -24.752 1.00 90.44 289 LEU A C 1
ATOM 2363 O O . LEU A 1 289 ? 9.806 -3.087 -25.839 1.00 90.44 289 LEU A O 1
ATOM 2367 N N . ALA A 1 290 ? 9.791 -2.386 -23.703 1.00 90.25 290 ALA A N 1
ATOM 2368 C CA . ALA A 1 290 ? 11.140 -1.817 -23.701 1.00 90.25 290 ALA A CA 1
ATOM 2369 C C . ALA A 1 290 ? 12.204 -2.891 -23.990 1.00 90.25 290 ALA A C 1
ATOM 2371 O O . ALA A 1 290 ? 13.127 -2.655 -24.769 1.00 90.25 290 ALA A O 1
ATOM 2372 N N . GLY A 1 291 ? 12.015 -4.112 -23.473 1.00 87.44 291 GLY A N 1
ATOM 2373 C CA . GLY A 1 291 ? 12.850 -5.274 -23.805 1.00 87.44 291 GLY A CA 1
ATOM 2374 C C . GLY A 1 291 ? 12.867 -5.641 -25.298 1.00 87.44 291 GLY A C 1
ATOM 2375 O O . GLY A 1 291 ? 13.850 -6.203 -25.772 1.00 87.44 291 GLY A O 1
ATOM 2376 N N . ASN A 1 292 ? 11.828 -5.263 -26.050 1.00 90.31 292 ASN A N 1
ATOM 2377 C CA . ASN A 1 292 ? 11.732 -5.443 -27.504 1.00 90.31 292 ASN A CA 1
ATOM 2378 C C . ASN A 1 292 ? 12.198 -4.204 -28.297 1.00 90.31 292 ASN A C 1
ATOM 2380 O O . ASN A 1 292 ? 11.929 -4.108 -29.494 1.00 90.31 292 ASN A O 1
ATOM 2384 N N . GLY A 1 293 ? 12.848 -3.233 -27.647 1.00 88.00 293 GLY A N 1
ATOM 2385 C CA . GLY A 1 293 ? 13.258 -1.965 -28.261 1.00 88.00 293 GLY A CA 1
ATOM 2386 C C . GLY A 1 293 ? 12.177 -0.878 -28.257 1.00 88.00 293 GLY A C 1
ATOM 2387 O O . GLY A 1 293 ? 12.305 0.116 -28.969 1.00 88.00 293 GLY A O 1
ATOM 2388 N N . GLY A 1 294 ? 11.104 -1.058 -27.480 1.00 85.06 294 GLY A N 1
ATOM 2389 C CA . GLY A 1 294 ? 10.099 -0.025 -27.231 1.00 85.06 294 GLY A CA 1
ATOM 2390 C C . GLY A 1 294 ? 10.626 1.146 -26.383 1.00 85.06 294 GLY A C 1
ATOM 2391 O O . GLY A 1 294 ? 11.786 1.154 -25.968 1.00 85.06 294 GLY A O 1
ATOM 2392 N N . PRO A 1 295 ? 9.781 2.155 -26.102 1.00 85.50 295 PRO A N 1
ATOM 2393 C CA . PRO A 1 295 ? 10.171 3.276 -25.253 1.00 85.50 295 PRO A CA 1
ATOM 2394 C C . PRO A 1 295 ? 10.513 2.805 -23.825 1.00 85.50 295 PRO A C 1
ATOM 2396 O O . PRO A 1 295 ? 9.912 1.834 -23.360 1.00 85.50 295 PRO A O 1
ATOM 2399 N N . PRO A 1 296 ? 11.415 3.507 -23.110 1.00 81.75 296 PRO A N 1
ATOM 2400 C CA . PRO A 1 296 ? 11.755 3.181 -21.726 1.00 81.75 296 PRO A CA 1
ATOM 2401 C C . PRO A 1 296 ? 10.524 3.141 -20.809 1.00 81.75 296 PRO A C 1
ATOM 2403 O O . PRO A 1 296 ? 9.611 3.959 -20.936 1.00 81.75 296 PRO A O 1
ATOM 2406 N N . GLU A 1 297 ? 10.524 2.223 -19.846 1.00 83.38 297 GLU A N 1
ATOM 2407 C CA . GLU A 1 297 ? 9.412 1.956 -18.928 1.00 83.38 297 GLU A CA 1
ATOM 2408 C C . GLU A 1 297 ? 9.082 3.109 -17.966 1.00 83.38 297 GLU A C 1
ATOM 2410 O O . GLU A 1 297 ? 7.938 3.232 -17.513 1.00 83.38 297 GLU A O 1
ATOM 2415 N N . GLY A 1 298 ? 10.049 3.996 -17.720 1.00 83.50 298 GLY A N 1
ATOM 2416 C CA . GLY A 1 298 ? 9.953 5.093 -16.756 1.00 83.50 298 GLY A CA 1
ATOM 2417 C C . GLY A 1 298 ? 10.346 4.675 -15.336 1.00 83.50 298 GLY A C 1
ATOM 2418 O O . GLY A 1 298 ? 10.565 3.497 -15.051 1.00 83.50 298 GLY A O 1
ATOM 2419 N N . THR A 1 299 ? 10.461 5.655 -14.436 1.00 86.38 299 THR A N 1
ATOM 2420 C CA . THR A 1 299 ? 10.894 5.414 -13.053 1.00 86.38 299 THR A CA 1
ATOM 2421 C C . THR A 1 299 ? 9.796 4.751 -12.216 1.00 86.38 299 THR A C 1
ATOM 2423 O O . THR A 1 299 ? 8.601 4.959 -12.435 1.00 86.38 299 THR A O 1
ATOM 2426 N N . LEU A 1 300 ? 10.208 3.949 -11.229 1.00 91.44 300 LEU A N 1
ATOM 2427 C CA . LEU A 1 300 ? 9.310 3.297 -10.268 1.00 91.44 300 LEU A CA 1
ATOM 2428 C C . LEU A 1 300 ? 8.915 4.202 -9.095 1.00 91.44 300 LEU A C 1
ATOM 2430 O O . LEU A 1 300 ? 8.113 3.792 -8.263 1.00 91.44 300 LEU A O 1
ATOM 2434 N N . ASP A 1 301 ? 9.460 5.414 -9.006 1.00 88.94 301 ASP A N 1
ATOM 2435 C CA . ASP A 1 301 ? 9.378 6.234 -7.792 1.00 88.94 301 ASP A CA 1
ATOM 2436 C C . ASP A 1 301 ? 7.936 6.623 -7.453 1.00 88.94 301 ASP A C 1
ATOM 2438 O O . ASP A 1 301 ? 7.512 6.483 -6.309 1.00 88.94 301 ASP A O 1
ATOM 2442 N N . VAL A 1 302 ? 7.132 7.005 -8.451 1.00 91.12 302 VAL A N 1
ATOM 2443 C CA . VAL A 1 302 ? 5.707 7.321 -8.244 1.00 91.12 302 VAL A CA 1
ATOM 2444 C C . VAL A 1 302 ? 4.945 6.092 -7.736 1.00 91.12 302 VAL A C 1
ATOM 2446 O O . VAL A 1 302 ? 4.255 6.170 -6.720 1.00 91.12 302 VAL A O 1
ATOM 2449 N N . LEU A 1 303 ? 5.131 4.933 -8.377 1.00 94.19 303 LEU A N 1
ATOM 2450 C CA . LEU A 1 303 ? 4.517 3.670 -7.952 1.00 94.19 303 LEU A CA 1
ATOM 2451 C C . LEU A 1 303 ? 4.957 3.265 -6.544 1.00 94.19 303 LEU A C 1
ATOM 2453 O O . LEU A 1 303 ? 4.125 2.816 -5.756 1.00 94.19 303 LEU A O 1
ATOM 2457 N N . GLN A 1 304 ? 6.235 3.454 -6.207 1.00 93.88 304 GLN A N 1
ATOM 2458 C CA . GLN A 1 304 ? 6.735 3.209 -4.862 1.00 93.88 304 GLN A CA 1
ATOM 2459 C C . GLN A 1 304 ? 6.024 4.108 -3.854 1.00 93.88 304 GLN A C 1
ATOM 2461 O O . GLN A 1 304 ? 5.483 3.589 -2.883 1.00 93.88 304 GLN A O 1
ATOM 2466 N N . THR A 1 305 ? 5.937 5.419 -4.098 1.00 93.25 305 THR A N 1
ATOM 2467 C CA . THR A 1 305 ? 5.255 6.329 -3.162 1.00 93.25 305 THR A CA 1
ATOM 2468 C C . THR A 1 305 ? 3.792 5.945 -2.940 1.00 93.25 305 THR A C 1
ATOM 2470 O O . THR A 1 305 ? 3.297 6.017 -1.817 1.00 93.25 305 THR A O 1
ATOM 2473 N N . TRP A 1 306 ? 3.088 5.482 -3.976 1.00 95.81 306 TRP A N 1
ATOM 2474 C CA . TRP A 1 306 ? 1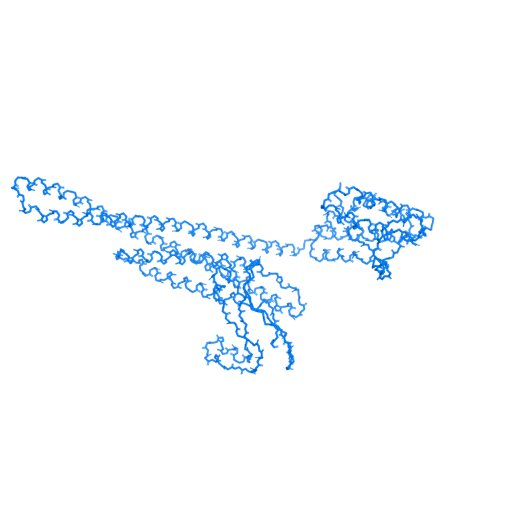.720 4.982 -3.848 1.00 95.81 306 TRP A CA 1
ATOM 2475 C C . TRP A 1 306 ? 1.637 3.676 -3.057 1.00 95.81 306 TRP A C 1
ATOM 2477 O O . TRP A 1 306 ? 0.785 3.551 -2.177 1.00 95.81 306 TRP A O 1
ATOM 2487 N N . CYS A 1 307 ? 2.526 2.718 -3.322 1.00 96.31 307 CYS A N 1
ATOM 2488 C CA . CYS A 1 307 ? 2.576 1.457 -2.582 1.00 96.31 307 CYS A CA 1
ATOM 2489 C C . CYS A 1 307 ? 2.930 1.679 -1.104 1.00 96.31 307 CYS A C 1
ATOM 2491 O O . CYS A 1 307 ? 2.347 1.041 -0.231 1.00 96.31 307 CYS A O 1
ATOM 2493 N N . GLU A 1 308 ? 3.838 2.608 -0.810 1.00 94.25 308 GLU A N 1
ATOM 2494 C CA . GLU A 1 308 ? 4.212 3.005 0.548 1.00 94.25 308 GLU A CA 1
ATOM 2495 C C . GLU A 1 308 ? 3.058 3.689 1.287 1.00 94.25 308 GLU A C 1
ATOM 2497 O O . GLU A 1 308 ? 2.778 3.329 2.431 1.00 94.25 308 GLU A O 1
ATOM 2502 N N . LYS A 1 309 ? 2.346 4.620 0.633 1.00 95.19 309 LYS A N 1
ATOM 2503 C CA . LYS A 1 309 ? 1.131 5.243 1.189 1.00 95.19 309 LYS A CA 1
ATOM 2504 C C . LYS A 1 309 ? 0.045 4.203 1.473 1.00 95.19 309 LYS A C 1
ATOM 2506 O O . LYS A 1 309 ? -0.557 4.235 2.543 1.00 95.19 309 LYS A O 1
ATOM 2511 N N . LEU A 1 310 ? -0.184 3.259 0.552 1.00 97.00 310 LEU A N 1
ATOM 2512 C CA . LEU A 1 310 ? -1.095 2.131 0.781 1.00 97.00 310 LEU A CA 1
ATOM 2513 C C . LEU A 1 310 ? -0.660 1.317 2.000 1.00 97.00 310 LEU A C 1
ATOM 2515 O O . LEU A 1 310 ? -1.473 1.088 2.890 1.00 97.00 310 LEU A O 1
ATOM 2519 N N . ALA A 1 311 ? 0.609 0.901 2.052 1.00 95.94 311 ALA A N 1
ATOM 2520 C CA . ALA A 1 311 ? 1.142 0.093 3.144 1.00 95.94 311 ALA A CA 1
ATOM 2521 C C . ALA A 1 311 ? 0.955 0.779 4.504 1.00 95.94 311 ALA A C 1
ATOM 2523 O O . ALA A 1 311 ? 0.538 0.131 5.462 1.00 95.94 311 ALA A O 1
ATOM 2524 N N . GLU A 1 312 ? 1.208 2.086 4.579 1.00 95.00 312 GLU A N 1
ATOM 2525 C CA . GLU A 1 312 ? 1.040 2.877 5.796 1.00 95.00 312 GLU A CA 1
ATOM 2526 C C . GLU A 1 312 ? -0.423 2.918 6.264 1.00 95.00 312 GLU A C 1
ATOM 2528 O O . GLU A 1 312 ? -0.707 2.578 7.414 1.00 95.00 312 GLU A O 1
ATOM 2533 N N . ILE A 1 313 ? -1.365 3.243 5.372 1.00 97.19 313 ILE A N 1
ATOM 2534 C CA . ILE A 1 313 ? -2.797 3.326 5.710 1.00 97.19 313 ILE A CA 1
ATOM 2535 C C . ILE A 1 313 ? -3.368 1.945 6.069 1.00 97.19 313 ILE A C 1
ATOM 2537 O O . ILE A 1 313 ? -4.118 1.816 7.042 1.00 97.19 313 ILE A O 1
ATOM 2541 N N . ILE A 1 314 ? -2.997 0.896 5.324 1.00 97.19 314 ILE A N 1
ATOM 2542 C CA . ILE A 1 314 ? -3.379 -0.492 5.629 1.00 97.19 314 ILE A CA 1
ATOM 2543 C C . ILE A 1 314 ? -2.898 -0.869 7.027 1.00 97.19 314 ILE A C 1
ATOM 2545 O O . ILE A 1 314 ? -3.651 -1.423 7.828 1.00 97.19 314 ILE A O 1
ATOM 2549 N N . TRP A 1 315 ? -1.636 -0.571 7.331 1.00 95.12 315 TRP A N 1
ATOM 2550 C CA . TRP A 1 315 ? -1.043 -0.942 8.604 1.00 95.12 315 TRP A CA 1
ATOM 2551 C C . TRP A 1 315 ? -1.687 -0.205 9.782 1.00 95.12 315 TRP A C 1
ATOM 2553 O O . TRP A 1 315 ? -1.985 -0.832 10.799 1.00 95.12 315 TRP A O 1
ATOM 2563 N N . GLN A 1 316 ? -1.978 1.090 9.632 1.00 96.81 316 GLN A N 1
ATOM 2564 C CA . GLN A 1 316 ? -2.710 1.869 10.635 1.00 96.81 316 GLN A CA 1
ATOM 2565 C C . GLN A 1 316 ? -4.092 1.267 10.915 1.00 96.81 316 GLN A C 1
ATOM 2567 O O . GLN A 1 316 ? -4.422 1.006 12.072 1.00 96.81 316 GLN A O 1
ATOM 2572 N N . ASN A 1 317 ? -4.866 0.947 9.873 1.00 98.31 317 ASN A N 1
ATOM 2573 C CA . ASN A 1 317 ? -6.171 0.300 10.037 1.00 98.31 317 ASN A CA 1
ATOM 2574 C C . ASN A 1 317 ? -6.051 -1.078 10.711 1.00 98.31 317 ASN A C 1
ATOM 2576 O O . ASN A 1 317 ? -6.854 -1.408 11.580 1.00 98.31 317 ASN A O 1
ATOM 2580 N N . ARG A 1 318 ? -5.009 -1.863 10.403 1.00 97.62 318 ARG A N 1
ATOM 2581 C CA . ARG A 1 318 ? -4.750 -3.147 11.082 1.00 97.62 318 ARG A CA 1
ATOM 2582 C C . ARG A 1 318 ? -4.494 -2.976 12.570 1.00 97.62 318 ARG A C 1
ATOM 2584 O O . ARG A 1 318 ? -4.969 -3.782 13.368 1.00 97.62 318 ARG A O 1
ATOM 2591 N N . GLN A 1 319 ? -3.726 -1.960 12.949 1.00 97.19 319 GLN A N 1
ATOM 2592 C CA . GLN A 1 319 ? -3.470 -1.662 14.355 1.00 97.19 319 GLN A CA 1
ATOM 2593 C C . GLN A 1 319 ? -4.745 -1.216 15.075 1.00 97.19 319 GLN A C 1
ATOM 2595 O O . GLN A 1 319 ? -4.981 -1.659 16.198 1.00 97.19 319 GLN A O 1
ATOM 2600 N N . GLN A 1 320 ? -5.579 -0.397 14.429 1.00 98.19 320 GLN A N 1
ATOM 2601 C CA . GLN A 1 320 ? -6.868 0.035 14.973 1.00 98.19 320 GLN A CA 1
ATOM 2602 C C . 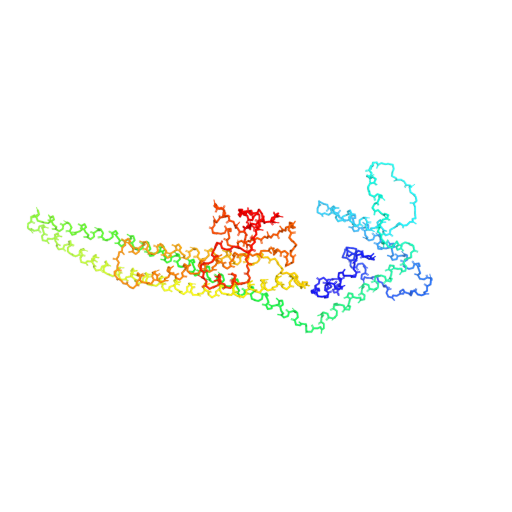GLN A 1 320 ? -7.815 -1.148 15.209 1.00 98.19 320 GLN A C 1
ATOM 2604 O O . GLN A 1 320 ? -8.298 -1.312 16.327 1.00 98.19 320 GLN A O 1
ATOM 2609 N N . ILE A 1 321 ? -7.987 -2.033 14.218 1.00 98.25 321 ILE A N 1
ATOM 2610 C CA . ILE A 1 321 ? -8.830 -3.237 14.338 1.00 98.25 321 ILE A CA 1
ATOM 2611 C C . ILE A 1 321 ? -8.337 -4.134 15.482 1.00 98.25 321 ILE A C 1
ATOM 2613 O O . ILE A 1 321 ? -9.122 -4.519 16.344 1.00 98.25 321 ILE A O 1
ATOM 2617 N N . ARG A 1 322 ? -7.025 -4.391 15.576 1.00 97.56 322 ARG A N 1
ATOM 2618 C CA . ARG A 1 322 ? -6.452 -5.178 16.686 1.00 97.56 322 ARG A CA 1
ATOM 2619 C C . ARG A 1 322 ? -6.673 -4.541 18.058 1.00 97.56 322 ARG A C 1
ATOM 2621 O O . ARG A 1 322 ? -6.869 -5.246 19.045 1.00 97.56 322 ARG A O 1
ATOM 2628 N N . ARG A 1 323 ? -6.616 -3.211 18.151 1.00 97.81 323 ARG A N 1
ATOM 2629 C CA . ARG A 1 323 ? -6.929 -2.493 19.394 1.00 97.81 323 ARG A CA 1
ATOM 2630 C C . ARG A 1 323 ? -8.413 -2.602 19.737 1.00 97.81 323 ARG A C 1
ATOM 2632 O O . ARG A 1 323 ? -8.724 -2.816 20.904 1.00 97.81 323 ARG A O 1
ATOM 2639 N N . ALA A 1 324 ? -9.306 -2.512 18.753 1.00 97.12 324 ALA A N 1
ATOM 2640 C CA . ALA A 1 324 ? -10.737 -2.727 18.956 1.00 97.12 324 ALA A CA 1
ATOM 2641 C C . ALA A 1 324 ? -11.032 -4.151 19.463 1.00 97.12 324 ALA A C 1
ATOM 2643 O O . ALA A 1 324 ? -11.784 -4.311 20.423 1.00 97.12 324 ALA A O 1
ATOM 2644 N N . GLU A 1 325 ? -10.373 -5.173 18.908 1.00 95.94 325 GLU A N 1
ATOM 2645 C CA . GLU A 1 325 ? -10.452 -6.552 19.414 1.00 95.94 325 GLU A CA 1
ATOM 2646 C C . GLU A 1 325 ? -9.981 -6.664 20.860 1.00 95.94 325 GLU A C 1
ATOM 2648 O O . GLU A 1 325 ? -10.651 -7.281 21.687 1.00 95.94 325 GLU A O 1
ATOM 2653 N N . HIS A 1 326 ? -8.853 -6.032 21.191 1.00 96.44 326 HIS A N 1
ATOM 2654 C CA . HIS A 1 326 ? -8.343 -6.035 22.556 1.00 96.44 326 HIS A CA 1
ATOM 2655 C C . HIS A 1 326 ? -9.32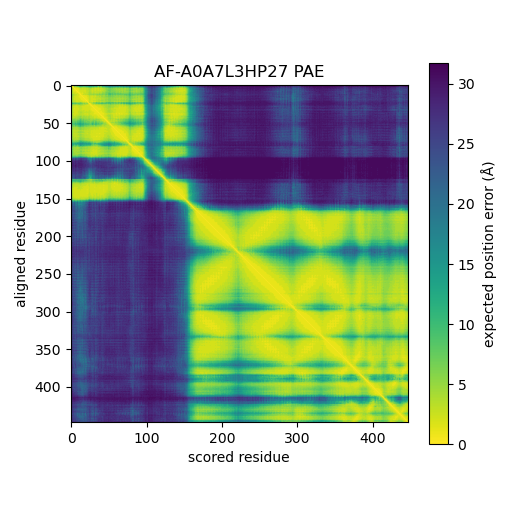9 -5.387 23.539 1.00 96.44 326 HIS A C 1
ATOM 2657 O O . HIS A 1 326 ? -9.572 -5.932 24.615 1.00 96.44 326 HIS A O 1
ATOM 2663 N N . LEU A 1 327 ? -9.953 -4.266 23.162 1.00 96.06 327 LEU A N 1
ATOM 2664 C CA . LEU A 1 327 ? -10.999 -3.629 23.965 1.00 96.06 327 LEU A CA 1
ATOM 2665 C C . LEU A 1 327 ? -12.215 -4.550 24.149 1.00 96.06 327 LEU A C 1
ATOM 2667 O O . LEU A 1 327 ? -12.746 -4.636 25.257 1.00 96.06 327 LEU A O 1
ATOM 2671 N N . CYS A 1 328 ? -12.625 -5.280 23.109 1.00 94.44 328 CYS A N 1
ATOM 2672 C CA . CYS A 1 328 ? -13.723 -6.246 23.204 1.00 94.44 328 CYS A CA 1
ATOM 2673 C C . CYS A 1 328 ? -13.388 -7.413 24.145 1.00 94.44 328 CYS A C 1
ATOM 2675 O O . CYS A 1 328 ? -14.230 -7.799 24.950 1.00 94.44 328 CYS A O 1
ATOM 2677 N N . GLN A 1 329 ? -12.150 -7.914 24.119 1.00 94.19 329 GLN A N 1
ATOM 2678 C CA . GLN A 1 329 ? -11.690 -8.974 25.025 1.00 94.19 329 GLN A CA 1
ATOM 2679 C C . GLN A 1 329 ? -11.621 -8.519 26.490 1.00 94.19 329 GLN A C 1
ATOM 2681 O O . GLN A 1 329 ? -11.908 -9.304 27.391 1.00 94.19 329 GLN A O 1
ATOM 2686 N N . GLN A 1 330 ? -11.247 -7.260 26.745 1.00 95.19 330 GLN A N 1
ATOM 2687 C CA . GLN A 1 330 ? -11.191 -6.706 28.104 1.00 95.19 330 GLN A CA 1
ATOM 2688 C C . GLN A 1 330 ? -12.574 -6.558 28.751 1.00 95.19 330 GLN A C 1
ATOM 2690 O O . GLN A 1 330 ? -12.704 -6.714 29.964 1.00 95.19 330 GLN A O 1
ATOM 2695 N N . LEU A 1 331 ? -13.599 -6.238 27.956 1.00 93.31 331 LEU A N 1
ATOM 2696 C CA . LEU A 1 331 ? -14.982 -6.124 28.411 1.00 93.31 331 LEU A CA 1
ATOM 2697 C C . LEU A 1 331 ? -15.907 -6.841 27.414 1.00 93.31 331 LEU A C 1
ATOM 2699 O O . LEU A 1 331 ? -16.392 -6.200 26.468 1.00 93.31 331 LEU A O 1
ATOM 2703 N N . PRO A 1 332 ? -16.151 -8.150 27.617 1.00 92.19 332 PRO A N 1
ATOM 2704 C CA . PRO A 1 332 ? -17.021 -8.935 26.753 1.00 92.19 332 PRO A CA 1
ATOM 2705 C C . PRO A 1 332 ? -18.470 -8.475 26.911 1.00 92.19 332 PRO A C 1
ATOM 2707 O O . PRO A 1 332 ? -19.066 -8.601 27.982 1.00 92.19 332 PRO A O 1
ATOM 2710 N N . ILE A 1 333 ? -19.032 -7.924 25.838 1.00 88.75 333 ILE A N 1
ATOM 2711 C CA . ILE A 1 333 ? -20.449 -7.570 25.740 1.00 88.75 333 ILE A CA 1
ATOM 2712 C C . ILE A 1 333 ? -20.989 -8.391 24.567 1.00 88.75 333 ILE A C 1
ATOM 2714 O O . ILE A 1 333 ? -20.513 -8.183 23.449 1.00 88.75 333 ILE A O 1
ATOM 2718 N N . PRO A 1 334 ? -21.927 -9.331 24.790 1.00 88.56 334 PRO A N 1
ATOM 2719 C CA . PRO A 1 334 ? -22.462 -10.160 23.718 1.00 88.56 334 PRO A CA 1
ATOM 2720 C C . PRO A 1 334 ? -23.055 -9.310 22.592 1.00 88.56 334 PRO A C 1
ATOM 2722 O O . PRO A 1 334 ? -23.878 -8.427 22.840 1.00 88.56 334 PRO A O 1
ATOM 2725 N N . GLY A 1 335 ? -22.664 -9.591 21.352 1.00 87.94 335 GLY A N 1
ATOM 2726 C CA . GLY A 1 335 ? -23.187 -8.896 20.183 1.00 87.94 335 GLY A CA 1
ATOM 2727 C C . GLY A 1 335 ? -22.432 -9.233 18.895 1.00 87.94 335 GLY A C 1
ATOM 2728 O O . GLY A 1 335 ? -21.476 -10.002 18.929 1.00 87.94 335 GLY A O 1
ATOM 2729 N N . PRO A 1 336 ? -22.829 -8.637 17.758 1.00 92.19 336 PRO A N 1
ATOM 2730 C CA . PRO A 1 336 ? -22.320 -9.011 16.431 1.00 92.19 336 PRO A CA 1
ATOM 2731 C C . PRO A 1 336 ? -20.863 -8.593 16.170 1.00 92.19 336 PRO A C 1
ATOM 2733 O O . PRO A 1 336 ? -20.271 -8.986 15.171 1.00 92.19 336 PRO A O 1
ATOM 2736 N N . VAL A 1 337 ? -20.277 -7.776 17.050 1.00 93.44 337 VAL A N 1
ATOM 2737 C CA . VAL A 1 337 ? -18.962 -7.148 16.846 1.00 93.44 337 VAL A CA 1
ATOM 2738 C C . VAL A 1 337 ? -17.837 -8.180 16.740 1.00 93.44 337 VAL A C 1
ATOM 2740 O O . VAL A 1 337 ? -16.887 -7.947 16.001 1.00 93.44 337 VAL A O 1
ATOM 2743 N N . GLU A 1 338 ? -17.930 -9.313 17.440 1.00 91.75 338 GLU A N 1
ATOM 2744 C CA . GLU A 1 338 ? -16.900 -10.361 17.392 1.00 91.75 338 GLU A CA 1
ATOM 2745 C C . GLU A 1 338 ? -16.760 -10.951 15.980 1.00 91.75 338 GLU A C 1
ATOM 2747 O O . GLU A 1 338 ? -15.651 -11.022 15.445 1.00 91.75 338 GLU A O 1
ATOM 2752 N N . ASP A 1 339 ? -17.887 -11.276 15.341 1.00 94.38 339 ASP A N 1
ATOM 2753 C CA . ASP A 1 339 ? -17.916 -11.791 13.969 1.00 94.38 339 ASP A CA 1
ATOM 2754 C C . ASP A 1 339 ? -17.451 -10.726 12.966 1.00 94.38 339 ASP A C 1
ATOM 2756 O O . ASP A 1 339 ? -16.641 -11.011 12.082 1.00 94.38 339 ASP A O 1
ATOM 2760 N N . MET A 1 340 ? -17.889 -9.475 13.148 1.00 97.06 340 MET A N 1
ATOM 2761 C CA . MET A 1 340 ? -17.472 -8.357 12.295 1.00 97.06 340 MET A CA 1
ATOM 2762 C C . MET A 1 340 ? -15.959 -8.119 12.366 1.00 97.06 340 MET A C 1
ATOM 2764 O O . MET A 1 340 ? -15.311 -7.958 11.335 1.00 97.06 340 MET A O 1
ATOM 2768 N N . LEU A 1 341 ? -15.366 -8.113 13.566 1.00 95.94 341 LEU A N 1
ATOM 2769 C CA . LEU A 1 341 ? -13.921 -7.931 13.735 1.00 95.94 341 LEU A CA 1
ATOM 2770 C C . LEU A 1 341 ? -13.129 -9.092 13.122 1.00 95.94 341 LEU A C 1
ATOM 2772 O O . LEU A 1 341 ? -12.104 -8.846 12.485 1.00 95.94 341 LEU A O 1
ATOM 2776 N N . SER A 1 342 ? -13.630 -10.325 13.236 1.00 96.12 342 SER A N 1
ATOM 2777 C CA . SER A 1 342 ? -13.044 -11.504 12.588 1.00 96.12 342 SER A CA 1
ATOM 2778 C C . SER A 1 342 ? -13.024 -11.366 11.057 1.00 96.12 342 SER A C 1
ATOM 2780 O O . SER A 1 342 ? -11.974 -11.540 10.428 1.00 96.12 342 SER A O 1
ATOM 2782 N N . GLU A 1 343 ? -14.143 -10.957 10.447 1.00 97.62 343 GLU A N 1
ATOM 2783 C CA . GLU A 1 343 ? -14.242 -10.709 9.000 1.00 97.62 343 GLU A CA 1
ATOM 2784 C C . GLU A 1 343 ? -13.306 -9.574 8.544 1.00 97.62 343 GLU A C 1
ATOM 2786 O O . GLU A 1 343 ? -12.589 -9.704 7.543 1.00 97.62 343 GLU A O 1
ATOM 2791 N N . LEU A 1 344 ? -13.252 -8.474 9.303 1.00 98.19 344 LEU A N 1
ATOM 2792 C CA . LEU A 1 344 ? -12.344 -7.354 9.044 1.00 98.19 344 LEU A CA 1
ATOM 2793 C C . LEU A 1 344 ? -10.876 -7.793 9.103 1.00 98.19 344 LEU A C 1
ATOM 2795 O O . LEU A 1 344 ? -10.073 -7.394 8.255 1.00 98.19 344 LEU A O 1
ATOM 2799 N N . ASN A 1 345 ? -10.521 -8.645 10.067 1.00 97.62 345 ASN A N 1
ATOM 2800 C CA . ASN A 1 345 ? -9.170 -9.180 10.206 1.00 97.62 345 ASN A CA 1
ATOM 2801 C C . ASN A 1 345 ? -8.779 -10.131 9.069 1.00 97.62 345 ASN A C 1
ATOM 2803 O O . ASN A 1 345 ? -7.621 -10.111 8.634 1.00 97.62 345 ASN A O 1
ATOM 2807 N N . GLY A 1 346 ? -9.721 -10.933 8.568 1.00 97.94 346 GLY A N 1
ATOM 2808 C CA . GLY A 1 346 ? -9.532 -11.726 7.353 1.00 97.94 346 GLY A CA 1
ATOM 2809 C C . GLY A 1 346 ? -9.274 -10.819 6.150 1.00 97.94 346 GLY A C 1
ATOM 2810 O O . GLY A 1 346 ? -8.207 -10.871 5.537 1.00 97.94 346 GLY A O 1
ATOM 2811 N N . THR A 1 347 ? -10.187 -9.877 5.912 1.00 98.25 347 THR A N 1
ATOM 2812 C CA . THR A 1 347 ? -10.131 -8.943 4.778 1.00 98.25 347 THR A CA 1
ATOM 2813 C C . THR A 1 347 ? -8.833 -8.134 4.750 1.00 98.25 347 THR A C 1
ATOM 2815 O O . THR A 1 347 ? -8.182 -8.016 3.711 1.00 98.25 347 THR A O 1
ATOM 2818 N N . ILE A 1 348 ? -8.403 -7.582 5.888 1.00 97.81 348 ILE A N 1
ATOM 2819 C CA . ILE A 1 348 ? -7.175 -6.781 5.933 1.00 97.81 348 ILE A CA 1
ATOM 2820 C C . ILE A 1 348 ? -5.913 -7.637 5.778 1.00 97.81 348 ILE A C 1
ATOM 2822 O O . ILE A 1 348 ? -4.928 -7.182 5.195 1.00 97.81 348 ILE A O 1
ATOM 2826 N N . THR A 1 349 ? -5.932 -8.885 6.255 1.00 97.12 349 THR A N 1
ATOM 2827 C CA . THR A 1 349 ? -4.848 -9.852 6.020 1.00 97.12 349 THR A CA 1
ATOM 2828 C C . THR A 1 349 ? -4.711 -10.172 4.530 1.00 97.12 349 THR A C 1
ATOM 2830 O O . THR A 1 349 ? -3.590 -10.189 4.013 1.00 97.12 349 THR A O 1
ATOM 2833 N N . ASP A 1 350 ? -5.828 -10.332 3.821 1.00 97.56 350 ASP A N 1
ATOM 2834 C CA . ASP A 1 350 ? -5.842 -10.580 2.376 1.00 97.56 350 ASP A CA 1
ATOM 2835 C C . ASP A 1 350 ? -5.336 -9.373 1.580 1.00 97.56 350 ASP A C 1
ATOM 2837 O O . ASP A 1 350 ? -4.552 -9.519 0.638 1.00 97.56 350 ASP A O 1
ATOM 2841 N N . ILE A 1 351 ? -5.725 -8.161 1.985 1.00 97.12 351 ILE A N 1
ATOM 2842 C CA . ILE A 1 351 ? -5.217 -6.910 1.410 1.00 97.12 351 ILE A CA 1
ATOM 2843 C C . ILE A 1 351 ? -3.694 -6.810 1.586 1.00 97.12 351 ILE A C 1
ATOM 2845 O O . ILE A 1 351 ? -2.992 -6.493 0.624 1.00 97.12 351 ILE A O 1
ATOM 2849 N N . ILE A 1 352 ? -3.160 -7.100 2.778 1.00 95.56 352 ILE A N 1
ATOM 2850 C CA . ILE A 1 352 ? -1.707 -7.075 3.032 1.00 95.56 352 ILE A CA 1
ATOM 2851 C C . ILE A 1 352 ? -0.992 -8.117 2.177 1.00 95.56 352 ILE A C 1
ATOM 2853 O O . ILE A 1 352 ? 0.021 -7.810 1.551 1.00 95.56 352 ILE A O 1
ATOM 2857 N N . SER A 1 353 ? -1.528 -9.335 2.129 1.00 95.50 353 SER A N 1
ATOM 2858 C CA . SER A 1 353 ? -0.941 -10.441 1.372 1.00 95.50 353 SER A CA 1
ATOM 2859 C C . SER A 1 353 ? -0.870 -10.104 -0.116 1.00 95.50 353 SER A C 1
ATOM 2861 O O . SER A 1 353 ? 0.190 -10.254 -0.726 1.00 95.50 353 SER A O 1
ATOM 2863 N N . ALA A 1 354 ? -1.948 -9.555 -0.686 1.00 95.94 354 ALA A N 1
ATOM 2864 C CA . ALA A 1 354 ? -1.972 -9.075 -2.065 1.00 95.94 354 ALA A CA 1
ATOM 2865 C C . ALA A 1 354 ? -0.967 -7.937 -2.303 1.00 95.94 354 ALA A C 1
ATOM 2867 O O . ALA A 1 354 ? -0.249 -7.949 -3.300 1.00 95.94 354 ALA A O 1
ATOM 2868 N N . LEU A 1 355 ? -0.853 -6.978 -1.376 1.00 96.06 355 LEU A N 1
ATOM 2869 C CA . LEU A 1 355 ? 0.098 -5.874 -1.514 1.00 96.06 355 LEU A CA 1
ATOM 2870 C C . LEU A 1 355 ? 1.543 -6.378 -1.544 1.00 96.06 355 LEU A C 1
ATOM 2872 O O . LEU A 1 355 ? 2.295 -6.044 -2.457 1.00 96.06 355 LEU A O 1
ATOM 2876 N N . VAL A 1 356 ? 1.939 -7.175 -0.550 1.00 94.12 356 VAL A N 1
ATOM 2877 C CA . VAL A 1 356 ? 3.323 -7.649 -0.403 1.00 94.12 356 VAL A CA 1
ATOM 2878 C C . VAL A 1 356 ? 3.719 -8.540 -1.579 1.00 94.12 356 VAL A C 1
ATOM 2880 O O . VAL A 1 356 ? 4.801 -8.373 -2.135 1.00 94.12 356 VAL A O 1
ATOM 2883 N N . THR A 1 357 ? 2.838 -9.453 -1.994 1.00 93.88 357 THR A N 1
ATOM 2884 C CA . THR A 1 357 ? 3.130 -10.385 -3.093 1.00 93.88 357 THR A CA 1
ATOM 2885 C C . THR A 1 357 ? 3.197 -9.689 -4.453 1.00 93.88 357 THR A C 1
ATOM 2887 O O . THR A 1 357 ? 4.123 -9.951 -5.217 1.00 93.88 357 THR A O 1
ATOM 2890 N N . SER A 1 358 ? 2.289 -8.753 -4.747 1.00 95.81 358 SER A N 1
ATOM 2891 C CA . SER A 1 358 ? 2.257 -8.051 -6.039 1.00 95.81 358 SER A CA 1
ATOM 2892 C C . SER A 1 358 ? 3.368 -7.009 -6.208 1.00 95.81 358 SER A C 1
ATOM 2894 O O . SER A 1 358 ? 3.780 -6.742 -7.341 1.00 95.81 358 SER A O 1
ATOM 2896 N N . THR A 1 359 ? 3.859 -6.426 -5.107 1.00 95.81 359 THR A N 1
ATOM 2897 C CA . THR A 1 359 ? 4.896 -5.373 -5.109 1.00 95.81 359 THR A CA 1
ATOM 2898 C C . THR A 1 359 ? 6.330 -5.895 -5.030 1.00 95.81 359 THR A C 1
ATOM 2900 O O . THR A 1 359 ? 7.268 -5.098 -5.112 1.00 95.81 359 THR A O 1
ATOM 2903 N N . PHE A 1 360 ? 6.518 -7.211 -4.908 1.00 95.94 360 PHE A N 1
ATOM 2904 C CA . PHE A 1 360 ? 7.804 -7.862 -5.136 1.00 95.94 360 PHE A CA 1
ATOM 2905 C C . PHE A 1 360 ? 7.995 -8.089 -6.641 1.00 95.94 360 PHE A C 1
ATOM 2907 O O . PHE A 1 360 ? 7.375 -8.968 -7.240 1.00 95.94 360 PHE A O 1
ATOM 2914 N N . ILE A 1 361 ? 8.814 -7.249 -7.274 1.00 96.12 361 ILE A N 1
ATOM 2915 C CA . ILE A 1 361 ? 8.924 -7.171 -8.736 1.00 96.12 361 ILE A CA 1
ATOM 2916 C C . ILE A 1 361 ? 10.369 -7.252 -9.219 1.00 96.12 361 ILE A C 1
ATOM 2918 O O . ILE A 1 361 ? 11.314 -6.976 -8.481 1.00 96.12 361 ILE A O 1
ATOM 2922 N N . ILE A 1 362 ? 10.534 -7.591 -10.497 1.00 96.12 362 ILE A N 1
ATOM 2923 C CA . ILE A 1 362 ? 11.819 -7.505 -11.190 1.00 96.12 362 ILE A CA 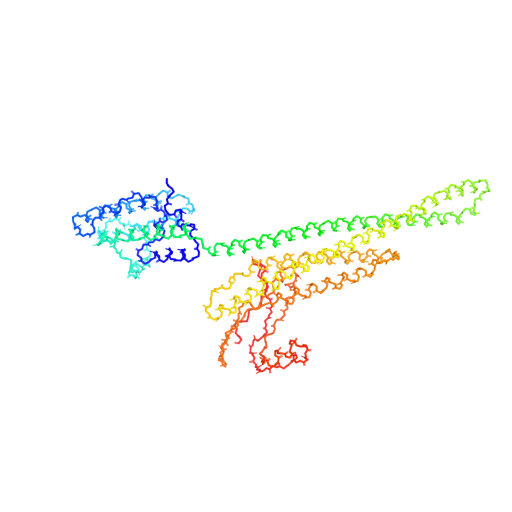1
ATOM 2924 C C . ILE A 1 362 ? 11.961 -6.082 -11.739 1.00 96.12 362 ILE A C 1
ATOM 2926 O O . ILE A 1 362 ? 11.255 -5.691 -12.665 1.00 96.12 362 ILE A O 1
ATOM 2930 N N . GLU A 1 363 ? 12.867 -5.303 -11.157 1.00 93.75 363 GLU A N 1
ATOM 2931 C CA . GLU A 1 363 ? 13.181 -3.940 -11.599 1.00 93.75 363 GLU A CA 1
ATOM 2932 C C . GLU A 1 363 ? 14.061 -3.957 -12.850 1.00 93.75 363 GLU A C 1
ATOM 2934 O O . GLU A 1 363 ? 13.788 -3.244 -13.811 1.00 93.75 363 GLU A O 1
ATOM 2939 N N . LYS A 1 364 ? 15.080 -4.825 -12.868 1.00 93.88 364 LYS A N 1
ATOM 2940 C CA . LYS A 1 364 ? 15.948 -5.039 -14.029 1.00 93.88 364 LYS A CA 1
ATOM 2941 C C . LYS A 1 364 ? 15.895 -6.501 -14.439 1.00 93.88 364 LYS A C 1
ATOM 2943 O O . LYS A 1 364 ? 16.393 -7.362 -13.712 1.00 93.88 364 LYS A O 1
ATOM 2948 N N . GLN A 1 365 ? 15.295 -6.762 -15.598 1.00 94.06 365 GLN A N 1
ATOM 2949 C CA . GLN A 1 365 ? 15.178 -8.112 -16.145 1.00 94.06 365 GLN A CA 1
ATOM 2950 C C . GLN A 1 365 ? 16.558 -8.699 -16.486 1.00 94.06 365 GLN A C 1
ATOM 2952 O O . GLN A 1 365 ? 17.434 -7.960 -16.954 1.00 94.06 365 GLN A O 1
ATOM 2957 N N . PRO A 1 366 ? 16.763 -10.017 -16.299 1.00 93.50 366 PRO A N 1
ATOM 2958 C CA . PRO A 1 366 ? 17.898 -10.693 -16.903 1.00 93.50 366 PRO A CA 1
ATOM 2959 C C . PRO A 1 366 ? 17.800 -10.630 -18.440 1.00 93.50 366 PRO A C 1
ATOM 2961 O O . PRO A 1 366 ? 16.703 -10.462 -18.991 1.00 93.50 366 PRO A O 1
ATOM 2964 N N . PRO A 1 367 ? 18.930 -10.776 -19.157 1.00 90.75 367 PRO A N 1
ATOM 2965 C CA . PRO A 1 367 ? 18.923 -10.897 -20.611 1.00 90.75 367 PRO A CA 1
ATOM 2966 C C . PRO A 1 367 ? 17.952 -11.990 -21.076 1.00 90.75 367 PRO A C 1
ATOM 2968 O O . PRO A 1 367 ? 17.966 -13.098 -20.547 1.00 90.75 367 PRO A O 1
ATOM 2971 N N . GLN A 1 368 ? 17.122 -11.687 -22.078 1.00 89.81 368 GLN A N 1
ATOM 2972 C CA . GLN A 1 368 ? 16.121 -12.634 -22.597 1.00 89.81 368 GLN A CA 1
ATOM 2973 C C . GLN A 1 368 ? 16.758 -13.811 -23.346 1.00 89.81 368 GLN A C 1
ATOM 2975 O O . GLN A 1 368 ? 16.196 -14.900 -23.403 1.00 89.81 368 GLN A O 1
ATOM 2980 N N . VAL A 1 369 ? 17.950 -13.593 -23.905 1.00 90.75 369 VAL A N 1
ATOM 2981 C CA . VAL A 1 369 ? 18.770 -14.632 -24.523 1.00 90.75 369 VAL A CA 1
ATOM 2982 C C . VAL A 1 369 ? 20.056 -14.742 -23.719 1.00 90.75 369 VAL A C 1
ATOM 2984 O O . VAL A 1 369 ? 20.838 -13.794 -23.645 1.00 90.75 369 VAL A O 1
ATOM 2987 N N . LEU A 1 370 ? 20.261 -15.906 -23.110 1.00 88.88 370 LEU A N 1
ATOM 2988 C CA . LEU A 1 370 ? 21.432 -16.220 -22.302 1.00 88.88 370 LEU A CA 1
ATOM 2989 C C . LEU A 1 370 ? 22.240 -17.317 -22.985 1.00 88.88 370 LEU A C 1
ATOM 2991 O O . LEU A 1 370 ? 21.688 -18.301 -23.476 1.00 88.88 370 LEU A O 1
ATOM 2995 N N . LYS A 1 371 ? 23.564 -17.161 -22.987 1.00 90.62 371 LYS A N 1
ATOM 2996 C CA . LYS A 1 371 ? 24.487 -18.229 -23.366 1.00 90.62 371 LYS A CA 1
ATOM 2997 C C . LYS A 1 371 ? 24.890 -18.988 -22.100 1.00 90.62 371 LYS A C 1
ATOM 2999 O O . LYS A 1 371 ? 25.036 -18.416 -21.024 1.00 90.62 371 LYS A O 1
ATOM 3004 N N . THR A 1 372 ? 25.086 -20.295 -22.209 1.00 89.25 372 THR A N 1
ATOM 3005 C CA . THR A 1 372 ? 25.610 -21.089 -21.091 1.00 89.25 372 THR A CA 1
ATOM 3006 C C . THR A 1 372 ? 26.986 -20.576 -20.665 1.00 89.25 372 THR A C 1
ATOM 3008 O O . THR A 1 372 ? 27.801 -20.223 -21.520 1.00 89.25 372 THR A O 1
ATOM 3011 N N . GLN A 1 373 ? 27.260 -20.584 -19.357 1.00 87.38 373 GLN A N 1
ATOM 3012 C CA . GLN A 1 373 ? 28.533 -20.137 -18.768 1.00 87.38 373 GLN A CA 1
ATOM 3013 C C . GLN A 1 373 ? 28.854 -18.647 -18.999 1.00 87.38 373 GLN A C 1
ATOM 3015 O O . GLN A 1 373 ? 30.014 -18.242 -18.922 1.00 87.38 373 GLN A O 1
ATOM 3020 N N . THR A 1 374 ? 27.846 -17.811 -19.271 1.00 91.75 374 THR A N 1
ATOM 3021 C CA . THR A 1 374 ? 28.023 -16.353 -19.309 1.00 91.75 374 THR A CA 1
ATOM 3022 C C . THR A 1 374 ? 27.408 -15.694 -18.093 1.00 91.75 374 THR A C 1
ATOM 3024 O O . THR A 1 374 ? 26.272 -15.999 -17.740 1.00 91.75 374 THR A O 1
ATOM 3027 N N . LYS A 1 375 ? 28.152 -14.752 -17.507 1.00 92.88 375 LYS A N 1
ATOM 3028 C CA . LYS A 1 375 ? 27.677 -13.949 -16.384 1.00 92.88 375 LYS A CA 1
ATOM 3029 C C . LYS A 1 375 ? 26.509 -13.074 -16.809 1.00 92.88 375 LYS A C 1
ATOM 3031 O O . LYS A 1 375 ? 26.569 -12.442 -17.867 1.00 92.88 375 LYS A O 1
ATOM 3036 N N . PHE A 1 376 ? 25.508 -12.967 -15.952 1.00 94.44 376 PHE A N 1
ATOM 3037 C CA . PHE A 1 376 ? 24.408 -12.034 -16.142 1.00 94.44 376 PHE A CA 1
ATOM 3038 C C . PHE A 1 376 ? 23.967 -11.400 -14.824 1.00 94.44 376 PHE A C 1
ATOM 3040 O O . PHE A 1 376 ? 24.404 -11.773 -13.733 1.00 94.44 376 PHE A O 1
ATOM 3047 N N . ALA A 1 377 ? 23.118 -10.383 -14.949 1.00 95.00 377 ALA A N 1
ATOM 3048 C CA . ALA A 1 377 ? 22.631 -9.609 -13.825 1.00 95.00 377 ALA A CA 1
ATOM 3049 C C . ALA A 1 377 ? 21.115 -9.434 -13.888 1.00 95.00 377 ALA A C 1
ATOM 3051 O O . ALA A 1 377 ? 20.538 -9.372 -14.974 1.00 95.00 377 ALA A O 1
ATOM 3052 N N . ALA A 1 378 ? 20.497 -9.313 -12.720 1.00 96.25 378 ALA A N 1
ATOM 3053 C CA . ALA A 1 378 ? 19.097 -8.954 -12.549 1.00 96.25 378 ALA A CA 1
ATOM 3054 C C . ALA A 1 378 ? 18.923 -8.189 -11.232 1.00 96.25 378 ALA A C 1
ATOM 3056 O O . ALA A 1 378 ? 19.692 -8.377 -10.287 1.00 96.25 378 ALA A O 1
ATOM 3057 N N . THR A 1 379 ? 17.896 -7.352 -11.151 1.00 96.06 379 THR A N 1
ATOM 3058 C CA . THR A 1 379 ? 17.552 -6.634 -9.918 1.00 96.06 379 THR A CA 1
ATOM 3059 C C . THR A 1 379 ? 16.099 -6.894 -9.585 1.00 96.06 379 THR A C 1
ATOM 3061 O O . THR A 1 379 ? 15.228 -6.709 -10.435 1.00 96.06 379 THR A O 1
ATOM 3064 N N . VAL A 1 380 ? 15.834 -7.283 -8.342 1.00 96.12 380 VAL A N 1
ATOM 3065 C CA . VAL A 1 380 ? 14.477 -7.359 -7.789 1.00 96.12 380 VAL A CA 1
ATOM 3066 C C . VAL A 1 380 ? 14.295 -6.287 -6.726 1.00 96.12 380 VAL A C 1
ATOM 3068 O O . VAL A 1 380 ? 15.244 -5.966 -6.013 1.00 96.12 380 VAL A O 1
ATOM 3071 N N . ARG A 1 381 ? 13.083 -5.752 -6.604 1.00 95.00 381 ARG A N 1
ATOM 3072 C CA . ARG A 1 381 ? 12.727 -4.673 -5.674 1.00 95.00 381 ARG A CA 1
ATOM 3073 C C . ARG A 1 381 ? 11.408 -4.998 -4.985 1.00 95.00 381 ARG A C 1
ATOM 3075 O O . ARG A 1 381 ? 10.495 -5.533 -5.612 1.00 95.00 381 ARG A O 1
ATOM 3082 N N . LEU A 1 382 ? 11.307 -4.661 -3.701 1.00 95.19 382 LEU A N 1
ATOM 3083 C CA . LEU A 1 382 ? 10.054 -4.685 -2.944 1.00 95.19 382 LEU A CA 1
ATOM 3084 C C . LEU A 1 382 ? 9.586 -3.246 -2.718 1.00 95.19 382 LEU A C 1
ATOM 3086 O O . LEU A 1 382 ? 10.170 -2.533 -1.902 1.00 95.19 382 LEU A O 1
ATOM 3090 N N . LEU A 1 383 ? 8.513 -2.826 -3.398 1.00 94.31 383 LEU A N 1
ATOM 3091 C CA . LEU A 1 383 ? 8.051 -1.426 -3.351 1.00 94.31 383 LEU A CA 1
ATOM 3092 C C . LEU A 1 383 ? 7.510 -0.993 -1.976 1.00 94.31 383 LEU A C 1
ATOM 3094 O O . LEU A 1 383 ? 7.381 0.195 -1.719 1.00 94.31 383 LEU A O 1
ATOM 3098 N N . VAL A 1 384 ? 7.203 -1.937 -1.084 1.00 92.44 384 VAL A N 1
ATOM 3099 C CA . VAL A 1 384 ? 6.698 -1.665 0.279 1.00 92.44 384 VAL A CA 1
ATOM 3100 C C . VAL A 1 384 ? 7.748 -1.865 1.378 1.00 92.44 384 VAL A C 1
ATOM 3102 O O . VAL A 1 384 ? 7.448 -1.722 2.565 1.00 92.44 384 VAL A O 1
ATOM 3105 N N . GLY A 1 385 ? 8.986 -2.208 1.006 1.00 80.19 385 GLY A N 1
ATOM 3106 C CA . GLY A 1 385 ? 10.031 -2.624 1.944 1.00 80.19 385 GLY A CA 1
ATOM 3107 C C . GLY A 1 385 ? 10.457 -1.546 2.946 1.00 80.19 385 GLY A C 1
ATOM 3108 O O . GLY A 1 385 ? 10.780 -1.870 4.092 1.00 80.19 385 GLY A O 1
ATOM 3109 N N . GLY A 1 386 ? 10.407 -0.271 2.541 1.00 77.38 386 GLY A N 1
ATOM 3110 C CA . GLY A 1 386 ? 10.735 0.863 3.408 1.00 77.38 386 GLY A CA 1
ATOM 3111 C C . GLY A 1 386 ? 9.752 1.031 4.570 1.00 77.38 386 GLY A C 1
ATOM 3112 O O . GLY A 1 386 ? 10.176 1.205 5.710 1.00 77.38 386 GLY A O 1
ATOM 3113 N N . LYS A 1 387 ? 8.443 0.910 4.310 1.00 80.69 387 LYS A N 1
ATOM 3114 C CA . LYS A 1 387 ? 7.377 1.174 5.297 1.00 80.69 387 LYS A CA 1
ATOM 3115 C C . LYS A 1 387 ? 7.005 -0.021 6.170 1.00 80.69 387 LYS A C 1
ATOM 3117 O O . LYS A 1 387 ? 6.583 0.168 7.305 1.00 80.69 387 LYS A O 1
ATOM 3122 N N . LEU A 1 388 ? 7.188 -1.246 5.679 1.00 75.75 388 LEU A N 1
ATOM 3123 C CA . LEU A 1 388 ? 6.895 -2.463 6.447 1.00 75.75 388 LEU A CA 1
ATOM 3124 C C . LEU A 1 388 ? 8.038 -2.888 7.388 1.00 75.75 388 LEU A C 1
ATOM 3126 O O . LEU A 1 388 ? 7.999 -3.986 7.935 1.00 75.75 388 LEU A O 1
ATOM 3130 N N . ASN A 1 389 ? 9.067 -2.048 7.569 1.00 76.38 389 ASN A N 1
ATOM 3131 C CA . ASN A 1 389 ? 10.257 -2.331 8.384 1.00 76.38 389 ASN A CA 1
ATOM 3132 C C . ASN A 1 389 ? 10.974 -3.648 8.029 1.00 76.38 389 ASN A C 1
ATOM 3134 O O . ASN A 1 389 ? 11.731 -4.185 8.834 1.00 76.38 389 ASN A O 1
ATOM 3138 N N . VAL A 1 390 ? 10.786 -4.157 6.806 1.00 75.62 390 VAL A N 1
ATOM 3139 C CA . VAL A 1 390 ? 11.415 -5.403 6.327 1.00 75.62 390 VAL A CA 1
ATOM 3140 C C . VAL A 1 390 ? 12.941 -5.268 6.301 1.00 75.62 390 VAL A C 1
ATOM 3142 O O . VAL A 1 390 ? 13.658 -6.241 6.503 1.00 75.62 390 VAL A O 1
ATOM 3145 N N . HIS A 1 391 ? 13.449 -4.045 6.140 1.00 71.19 391 HIS A N 1
ATOM 3146 C CA . HIS A 1 391 ? 14.876 -3.739 6.202 1.00 71.19 391 HIS A CA 1
ATOM 3147 C C . HIS A 1 391 ? 15.529 -4.032 7.567 1.00 71.19 391 HIS A C 1
ATOM 3149 O O . HIS A 1 391 ? 16.747 -4.160 7.621 1.00 71.19 391 HIS A O 1
ATOM 3155 N N . MET A 1 392 ? 14.758 -4.157 8.658 1.00 78.44 392 MET A N 1
ATOM 3156 C CA . MET A 1 392 ? 15.298 -4.507 9.982 1.00 78.44 392 MET A CA 1
ATOM 3157 C C . MET A 1 392 ? 15.753 -5.969 10.069 1.00 78.44 392 MET A C 1
ATOM 3159 O O . MET A 1 392 ? 16.597 -6.303 10.895 1.00 78.44 392 MET A O 1
ATOM 3163 N N . ASN A 1 393 ? 15.211 -6.841 9.216 1.00 84.25 393 ASN A N 1
ATOM 3164 C CA . ASN A 1 393 ? 15.679 -8.211 9.044 1.00 84.25 393 ASN A CA 1
ATOM 3165 C C . ASN A 1 393 ? 15.583 -8.579 7.555 1.00 84.25 393 ASN A C 1
ATOM 3167 O O . ASN A 1 393 ? 14.592 -9.190 7.136 1.00 84.25 393 ASN A O 1
ATOM 3171 N N . PRO A 1 394 ? 16.556 -8.137 6.737 1.00 86.19 394 PRO A N 1
ATOM 3172 C CA . PRO A 1 394 ? 16.439 -8.207 5.292 1.00 86.19 394 PRO A CA 1
ATOM 3173 C C . PRO A 1 394 ? 16.371 -9.668 4.824 1.00 86.19 394 PRO A C 1
ATOM 3175 O O . PRO A 1 394 ? 17.251 -10.467 5.157 1.00 86.19 394 PRO A O 1
ATOM 3178 N N . PRO A 1 395 ? 15.346 -10.043 4.040 1.00 90.94 395 PRO A N 1
ATOM 3179 C CA . PRO A 1 395 ? 15.199 -11.412 3.582 1.00 90.94 395 PRO A CA 1
ATOM 3180 C C . PRO A 1 395 ? 16.251 -11.755 2.523 1.00 90.94 395 PRO A C 1
ATOM 3182 O O . PRO A 1 395 ? 16.741 -10.898 1.782 1.00 90.94 395 PRO A O 1
ATOM 3185 N N . GLN A 1 396 ? 16.564 -13.045 2.422 1.00 93.75 396 GLN A N 1
ATOM 3186 C CA . GLN A 1 396 ? 17.351 -13.584 1.320 1.00 93.75 396 GLN A CA 1
ATOM 3187 C C . GLN A 1 396 ? 16.434 -13.922 0.141 1.00 93.75 396 GLN A C 1
ATOM 3189 O O . GLN A 1 396 ? 15.432 -14.618 0.292 1.00 93.75 396 GLN A O 1
ATOM 3194 N N . VAL A 1 397 ? 16.807 -13.459 -1.048 1.00 95.31 397 VAL A N 1
ATOM 3195 C CA . VAL A 1 397 ? 16.172 -13.797 -2.319 1.00 95.31 397 VAL A CA 1
ATOM 3196 C C . VAL A 1 397 ? 17.014 -14.845 -3.035 1.00 95.31 397 VAL A C 1
ATOM 3198 O O . VAL A 1 397 ? 18.226 -14.681 -3.173 1.00 95.31 397 VAL A O 1
ATOM 3201 N N . LYS A 1 398 ? 16.363 -15.900 -3.534 1.00 94.25 398 LYS A N 1
ATOM 3202 C CA . LYS A 1 398 ? 16.985 -16.955 -4.339 1.00 94.25 398 LYS A CA 1
ATOM 3203 C C . LYS A 1 398 ? 16.436 -16.948 -5.767 1.00 94.25 398 LYS A C 1
ATOM 3205 O O . LYS A 1 398 ? 15.237 -17.119 -5.969 1.00 94.25 398 LYS A O 1
ATOM 3210 N N . ALA A 1 399 ? 17.313 -16.810 -6.752 1.00 93.44 399 ALA A N 1
ATOM 3211 C CA . ALA A 1 399 ? 17.017 -16.993 -8.165 1.00 93.44 399 ALA A CA 1
ATOM 3212 C C . ALA A 1 399 ? 17.093 -18.484 -8.535 1.00 93.44 399 ALA A C 1
ATOM 3214 O O . ALA A 1 399 ? 18.032 -19.189 -8.170 1.00 93.44 399 ALA A O 1
ATOM 3215 N N . THR A 1 400 ? 16.097 -18.992 -9.256 1.00 91.56 400 THR A N 1
ATOM 3216 C CA . THR A 1 400 ? 16.073 -20.383 -9.735 1.00 91.56 400 THR A CA 1
ATOM 3217 C C . THR A 1 400 ? 15.553 -20.392 -11.165 1.00 91.56 400 THR A C 1
ATOM 3219 O O . THR A 1 400 ? 14.553 -19.736 -11.450 1.00 91.56 400 THR A O 1
ATOM 3222 N N . ILE A 1 401 ? 16.230 -21.114 -12.061 1.00 90.62 401 ILE A N 1
ATOM 3223 C CA . ILE A 1 401 ? 15.750 -21.309 -13.431 1.00 90.62 401 ILE A CA 1
ATOM 3224 C C . ILE A 1 401 ? 14.763 -22.475 -13.473 1.00 90.62 401 ILE A C 1
ATOM 3226 O O . ILE A 1 401 ? 15.028 -23.560 -12.949 1.00 90.62 401 ILE A O 1
ATOM 3230 N N . ILE A 1 402 ? 13.620 -22.239 -14.102 1.00 91.75 402 ILE A N 1
ATOM 3231 C CA . ILE A 1 402 ? 12.522 -23.196 -14.231 1.00 91.75 402 ILE A CA 1
ATOM 3232 C C . ILE A 1 402 ? 12.069 -23.259 -15.690 1.00 91.75 402 ILE A C 1
ATOM 3234 O O . ILE A 1 402 ? 12.237 -22.295 -16.439 1.00 91.75 402 ILE A O 1
ATOM 3238 N N . SER A 1 403 ? 11.501 -24.389 -16.099 1.00 90.94 403 SER A N 1
ATOM 3239 C CA . SER A 1 403 ? 10.899 -24.544 -17.425 1.00 90.94 403 SER A CA 1
ATOM 3240 C C . SER A 1 403 ? 9.521 -23.883 -17.495 1.00 90.94 403 SER A C 1
ATOM 3242 O O . SER A 1 403 ? 8.887 -23.600 -16.475 1.00 90.94 403 SER A O 1
ATOM 3244 N N . GLU A 1 404 ? 9.004 -23.686 -18.710 1.00 91.38 404 GLU A N 1
ATOM 3245 C CA . GLU A 1 404 ? 7.644 -23.169 -18.919 1.00 91.38 404 GLU A CA 1
ATOM 3246 C C . GLU A 1 404 ? 6.578 -24.070 -18.266 1.00 91.38 404 GLU A C 1
ATOM 3248 O O . GLU A 1 404 ? 5.600 -23.578 -17.702 1.00 91.38 404 GLU A O 1
ATOM 3253 N N . GLN A 1 405 ? 6.773 -25.393 -18.295 1.00 89.38 405 GLN A N 1
ATOM 3254 C CA . GLN A 1 405 ? 5.865 -26.345 -17.653 1.00 89.38 405 GLN A CA 1
ATOM 3255 C C . GLN A 1 405 ? 5.875 -26.189 -16.128 1.00 89.38 405 GLN A C 1
ATOM 3257 O O . GLN A 1 405 ? 4.808 -26.122 -15.519 1.00 89.38 405 GLN A O 1
ATOM 3262 N N . GLN A 1 406 ? 7.060 -26.068 -15.520 1.00 89.62 406 GLN A N 1
ATOM 3263 C CA . GLN A 1 406 ? 7.199 -25.813 -14.083 1.00 89.62 406 GLN A CA 1
ATOM 3264 C C . GLN A 1 406 ? 6.562 -24.475 -13.690 1.00 89.62 406 GLN A C 1
ATOM 3266 O O . GLN A 1 406 ? 5.846 -24.414 -12.694 1.00 89.62 406 GLN A O 1
ATOM 3271 N N . ALA A 1 407 ? 6.737 -23.423 -14.496 1.00 89.06 407 ALA A N 1
ATOM 3272 C CA . ALA A 1 407 ? 6.089 -22.133 -14.266 1.00 89.06 407 ALA A CA 1
ATOM 3273 C C . ALA A 1 407 ? 4.552 -22.241 -14.297 1.00 89.06 407 ALA A C 1
ATOM 3275 O O . ALA A 1 407 ? 3.880 -21.724 -13.404 1.00 89.06 407 ALA A O 1
ATOM 3276 N N . LYS A 1 408 ? 3.982 -22.966 -15.274 1.00 89.62 408 LYS A N 1
ATOM 3277 C CA . LYS A 1 408 ? 2.531 -23.231 -15.344 1.00 89.62 408 LYS A CA 1
ATOM 3278 C C . LYS A 1 408 ? 2.020 -24.028 -14.138 1.00 89.62 408 LYS A C 1
ATOM 3280 O O . LYS A 1 408 ? 0.927 -23.738 -13.661 1.00 89.62 408 LYS A O 1
ATOM 3285 N N . ALA A 1 409 ? 2.791 -24.998 -13.644 1.00 88.62 409 ALA A N 1
ATOM 3286 C CA . ALA A 1 409 ? 2.452 -25.777 -12.449 1.00 88.62 409 ALA A CA 1
ATOM 3287 C C . ALA A 1 409 ? 2.488 -24.920 -11.168 1.00 88.62 409 ALA A C 1
ATOM 3289 O O . ALA A 1 409 ? 1.565 -24.983 -10.355 1.00 88.62 409 ALA A O 1
ATOM 3290 N N . LEU A 1 410 ? 3.491 -24.042 -11.029 1.00 87.12 410 LEU A N 1
ATOM 3291 C CA . LEU A 1 410 ? 3.602 -23.112 -9.898 1.00 87.12 410 LEU A CA 1
ATOM 3292 C C . LEU A 1 410 ? 2.415 -22.145 -9.822 1.00 87.12 410 LEU A C 1
ATOM 3294 O O . LEU A 1 410 ? 1.910 -21.892 -8.732 1.00 87.12 410 LEU A O 1
ATOM 3298 N N . LEU A 1 411 ? 1.916 -21.656 -10.964 1.00 86.75 411 LEU A N 1
ATOM 3299 C CA . LEU A 1 411 ? 0.719 -20.803 -11.010 1.00 86.75 411 LEU A CA 1
ATOM 3300 C C . LEU A 1 411 ? -0.560 -21.525 -10.548 1.00 86.75 411 LEU A C 1
ATOM 3302 O O . LEU A 1 411 ? -1.508 -20.870 -10.123 1.00 86.75 411 LEU A O 1
ATOM 3306 N N . LYS A 1 412 ? -0.589 -22.862 -10.607 1.00 87.44 412 LYS A N 1
ATOM 3307 C CA . LYS A 1 412 ? -1.693 -23.701 -10.111 1.00 87.44 412 LYS A CA 1
ATOM 3308 C C . LYS A 1 412 ? -1.503 -24.163 -8.661 1.00 87.44 412 LYS A C 1
ATOM 3310 O O . LYS A 1 412 ? -2.335 -24.914 -8.162 1.00 87.44 412 LYS A O 1
ATOM 3315 N N . ASN A 1 413 ? -0.434 -23.727 -7.986 1.00 79.44 413 ASN A N 1
ATOM 3316 C CA . ASN A 1 413 ? -0.023 -24.208 -6.662 1.00 79.44 413 ASN A CA 1
ATOM 3317 C C . ASN A 1 413 ? 0.213 -25.733 -6.586 1.00 79.44 413 ASN A C 1
ATOM 3319 O O . ASN A 1 413 ? 0.119 -26.328 -5.511 1.00 79.44 413 ASN A O 1
ATOM 3323 N N . GLU A 1 414 ? 0.566 -26.378 -7.701 1.00 76.88 414 GLU A N 1
ATOM 3324 C CA . GLU A 1 414 ? 1.041 -27.765 -7.686 1.00 76.88 414 GLU A CA 1
ATOM 3325 C C . GLU A 1 414 ? 2.460 -27.794 -7.079 1.00 76.88 414 GLU A C 1
ATOM 3327 O O . GLU A 1 414 ? 3.296 -26.941 -7.379 1.00 76.88 414 GLU A O 1
ATOM 3332 N N . SER A 1 415 ? 2.737 -28.723 -6.156 1.00 61.00 415 SER A N 1
ATOM 3333 C CA . SER A 1 415 ? 3.970 -28.723 -5.349 1.00 61.00 415 SER A CA 1
ATOM 3334 C C . SER A 1 415 ? 5.217 -29.143 -6.139 1.00 61.00 415 SER A C 1
ATOM 3336 O O . SER A 1 415 ? 5.707 -30.255 -5.996 1.00 61.00 415 SER A O 1
ATOM 3338 N N . THR A 1 416 ? 5.768 -28.212 -6.919 1.00 63.34 416 THR A N 1
ATOM 3339 C CA . THR A 1 416 ? 7.030 -28.337 -7.679 1.00 63.34 416 THR A CA 1
ATOM 3340 C C . THR A 1 416 ? 8.164 -27.473 -7.102 1.00 63.34 416 THR A C 1
ATOM 3342 O O . THR A 1 416 ? 9.174 -27.234 -7.758 1.00 63.34 416 THR A O 1
ATOM 3345 N N . ARG A 1 417 ? 8.029 -26.996 -5.851 1.00 62.03 417 ARG A N 1
ATOM 3346 C CA . ARG A 1 417 ? 8.886 -25.955 -5.230 1.00 62.03 417 ARG A CA 1
ATOM 3347 C C . ARG A 1 417 ? 10.400 -26.234 -5.207 1.00 62.03 417 ARG A C 1
ATOM 3349 O O . ARG A 1 417 ? 11.156 -25.292 -4.987 1.00 62.03 417 ARG A O 1
ATOM 3356 N N . ASN A 1 418 ? 10.840 -27.473 -5.436 1.00 65.75 418 ASN A N 1
ATOM 3357 C CA . ASN A 1 418 ? 12.251 -27.870 -5.373 1.00 65.75 418 ASN A CA 1
ATOM 3358 C C . ASN A 1 418 ? 12.835 -28.357 -6.709 1.00 65.75 418 ASN A C 1
ATOM 3360 O O . ASN A 1 418 ? 13.993 -28.767 -6.740 1.00 65.75 418 ASN A O 1
ATOM 3364 N N . GLU A 1 419 ? 12.075 -28.316 -7.802 1.00 70.38 419 GLU A N 1
ATOM 3365 C CA . GLU A 1 419 ? 12.566 -28.752 -9.108 1.00 70.38 419 GLU A CA 1
ATOM 3366 C C . GLU A 1 419 ? 13.120 -27.554 -9.891 1.00 70.38 419 GLU A C 1
ATOM 3368 O O . GLU A 1 419 ? 12.387 -26.618 -10.212 1.00 70.38 419 GLU A O 1
ATOM 3373 N N . SER A 1 420 ? 14.418 -27.569 -10.212 1.00 79.12 420 SER A N 1
ATOM 3374 C CA . SER A 1 420 ? 15.039 -26.594 -11.115 1.00 79.12 420 SER A CA 1
ATOM 3375 C C . SER A 1 420 ? 15.318 -27.228 -12.476 1.00 79.12 420 SER A C 1
ATOM 3377 O O . SER A 1 420 ? 15.635 -28.409 -12.577 1.00 79.12 420 SER A O 1
ATOM 3379 N N . SER A 1 421 ? 15.201 -26.439 -13.544 1.00 80.00 421 SER A N 1
ATOM 3380 C CA . SER A 1 421 ? 15.534 -26.877 -14.912 1.00 80.00 421 SER A CA 1
ATOM 3381 C C . SER A 1 421 ? 17.002 -26.619 -15.284 1.00 80.00 421 SER A C 1
ATOM 3383 O O . SER A 1 421 ? 17.396 -26.773 -16.437 1.00 80.00 421 SER A O 1
ATOM 3385 N N . GLY A 1 422 ? 17.813 -26.193 -14.316 1.00 80.88 422 GLY A N 1
ATOM 3386 C CA . GLY A 1 422 ? 19.223 -25.862 -14.486 1.00 80.88 422 GLY A CA 1
ATOM 3387 C C . GLY A 1 422 ? 19.838 -25.310 -13.201 1.00 80.88 422 GLY A C 1
ATOM 3388 O O . GLY A 1 422 ? 19.149 -25.130 -12.190 1.00 80.88 422 GLY A O 1
ATOM 3389 N N . GLU A 1 423 ? 21.138 -25.033 -13.254 1.00 84.56 423 GLU A N 1
ATOM 3390 C CA . GLU A 1 423 ? 21.917 -24.493 -12.138 1.00 84.56 423 GLU A CA 1
ATOM 3391 C C . GLU A 1 423 ? 22.364 -23.059 -12.440 1.00 84.56 423 GLU A C 1
ATOM 3393 O O . GLU A 1 423 ? 22.834 -22.757 -13.537 1.00 84.56 423 GLU A O 1
ATOM 3398 N N . ILE A 1 424 ? 22.214 -22.175 -11.452 1.00 87.88 424 ILE A N 1
ATOM 3399 C CA . ILE A 1 424 ? 22.731 -20.804 -11.472 1.00 87.88 424 ILE A CA 1
ATOM 3400 C C . ILE A 1 424 ? 23.700 -20.682 -10.295 1.00 87.88 424 ILE A C 1
ATOM 3402 O O . ILE A 1 424 ? 23.342 -21.024 -9.165 1.00 87.88 424 ILE A O 1
ATOM 3406 N N . LEU A 1 425 ? 24.913 -20.189 -10.544 1.00 88.88 425 LEU A N 1
ATOM 3407 C CA . LEU A 1 425 ? 25.883 -19.901 -9.486 1.00 88.88 425 LEU A CA 1
ATOM 3408 C C . LEU A 1 425 ? 25.593 -18.521 -8.879 1.00 88.88 425 LEU A C 1
ATOM 3410 O O . LEU A 1 425 ? 25.077 -17.640 -9.551 1.00 88.88 425 LEU A O 1
ATOM 3414 N N . ASN A 1 426 ? 25.923 -18.310 -7.600 1.00 88.81 426 ASN A N 1
ATOM 3415 C CA . ASN A 1 426 ? 25.668 -17.038 -6.895 1.00 88.81 426 ASN A CA 1
ATOM 3416 C C . ASN A 1 426 ? 24.202 -16.569 -6.970 1.00 88.81 426 ASN A C 1
ATOM 3418 O O . ASN A 1 426 ? 23.904 -15.378 -7.072 1.00 88.81 426 ASN A O 1
ATOM 3422 N N . ASN A 1 427 ? 23.275 -17.521 -6.916 1.00 90.69 427 ASN A N 1
ATOM 3423 C CA . ASN A 1 427 ? 21.853 -17.282 -7.100 1.00 90.69 427 ASN A CA 1
ATOM 3424 C C . ASN A 1 427 ? 21.122 -16.824 -5.831 1.00 90.69 427 ASN A C 1
ATOM 3426 O O . ASN A 1 427 ? 19.906 -16.684 -5.863 1.00 90.69 427 ASN A O 1
ATOM 3430 N N . CYS A 1 428 ? 21.824 -16.587 -4.723 1.00 93.75 428 CYS A N 1
ATOM 3431 C CA . CYS A 1 428 ? 21.251 -16.055 -3.489 1.00 93.75 428 CYS A CA 1
ATOM 3432 C C . CYS A 1 428 ? 21.796 -14.651 -3.213 1.00 93.75 428 CYS A C 1
ATOM 3434 O O . CYS A 1 428 ? 23.005 -14.432 -3.252 1.00 93.75 428 CYS A O 1
ATOM 3436 N N . CYS A 1 429 ? 20.914 -13.711 -2.886 1.00 94.06 429 CYS A N 1
ATOM 3437 C CA . CYS A 1 429 ? 21.260 -12.330 -2.560 1.00 94.06 429 CYS A CA 1
ATOM 3438 C C . CYS A 1 429 ? 20.384 -11.843 -1.402 1.00 94.06 429 CYS A C 1
ATOM 3440 O O . CYS A 1 429 ? 19.184 -12.103 -1.384 1.00 94.06 429 CYS A O 1
ATOM 3442 N N . VAL A 1 430 ? 20.972 -11.168 -0.417 1.00 93.94 430 VAL A N 1
ATOM 3443 C CA . VAL A 1 430 ? 20.214 -10.523 0.666 1.00 93.94 430 VAL A CA 1
ATOM 3444 C C . VAL A 1 430 ? 19.704 -9.176 0.162 1.00 93.94 430 VAL A C 1
ATOM 3446 O O . VAL A 1 430 ? 20.423 -8.481 -0.552 1.00 93.94 430 VAL A O 1
ATOM 3449 N N . MET A 1 431 ? 18.465 -8.812 0.493 1.00 94.31 431 MET A N 1
ATOM 3450 C CA . MET A 1 431 ? 17.937 -7.498 0.123 1.00 94.31 431 MET A CA 1
ATOM 3451 C C . MET A 1 431 ? 18.685 -6.374 0.852 1.00 94.31 431 MET A C 1
ATOM 3453 O O . MET A 1 431 ? 18.918 -6.443 2.055 1.00 94.31 431 MET A O 1
ATOM 3457 N N . GLU A 1 432 ? 19.013 -5.309 0.132 1.00 92.69 432 GLU A N 1
ATOM 3458 C CA . GLU A 1 432 ? 19.721 -4.136 0.639 1.00 92.69 432 GLU A CA 1
ATOM 3459 C C . GLU A 1 432 ? 18.785 -2.925 0.634 1.00 92.69 432 GLU A C 1
ATOM 3461 O O . GLU A 1 432 ? 18.054 -2.689 -0.332 1.00 92.69 432 GLU A O 1
ATOM 3466 N N . TYR A 1 433 ? 18.790 -2.163 1.731 1.00 91.69 433 TYR A N 1
ATOM 3467 C CA . TYR A 1 433 ? 17.987 -0.951 1.875 1.00 91.69 433 TYR A CA 1
ATOM 3468 C C . TYR A 1 433 ? 18.829 0.299 1.619 1.00 91.69 433 TYR A C 1
ATOM 3470 O O . TYR A 1 433 ? 19.794 0.569 2.336 1.00 91.69 433 TYR A O 1
ATOM 3478 N N . HIS A 1 434 ? 18.436 1.100 0.632 1.00 89.19 434 HIS A N 1
ATOM 3479 C CA . HIS A 1 434 ? 19.066 2.379 0.327 1.00 89.19 434 HIS A CA 1
ATOM 3480 C C . HIS A 1 434 ? 18.295 3.521 0.994 1.00 89.19 434 HIS A C 1
ATOM 3482 O O . HIS A 1 434 ? 17.239 3.934 0.519 1.00 89.19 434 HIS A O 1
ATOM 3488 N N . GLN A 1 435 ? 18.855 4.080 2.069 1.00 84.44 435 GLN A N 1
ATOM 3489 C CA . GLN A 1 435 ? 18.194 5.117 2.876 1.00 84.44 435 GLN A CA 1
ATOM 3490 C C . GLN A 1 435 ? 17.832 6.385 2.088 1.00 84.44 435 GLN A C 1
ATOM 3492 O O . GLN A 1 435 ? 16.775 6.957 2.325 1.00 84.44 435 GLN A O 1
ATOM 3497 N N . ALA A 1 436 ? 18.673 6.808 1.138 1.00 84.00 436 ALA A N 1
ATOM 3498 C CA . ALA A 1 436 ? 18.445 8.032 0.365 1.00 84.00 436 ALA A CA 1
ATOM 3499 C C . ALA A 1 436 ? 17.212 7.951 -0.553 1.00 84.00 436 ALA A C 1
ATOM 3501 O O . ALA A 1 436 ? 16.569 8.962 -0.810 1.00 84.00 436 ALA A O 1
ATOM 3502 N N . THR A 1 437 ? 16.891 6.755 -1.051 1.00 84.19 437 THR A N 1
ATOM 3503 C CA . THR A 1 437 ? 15.799 6.529 -2.012 1.00 84.19 437 THR A CA 1
ATOM 3504 C C . THR A 1 437 ? 14.643 5.719 -1.423 1.00 84.19 437 THR A C 1
ATOM 3506 O O . THR A 1 437 ? 13.641 5.501 -2.096 1.00 84.19 437 THR A O 1
ATOM 3509 N N . GLY A 1 438 ? 14.777 5.227 -0.187 1.00 84.94 438 GLY A N 1
ATOM 3510 C CA . GLY A 1 438 ? 13.809 4.328 0.448 1.00 84.94 438 GLY A CA 1
ATOM 3511 C C . GLY A 1 438 ? 13.674 2.967 -0.244 1.00 84.94 438 GLY A C 1
ATOM 3512 O O . GLY A 1 438 ? 12.711 2.243 -0.003 1.00 84.94 438 GLY A O 1
ATOM 3513 N N . THR A 1 439 ? 14.600 2.608 -1.136 1.00 89.75 439 THR A N 1
ATOM 3514 C CA . THR A 1 439 ? 14.478 1.402 -1.967 1.00 89.75 439 THR A CA 1
ATOM 3515 C C . THR A 1 439 ? 15.005 0.171 -1.249 1.00 89.75 439 THR A C 1
ATOM 3517 O O . THR A 1 439 ? 16.085 0.202 -0.665 1.00 89.75 439 THR A O 1
ATOM 3520 N N . LEU A 1 440 ? 14.242 -0.923 -1.299 1.00 93.00 440 LEU A N 1
ATOM 3521 C CA . LEU A 1 440 ? 14.665 -2.236 -0.819 1.00 93.00 440 LEU A CA 1
ATOM 3522 C C . LEU A 1 440 ? 14.796 -3.179 -2.018 1.00 93.00 440 LEU A C 1
ATOM 3524 O O . LEU A 1 440 ? 13.782 -3.613 -2.574 1.00 93.00 440 LEU A O 1
ATOM 3528 N N . SER A 1 441 ? 16.030 -3.507 -2.396 1.00 94.38 441 SER A N 1
ATOM 3529 C CA . SER A 1 441 ? 16.322 -4.269 -3.615 1.00 94.38 441 SER A CA 1
ATOM 3530 C C . SER A 1 441 ? 17.380 -5.345 -3.384 1.00 94.38 441 SER A C 1
ATOM 3532 O O . SER A 1 441 ? 18.273 -5.179 -2.563 1.00 94.38 441 SER A O 1
ATOM 3534 N N . ALA A 1 442 ? 17.311 -6.448 -4.127 1.00 95.81 442 ALA A N 1
ATOM 3535 C CA . ALA A 1 442 ? 18.388 -7.434 -4.212 1.00 95.81 442 ALA A CA 1
ATOM 3536 C C . ALA A 1 442 ? 19.016 -7.386 -5.611 1.00 95.81 442 ALA A C 1
ATOM 3538 O O . ALA A 1 442 ? 18.330 -7.516 -6.630 1.00 95.81 442 ALA A O 1
ATOM 3539 N N . HIS A 1 443 ? 20.333 -7.182 -5.641 1.00 95.81 443 HIS A N 1
ATOM 3540 C CA . HIS A 1 443 ? 21.114 -6.981 -6.857 1.00 95.81 443 HIS A CA 1
ATOM 3541 C C . HIS A 1 443 ? 21.929 -8.232 -7.183 1.00 95.81 443 HIS A C 1
ATOM 3543 O O . HIS A 1 443 ? 23.012 -8.455 -6.638 1.00 95.81 443 HIS A O 1
ATOM 3549 N N . PHE A 1 444 ? 21.457 -9.018 -8.140 1.00 95.62 444 PHE A N 1
ATOM 3550 C CA . PHE A 1 444 ? 22.214 -10.135 -8.683 1.00 95.62 444 PHE A CA 1
ATOM 3551 C C . PHE A 1 444 ? 23.175 -9.602 -9.742 1.00 95.62 444 PHE A C 1
ATOM 3553 O O . PHE A 1 444 ? 22.744 -9.194 -10.816 1.00 95.62 444 PHE A O 1
ATOM 3560 N N . ARG A 1 445 ? 24.478 -9.549 -9.440 1.00 90.12 445 ARG A N 1
ATOM 3561 C CA . ARG A 1 445 ? 25.490 -8.972 -10.351 1.00 90.12 445 ARG A CA 1
ATOM 3562 C C . ARG A 1 445 ? 26.259 -10.012 -11.168 1.00 90.12 445 ARG A C 1
ATOM 3564 O O . ARG A 1 445 ? 26.744 -9.682 -12.242 1.00 90.12 445 ARG A O 1
ATOM 3571 N N . ASN A 1 446 ? 26.411 -11.224 -10.630 1.00 88.75 446 ASN A N 1
ATOM 3572 C CA . ASN A 1 446 ? 27.307 -12.263 -11.147 1.00 88.75 446 ASN A CA 1
ATOM 3573 C C . ASN A 1 446 ? 26.648 -13.653 -11.086 1.00 88.75 446 ASN A C 1
ATOM 3575 O O . ASN A 1 446 ? 27.241 -14.575 -10.513 1.00 88.75 446 ASN A O 1
ATOM 3579 N N . MET A 1 447 ? 25.423 -13.760 -11.613 1.00 90.94 447 MET A N 1
ATOM 3580 C CA . MET A 1 447 ? 24.753 -15.053 -11.811 1.00 90.94 447 MET A CA 1
ATOM 3581 C C . MET A 1 447 ? 25.305 -15.806 -13.014 1.00 90.94 447 MET A C 1
ATOM 3583 O O . MET A 1 447 ? 25.815 -15.123 -13.938 1.00 90.94 447 MET A O 1
#

Sequence (447 aa):
TMAVWIQAQQLQGEALRQMQALYGQHFPIEVRHYLSQWIESQAWDSIDLDNPQENVKATQLLEGLIQELQKKADHQVGEDGFLLKIKLGHYATQLQVSGGLWAGVQGQGVPALCLAQAVLSPQNTYDRCPMELVRCIRHILYHEQRLVREANNSPSPSGSLVDAMSQKHLQINQTFEELRLITQDSENELKKLQQTQEYFIIQYQENMRLQAQFSQLSQLGPQERMSRETTLQQKKASLEAWLHREAQTLQQYRVDLAEKHQKTLQLLRKQQTTILDDELIQWKRRQQLAGNGGPPEGTLDVLQTWCEKLAEIIWQNRQQIRRAEHLCQQLPIPGPVEDMLSELNGTITDIISALVTSTFIIEKQPPQVLKTQTKFAATVRLLVGGKLNVHMNPPQVKATIISEQQAKALLKNESTRNESSGEILNNCCVMEYHQATGTLSAHFRNM

Radius of gyration: 37.64 Å; Cα contacts (8 Å, |Δi|>4): 388; chains: 1; bounding box: 86×71×117 Å

pLDDT: mean 84.71, std 15.8, range [31.23, 98.56]

Nearest PDB structures (foldseek):
  7tvb-assembly1_A  TM=9.867E-01  e=3.850E-34  Homo sapiens
  7ubt-assembly1_A  TM=9.697E-01  e=1.220E-33  Homo sapiens
  7uc6-assembly1_A  TM=9.823E-01  e=3.164E-33  Homo sapiens
  1y1u-assembly2_C-2  TM=9.878E-01  e=2.032E-31  Mus musculus
  6mbz-assembly1_A  TM=9.744E-01  e=2.758E-30  Homo sapiens